Protein 1ZKK (pdb70)

Solvent-accessible surface area: 35808 Å² total; per-residue (Å²): 167,58,155,69,90,96,98,66,67,68,114,128,128,11,42,91,51,20,151,68,19,110,32,108,14,18,109,65,45,20,37,67,27,91,18,24,0,0,16,1,69,99,117,6,57,185,36,57,27,4,0,12,1,68,28,59,75,18,65,14,98,42,0,70,135,60,32,61,100,41,69,136,63,110,56,29,12,23,26,2,1,10,0,80,21,133,102,77,5,43,0,9,4,3,21,166,52,44,88,54,19,0,4,13,0,19,16,20,80,111,21,1,9,82,6,101,58,12,47,42,147,46,77,11,33,0,3,0,18,2,52,98,79,0,49,65,52,48,22,0,29,1,42,13,2,13,51,20,65,74,8,31,102,56,35,71,108,2,107,138,165,107,56,152,71,90,94,105,50,65,72,110,136,135,20,36,107,47,11,125,65,20,103,36,108,13,20,114,91,41,16,24,53,20,88,29,56,0,0,17,1,70,89,114,5,52,168,31,53,27,3,0,12,1,64,30,64,78,18,103,62,98,60,0,92,145,72,13,62,118,48,60,135,69,125,21,16,26,21,30,3,2,12,1,65,21,140,111,130,40,38,0,8,4,3,25,164,18,30,97,54,17,0,3,12,0,18,15,12,102,110,23,3,9,119,10,101,56,7,50,33,149,52,74,13,35,0,0,0,23,2,48,100,81,0,54,64,54,48,26,0,28,2,51,13,19,12,133,55,162,74,8,38,120,46,36,79,116,1,116,150,177,57,156,69,88,100,105,43,61,85,157,116,130,23,22,103,68,8,119,63,18,117,27,104,13,19,120,87,44,15,23,52,25,91,25,56,0,0,19,1,63,94,110,4,46,187,46,60,30,4,1,13,1,62,25,67,72,20,109,5,97,53,0,82,140,66,38,68,115,46,64,144,67,130,24,19,27,21,28,1,2,4,0,36,15,134,88,107,2,38,0,7,3,3,23,162,24,29,108,46,19,0,4,14,0,19,15,12,94,113,21,2,9,60,5,77,75,34,66,22,147,51,72,10,36,0,8,0,36,1,55,91,85,0,58,65,52,55,27,0,26,3,51,12,10,2,50,36,151,67,7,28,141,42,35,84,119,0,112,152,157,119,47,163,74,81,97,104,71,48,63,104,119,136,14,19,91,82,11,152,63,15,155,26,135,15,19,105,84,69,136,36,149,83,95,47,81,0,0,24,1,70,100,146,8,61,166,36,57,25,5,0,13,1,65,29,55,76,18,61,11,89,50,0,66,127,60,28,50,115,42,67,141,67,135,97,27,29,21,42,2,2,5,0,68,20,143,100,82,4,45,0,7,3,3,19,163,98,50,133,46,17,0,4,11,0,18,14,7,96,116,18,1,8,92,10,93,70,22,52,41,144,53,73,12,34,0,3,0,15,2,46,86,96,2,56,58,53,44,26,0,32,1,44,12,4,14,59,23,75,83,7,38,112,59,33,71,109,2,122,140,127,54,14,65,3,44,41,83,96,49,12,82,4,52,41,186,125,106,47,13,33,3,9,36,54,92,100,65,12,62,3,42,42,90

InterPro domains:
  IPR001214 SET domain [PF00856] (268-378)
  IPR001214 SET domain [PS50280] (257-378)
  IPR001214 SET domain [SM00317] (257-384)
  IPR016858 N-lysine methyltransferase KMT5A-like [PS51571] (42-393)
  IPR046341 SET domain superfamily [G3DSA:2.170.270.10] (229-393)
  IPR046341 SET domain superfamily [SSF82199] (263-383)
  IPR047266 N-lysine methyltransferase KMT5A-like, SET domain [cd10528] (241-380)
  IPR051760 Histone-lysine N-methyltransferase KMT5A [PTHR46167] (79-393)

Secondary structure (DSSP, 8-state):
--HHHHHHHHHHHHHHHHHH---TTEEEEEETTTEEEEEESS-B-TT-EEEEE-SEEEEHHHHHHHHHHHTT-TTS---EEEEEETTEEEEEE--S--S-SGGG-EE-TT-SEEEEEEEETTEEEEEEEESS-B-TTPBPEE------HHHHHH-GGGG-/---HHHHHHHHHHHHHHHHHHT---SEEEEEETTTEEEEEESS-B-TT-EEEE--SEEEEHHHHHHHHHHHTT-TTS---EEEEEETTEEEEEE--S--S-SGGG-EE-TT-SEEEEEEEETTEEEEEEEESS-B-TTPBPEE------HHHHHH-GGGG-/--HHHHHHHHHHHHHHHHHH---TTEEEEEETTTEEEEEESS-B-TT-EEEE--SEEEEHHHHHHHHHHHTT-TTS---EEEEEETTEEEEEE--S--S-SGGGPEE-TT-SEEEEEEEETTEEEEEEEESS-B-TTPBPEE------HHHHHH-GGGG-/---HHHHHHHHHHHHHHHHHH---TTEEEEEETTTEEEEEESS-B-TT-EEEEE-SEEEEHHHHHHHHHHHTT-TTS---EEEEEETTEEEEEE--S--S-SGGGPEE-TT-SEEEEEEEETTEEEEEEEESS-B-TTPBPEE------HHHHHHSGGGG-/----EE--/----EE---/----EE---/----EE--

B-factor: mean 16.16, std 9.97, range [6.05, 499.99]

Organism: Homo sapiens (NCBI:txid9606)

Nearest PDB structures (foldseek):
  3f9z-assembly3_C  TM=1.006E+00  e=1.972E-31  Homo sapiens
  3f9x-assembly4_D  TM=9.870E-01  e=1.605E-30  Homo sapiens
  2bqz-assembly2_E  TM=9.876E-01  e=1.272E-30  Homo sapiens
  5hq2-assembly1_M-2  TM=9.719E-01  e=1.748E-29  Homo sapiens
  5w1y-assembly1_A  TM=8.659E-01  e=1.031E-27  Homo sapiens

Foldseek 3Di:
DDPVVVVVVLLVVVVVCVVVQDQPQKDWDQDPPQGIFIFGQAKDAAFDWHGWLAADKDFDVVVVVVVVVQVVPPVFDDQWQWDDDPNGIIIRRHRDDDPGHNSRHEEDCPFFWEWDWRDDVHDTIITIGGNHIHHRGGTGYYQSPPPDPVVCVVVVNNVD/DDDPVVVVVVVLVVVVVCVVVQDQPQWDWDQDPPQGIFIFGQAKDAFFDFHFWLAADKAFPVVVVVVVVVCVVPPPQDDQKAWDDDDPGIIIHRHSDDDPGHNSRHEEDCPFQWEWDWDDDPPRTIITIGGNHMDHGGDTGYYQSPDPDPVVCVVVVNNVD/DDPVVVVVVVLVVVVCCQVVQPQPQWDWDQDPPQGIFIFGQAKAAAFAFHGWLAADKAFDVVVVVVVVVQVVPPVQDDQWAWDDDPRGIMIRRHSDDDPHHNSRHEEDPPFFWDWDWRDDPNRIIITIGGNHIHHGGDTGYYQSPDPDPVVCVVPVRNVD/DDDPVRVVVVLCVQQVVCVVVLPQPQKDWDQDPPQGIFIFGQAKDAAFAFRFWLAADKAFDVVVVVVVVVVVVPPVQDDQWAWDDDPRGIIIRRHSDDDPHHNSRHEEDCPFQWEWDWDDDPRDITITIGGNHMDHGGDTGYYQSPPPDPVCCVVVVNNVD/DDDDDDDD/DDDDDDDDD/DDDDDDDDD/DDDDDDDD

GO terms:
  GO:0000785 chromatin (C, IDA)
  GO:2000042 negative regulation of double-strand break repair via homologous recombination (P, IDA)
  GO:0042799 histone H4K20 methyltransferase activity (F, IDA)
  GO:0018026 peptidyl-lysine monomethylation (P, IDA)
  GO:0005634 nucleus (C, EXP)
  GO:0005694 chromosome (C, EXP)
  GO:0140944 histone H4K20 monomethyltransferase activity (F, EXP)
  GO:0043516 regulation of DNA damage response, signal transduction by p53 class mediator (P, IMP)
  GO:0000122 negative regulation of transcription by RNA polymerase II (P, IMP)
  GO:0016278 lysine N-methyltransferase activity (F, TAS)
  GO:0005654 nucleoplasm (C, TAS)
  GO:0042799 histone H4K20 methyltransferase activity (F, TAS)
  GO:1901796 regulation of signal transduction by p53 class mediator (P, TAS)
  GO:0007076 mitotic chromosome condensation (P, TAS)
  GO:0140939 histone H4 methyltransferase activity (F, TAS)
  GO:0005515 protein binding (F, IPI)
  GO:0005654 nucleoplasm (C, IDA)
  GO:0016279 protein-lysine N-methyltransferase activity (F, IDA)
  GO:0003714 transcription corepressor activity (F, IDA)
  GO:0045892 negative regulation of DNA-templated transcription (P, IDA)

Structure (mmCIF, N/CA/C/O backbone):
data_1ZKK
#
_entry.id   1ZKK
#
_cell.length_a   43.960
_cell.length_b   45.775
_cell.length_c   94.435
_cell.angle_alpha   89.22
_cell.angle_beta   87.07
_cell.angle_gamma   90.72
#
_symmetry.space_group_name_H-M   'P 1'
#
loop_
_entity.id
_entity.type
_entity.pdbx_description
1 polymer 'Histone-lysine N-methyltransferase, H4 lysine-20 specific'
2 polymer 'Peptide corresponding to residues 15-24 of histone H4'
3 non-polymer S-ADENOSYL-L-HOMOCYSTEINE
4 water water
#
loop_
_atom_site.group_PDB
_atom_site.id
_atom_site.type_symbol
_atom_site.label_atom_id
_atom_site.label_alt_id
_atom_site.label_comp_id
_atom_site.label_asym_id
_atom_site.label_entity_id
_atom_site.label_seq_id
_atom_site.pdbx_PDB_ins_code
_atom_site.Cartn_x
_atom_site.Cartn_y
_atom_site.Cartn_z
_atom_site.occupancy
_atom_site.B_iso_or_equiv
_atom_site.auth_seq_id
_atom_site.auth_comp_id
_atom_site.auth_asym_id
_atom_site.auth_atom_id
_atom_site.pdbx_PDB_model_num
ATOM 1 N N . LYS A 1 8 ? 26.449 -24.204 -12.758 1.00 21.01 193 LYS A N 1
ATOM 2 C CA . LYS A 1 8 ? 26.729 -22.986 -11.949 1.00 20.74 193 LYS A CA 1
ATOM 3 C C . LYS A 1 8 ? 26.019 -23.050 -10.600 1.00 20.91 193 LYS A C 1
ATOM 4 O O . LYS A 1 8 ? 24.932 -23.623 -10.487 1.00 20.80 193 LYS A O 1
ATOM 10 N N . SER A 1 9 ? 26.635 -22.448 -9.586 1.00 21.14 194 SER A N 1
ATOM 11 C CA . SER A 1 9 ? 26.017 -22.322 -8.261 1.00 21.44 194 SER A CA 1
ATOM 12 C C . SER A 1 9 ? 24.908 -21.269 -8.299 1.00 21.44 194 SER A C 1
ATOM 13 O O . SER A 1 9 ? 24.816 -20.501 -9.262 1.00 21.01 194 SER A O 1
ATOM 16 N N . LYS A 1 10 ? 24.071 -21.230 -7.263 1.00 21.48 195 LYS A N 1
ATOM 17 C CA . LYS A 1 10 ? 23.038 -20.189 -7.154 1.00 21.57 195 LYS A CA 1
ATOM 18 C C . LYS A 1 10 ? 23.674 -18.798 -7.144 1.00 21.46 195 LYS A C 1
ATOM 19 O O . LYS A 1 10 ? 23.227 -17.899 -7.863 1.00 21.41 195 LYS A O 1
ATOM 25 N N . ALA A 1 11 ? 24.736 -18.645 -6.355 1.00 21.16 196 ALA A N 1
ATOM 26 C CA . ALA A 1 11 ? 25.474 -17.385 -6.265 1.00 20.99 196 ALA A CA 1
ATOM 27 C C . ALA A 1 11 ? 26.011 -16.935 -7.624 1.00 20.80 196 ALA A C 1
ATOM 28 O O . ALA A 1 11 ? 25.947 -15.749 -7.960 1.00 20.88 196 ALA A O 1
ATOM 30 N N . GLU A 1 12 ? 26.532 -17.886 -8.399 1.00 20.48 197 GLU A N 1
ATOM 31 C CA . GLU A 1 12 ? 27.070 -17.599 -9.731 1.00 20.39 197 GLU A CA 1
ATOM 32 C C . GLU A 1 12 ? 25.988 -17.146 -10.694 1.00 19.60 197 GLU A C 1
ATOM 33 O O . GLU A 1 12 ? 26.176 -16.186 -11.444 1.00 19.40 197 GLU A O 1
ATOM 39 N N . LEU A 1 13 ? 24.853 -17.838 -10.664 1.00 18.89 198 LEU A N 1
ATOM 40 C CA . LEU A 1 13 ? 23.707 -17.465 -11.485 1.00 18.30 198 LEU A CA 1
ATOM 41 C C . LEU A 1 13 ? 23.146 -16.104 -11.069 1.00 18.30 198 LEU A C 1
ATOM 42 O O . LEU A 1 13 ? 22.779 -15.302 -11.927 1.00 17.68 198 LEU A O 1
ATOM 47 N N . GLN A 1 14 ? 23.101 -15.843 -9.759 1.00 18.47 199 GLN A N 1
ATOM 48 C CA . GLN A 1 14 ? 22.667 -14.532 -9.238 1.00 18.82 199 GLN A CA 1
ATOM 49 C C . GLN A 1 14 ? 23.597 -13.385 -9.665 1.00 18.52 199 GLN A C 1
ATOM 50 O O . GLN A 1 14 ? 23.130 -12.311 -10.064 1.00 18.18 199 GLN A O 1
ATOM 56 N N . SER A 1 15 ? 24.905 -13.618 -9.599 1.00 17.78 200 SER A N 1
ATOM 57 C CA . SER A 1 15 ? 25.879 -12.612 -10.030 1.00 17.77 200 SER A CA 1
ATOM 58 C C . SER A 1 15 ? 25.754 -12.326 -11.529 1.00 17.25 200 SER A C 1
ATOM 59 O O . SER A 1 15 ? 25.819 -11.169 -11.955 1.00 17.13 200 SER A O 1
ATOM 63 N N . GLU A 1 16 ? 25.556 -13.375 -12.327 1.00 16.56 201 GLU A N 1
ATOM 64 C CA . GLU A 1 16 ? 25.414 -13.197 -13.767 1.00 16.12 201 GLU A CA 1
ATOM 65 C C . GLU A 1 16 ? 24.137 -12.428 -14.094 1.00 16.22 201 GLU A C 1
ATOM 66 O O . GLU A 1 16 ? 24.142 -11.566 -14.979 1.00 16.21 201 GLU A O 1
ATOM 72 N N . GLU A 1 17 ? 23.056 -12.730 -13.377 1.00 16.22 202 GLU A N 1
ATOM 73 C CA . GLU A 1 17 ? 21.806 -12.005 -13.580 1.00 16.55 202 GLU A CA 1
ATOM 74 C C . GLU A 1 17 ? 21.958 -10.541 -13.173 1.00 16.73 202 GLU A C 1
ATOM 75 O O . GLU A 1 17 ? 21.525 -9.637 -13.898 1.00 16.38 202 GLU A O 1
ATOM 81 N N . ARG A 1 18 ? 22.575 -10.312 -12.017 1.00 16.92 203 ARG A N 1
ATOM 82 C CA . ARG A 1 18 ? 22.819 -8.946 -11.557 1.00 17.51 203 ARG A CA 1
ATOM 83 C C . ARG A 1 18 ? 23.614 -8.156 -12.598 1.00 17.74 203 ARG A C 1
ATOM 84 O O . ARG A 1 18 ? 23.304 -6.995 -12.889 1.00 17.83 203 ARG A O 1
ATOM 92 N N . LYS A 1 19 ? 24.634 -8.791 -13.173 1.00 17.80 204 LYS A N 1
ATOM 93 C CA . LYS A 1 19 ? 25.446 -8.131 -14.187 1.00 17.99 204 LYS A CA 1
ATOM 94 C C . LYS A 1 19 ? 24.652 -7.783 -15.457 1.00 17.26 204 LYS A C 1
ATOM 95 O O . LYS A 1 19 ? 24.806 -6.679 -16.002 1.00 17.82 204 LYS A O 1
ATOM 101 N N . ARG A 1 20 ? 23.804 -8.700 -15.929 1.00 16.44 205 ARG A N 1
ATOM 102 C CA . ARG A 1 20 ? 22.948 -8.407 -17.086 1.00 15.88 205 ARG A CA 1
ATOM 103 C C . ARG A 1 20 ? 22.037 -7.229 -16.770 1.00 15.27 205 ARG A C 1
ATOM 104 O O . ARG A 1 20 ? 21.876 -6.324 -17.591 1.00 15.60 205 ARG A O 1
ATOM 112 N N . ILE A 1 21 ? 21.443 -7.261 -15.579 1.00 14.48 206 ILE A N 1
ATOM 113 C CA . ILE A 1 21 ? 20.499 -6.229 -15.168 1.00 13.75 206 ILE A CA 1
ATOM 114 C C . ILE A 1 21 ? 21.188 -4.875 -15.029 1.00 14.43 206 ILE A C 1
ATOM 115 O O . ILE A 1 21 ? 20.696 -3.872 -15.539 1.00 14.96 206 ILE A O 1
ATOM 120 N N . ASP A 1 22 ? 22.343 -4.848 -14.368 1.00 14.81 207 ASP A N 1
ATOM 121 C CA . ASP A 1 22 ? 23.108 -3.606 -14.264 1.00 15.44 207 ASP A CA 1
ATOM 122 C C . ASP A 1 22 ? 23.440 -3.013 -15.636 1.00 15.24 207 ASP A C 1
ATOM 123 O O . ASP A 1 22 ? 23.312 -1.796 -15.837 1.00 15.43 207 ASP A O 1
ATOM 128 N N . GLU A 1 23 ? 23.874 -3.857 -16.581 1.00 15.44 208 GLU A N 1
ATOM 129 C CA . GLU A 1 23 ? 24.185 -3.382 -17.935 1.00 16.50 208 GLU A CA 1
ATOM 130 C C . GLU A 1 23 ? 22.968 -2.756 -18.609 1.00 15.33 208 GLU A C 1
ATOM 131 O O . GLU A 1 23 ? 23.090 -1.747 -19.308 1.00 15.21 208 GLU A O 1
ATOM 137 N N . LEU A 1 24 ? 21.796 -3.365 -18.423 1.00 14.48 209 LEU A N 1
ATOM 138 C CA . LEU A 1 24 ? 20.587 -2.873 -19.071 1.00 14.23 209 LEU A CA 1
ATOM 139 C C . LEU A 1 24 ? 20.109 -1.588 -18.415 1.00 14.00 209 LEU A C 1
ATOM 140 O O . LEU A 1 24 ? 19.638 -0.675 -19.098 1.00 13.67 209 LEU A O 1
ATOM 145 N N . ILE A 1 25 ? 20.244 -1.504 -17.096 1.00 13.35 210 ILE A N 1
ATOM 146 C CA . ILE A 1 25 ? 19.935 -0.253 -16.402 1.00 13.89 210 ILE A CA 1
ATOM 147 C C . ILE A 1 25 ? 20.852 0.884 -16.904 1.00 14.27 210 ILE A C 1
ATOM 148 O O . ILE A 1 25 ? 20.400 2.012 -17.151 1.00 14.31 210 ILE A O 1
ATOM 153 N N . GLU A 1 26 ? 22.134 0.564 -17.087 1.00 14.89 211 GLU A N 1
ATOM 154 C CA . GLU A 1 26 ? 23.112 1.533 -17.600 1.00 16.09 211 GLU A CA 1
ATOM 155 C C . GLU A 1 26 ? 22.776 2.032 -18.998 1.00 15.97 211 GLU A C 1
ATOM 156 O O . GLU A 1 26 ? 22.732 3.249 -19.243 1.00 16.80 211 GLU A O 1
ATOM 162 N N . SER A 1 27 ? 22.566 1.099 -19.926 1.00 15.80 212 SER A N 1
ATOM 163 C CA . SER A 1 27 ? 22.341 1.434 -21.324 1.00 16.45 212 SER A CA 1
ATOM 164 C C . SER A 1 27 ? 20.988 2.097 -21.564 1.00 16.40 212 SER A C 1
ATOM 165 O O . SER A 1 27 ? 20.824 2.857 -22.519 1.00 16.79 212 SER A O 1
ATOM 168 N N . GLY A 1 28 ? 20.021 1.791 -20.703 1.00 16.46 213 GLY A N 1
ATOM 169 C CA . GLY A 1 28 ? 18.642 2.243 -20.895 1.00 16.38 213 GLY A CA 1
ATOM 170 C C . GLY A 1 28 ? 18.031 1.672 -22.162 1.00 16.62 213 GLY A C 1
ATOM 171 O O . GLY A 1 28 ? 17.054 2.204 -22.683 1.00 16.44 213 GLY A O 1
ATOM 172 N N . LYS A 1 29 ? 18.611 0.577 -22.651 1.00 17.11 214 LYS A N 1
ATOM 173 C CA . LYS A 1 29 ? 18.155 -0.056 -23.871 1.00 17.62 214 LYS A CA 1
ATOM 174 C C . LYS A 1 29 ? 16.796 -0.704 -23.617 1.00 16.95 214 LYS A C 1
ATOM 175 O O . LYS A 1 29 ? 16.618 -1.431 -22.638 1.00 17.02 214 LYS A O 1
ATOM 181 N N . GLU A 1 30 ? 15.844 -0.407 -24.492 1.00 16.58 215 GLU A N 1
ATOM 182 C CA . GLU A 1 30 ? 14.461 -0.849 -24.333 1.00 16.47 215 GLU A CA 1
ATOM 183 C C . GLU A 1 30 ? 13.986 -1.558 -25.595 1.00 16.87 215 GLU A C 1
ATOM 184 O O . GLU A 1 30 ? 13.020 -1.150 -26.245 1.00 18.18 215 GLU A O 1
ATOM 190 N N . GLU A 1 31 ? 14.674 -2.648 -25.922 1.00 16.98 216 GLU A N 1
ATOM 191 C CA . GLU A 1 31 ? 14.427 -3.375 -27.156 1.00 17.90 216 GLU A CA 1
ATOM 192 C C . GLU A 1 31 ? 13.276 -4.351 -26.997 1.00 16.43 216 GLU A C 1
ATOM 193 O O . GLU A 1 31 ? 12.954 -4.778 -25.880 1.00 17.19 216 GLU A O 1
ATOM 199 N N . GLY A 1 32 ? 12.663 -4.693 -28.125 1.00 15.55 217 GLY A N 1
ATOM 200 C CA . GLY A 1 32 ? 11.614 -5.715 -28.150 1.00 14.16 217 GLY A CA 1
ATOM 201 C C . GLY A 1 32 ? 10.243 -5.226 -27.711 1.00 13.63 217 GLY A C 1
ATOM 202 O O . GLY A 1 32 ? 9.392 -6.028 -27.369 1.00 13.40 217 GLY A O 1
ATOM 203 N N . MET A 1 33 ? 10.040 -3.910 -27.741 1.00 13.28 218 MET A N 1
ATOM 204 C CA . MET A 1 33 ? 8.807 -3.272 -27.293 1.00 13.77 218 MET A CA 1
ATOM 205 C C . MET A 1 33 ? 8.440 -2.132 -28.223 1.00 12.43 218 MET A C 1
ATOM 206 O O . MET A 1 33 ? 9.321 -1.488 -28.794 1.00 13.10 218 MET A O 1
ATOM 211 N N . LYS A 1 34 ? 7.147 -1.856 -28.339 1.00 11.21 219 LYS A N 1
ATOM 212 C CA . LYS A 1 34 ? 6.694 -0.639 -29.000 1.00 11.26 219 LYS A CA 1
ATOM 213 C C . LYS A 1 34 ? 5.395 -0.141 -28.369 1.00 10.35 219 LYS A C 1
ATOM 214 O O . LYS A 1 34 ? 4.683 -0.890 -27.685 1.00 10.90 219 LYS A O 1
ATOM 220 N N . ILE A 1 35 ? 5.104 1.132 -28.582 1.00 10.41 220 ILE A N 1
ATOM 221 C CA . ILE A 1 35 ? 3.869 1.737 -28.112 1.00 10.81 220 ILE A CA 1
ATOM 222 C C . ILE A 1 35 ? 2.751 1.445 -29.101 1.00 11.56 220 ILE A C 1
ATOM 223 O O . ILE A 1 35 ? 2.958 1.476 -30.323 1.00 13.43 220 ILE A O 1
ATOM 228 N N . ASP A 1 36 ? 1.570 1.154 -28.565 1.00 12.34 221 ASP A N 1
ATOM 229 C CA . ASP A 1 36 ? 0.365 0.948 -29.374 1.00 13.25 221 ASP A CA 1
ATOM 230 C C . ASP A 1 36 ? -0.788 1.587 -28.626 1.00 12.74 221 ASP A C 1
ATOM 231 O O . ASP A 1 36 ? -0.710 1.776 -27.411 1.00 13.03 221 ASP A O 1
ATOM 236 N N . LEU A 1 37 ? -1.855 1.942 -29.335 1.00 12.07 222 LEU A N 1
ATOM 237 C CA . LEU A 1 37 ? -3.071 2.365 -28.655 1.00 11.69 222 LEU A CA 1
ATOM 238 C C . LEU A 1 37 ? -3.869 1.120 -28.298 1.00 10.95 222 LEU A C 1
ATOM 239 O O . LEU A 1 37 ? -4.122 0.261 -29.146 1.00 11.30 222 LEU A O 1
ATOM 244 N N . ILE A 1 38 ? -4.216 1.004 -27.021 1.00 9.74 223 ILE A N 1
ATOM 245 C CA . ILE A 1 38 ? -4.981 -0.144 -26.542 1.00 9.55 223 ILE A CA 1
ATOM 246 C C . ILE A 1 38 ? -6.364 0.340 -26.126 1.00 9.07 223 ILE A C 1
ATOM 247 O O . ILE A 1 38 ? -6.477 1.263 -25.314 1.00 8.86 223 ILE A O 1
ATOM 252 N N . ASP A 1 39 ? -7.400 -0.289 -26.684 1.00 8.73 224 ASP A N 1
ATOM 253 C CA . ASP A 1 39 ? -8.793 0.127 -26.486 1.00 8.19 224 ASP A CA 1
ATOM 254 C C . ASP A 1 39 ? -9.090 0.290 -24.999 1.00 8.83 224 ASP A C 1
ATOM 255 O O . ASP A 1 39 ? -8.949 -0.666 -24.218 1.00 9.92 224 ASP A O 1
ATOM 260 N N . GLY A 1 40 ? -9.475 1.508 -24.608 1.00 8.69 225 GLY A N 1
ATOM 261 C CA . GLY A 1 40 ? -9.879 1.773 -23.233 1.00 9.64 225 GLY A CA 1
ATOM 262 C C . GLY A 1 40 ? -8.759 2.076 -22.254 1.00 9.96 225 GLY A C 1
ATOM 263 O O . GLY A 1 40 ? -9.019 2.317 -21.071 1.00 11.87 225 GLY A O 1
ATOM 264 N N . LYS A 1 41 ? -7.515 2.080 -22.726 1.00 9.35 226 LYS A N 1
ATOM 265 C CA . LYS A 1 41 ? -6.370 2.268 -21.826 1.00 9.61 226 LYS A CA 1
ATOM 266 C C . LYS A 1 41 ? -5.467 3.429 -22.187 1.00 10.00 226 LYS A C 1
ATOM 267 O O . LYS A 1 41 ? -4.554 3.736 -21.435 1.00 11.13 226 LYS A O 1
ATOM 273 N N . GLY A 1 42 ? -5.713 4.078 -23.316 1.00 9.31 227 GLY A N 1
ATOM 274 C CA . GLY A 1 42 ? -4.756 5.061 -23.819 1.00 9.66 227 GLY A CA 1
ATOM 275 C C . GLY A 1 42 ? -3.618 4.361 -24.543 1.00 9.37 227 GLY A C 1
ATOM 276 O O . GLY A 1 42 ? -3.852 3.450 -25.347 1.00 10.15 227 GLY A O 1
ATOM 277 N N . ARG A 1 43 ? -2.384 4.778 -24.284 1.00 8.85 228 ARG A N 1
ATOM 278 C CA . ARG A 1 43 ? -1.235 4.055 -24.810 1.00 9.39 228 ARG A CA 1
ATOM 279 C C . ARG A 1 43 ? -0.960 2.851 -23.941 1.00 9.21 228 ARG A C 1
ATOM 280 O O . ARG A 1 43 ? -1.197 2.868 -22.723 1.00 9.92 228 ARG A O 1
ATOM 288 N N . GLY A 1 44 ? -0.433 1.811 -24.577 1.00 9.33 229 GLY A N 1
ATOM 289 C CA . GLY A 1 44 ? 0.213 0.714 -23.872 1.00 9.29 229 GLY A CA 1
ATOM 290 C C . GLY A 1 44 ? 1.483 0.321 -24.586 1.00 9.34 229 GLY A C 1
ATOM 291 O O . GLY A 1 44 ? 1.822 0.888 -25.625 1.00 9.56 229 GLY A O 1
ATOM 292 N N . VAL A 1 45 ? 2.189 -0.652 -24.022 1.00 8.99 230 VAL A N 1
ATOM 293 C CA . VAL A 1 45 ? 3.430 -1.130 -24.607 1.00 9.77 230 VAL A CA 1
ATOM 294 C C . VAL A 1 45 ? 3.246 -2.588 -24.946 1.00 9.91 230 VAL A C 1
ATOM 295 O O . VAL A 1 45 ? 2.808 -3.369 -24.089 1.00 10.01 230 VAL A O 1
ATOM 299 N N . ILE A 1 46 ? 3.581 -2.950 -26.184 1.00 10.41 231 ILE A N 1
ATOM 300 C CA . ILE A 1 46 ? 3.422 -4.328 -26.620 1.00 10.88 231 ILE A CA 1
ATOM 301 C C . ILE A 1 46 ? 4.762 -4.938 -26.983 1.00 10.22 231 ILE A C 1
ATOM 302 O O . ILE A 1 46 ? 5.669 -4.242 -27.422 1.00 10.29 231 ILE A O 1
ATOM 307 N N . ALA A 1 47 ? 4.888 -6.235 -26.737 1.00 9.83 232 ALA A N 1
ATOM 308 C CA . ALA A 1 47 ? 6.091 -6.950 -27.089 1.00 10.14 232 ALA A CA 1
ATOM 309 C C . ALA A 1 47 ? 6.192 -7.059 -28.613 1.00 10.55 232 ALA A C 1
ATOM 310 O O . ALA A 1 47 ? 5.189 -7.311 -29.296 1.00 10.16 232 ALA A O 1
ATOM 312 N N . THR A 1 48 ? 7.390 -6.855 -29.146 1.00 10.70 233 THR A N 1
ATOM 313 C CA . THR A 1 48 ? 7.624 -7.084 -30.579 1.00 11.63 233 THR A CA 1
ATOM 314 C C . THR A 1 48 ? 8.496 -8.317 -30.814 1.00 11.94 233 THR A C 1
ATOM 315 O O . THR A 1 48 ? 8.814 -8.666 -31.950 1.00 12.85 233 THR A O 1
ATOM 319 N N . LYS A 1 49 ? 8.901 -8.946 -29.721 1.00 11.92 234 LYS A N 1
ATOM 320 C CA . LYS A 1 49 ? 9.625 -10.213 -29.749 1.00 12.18 234 LYS A CA 1
ATOM 321 C C . LYS A 1 49 ? 9.091 -11.007 -28.575 1.00 11.58 234 LYS A C 1
ATOM 322 O O . LYS A 1 49 ? 8.433 -10.443 -27.682 1.00 11.51 234 LYS A O 1
ATOM 328 N N . GLN A 1 50 ? 9.391 -12.300 -28.544 1.00 10.70 235 GLN A N 1
ATOM 329 C CA . GLN A 1 50 ? 9.061 -13.093 -27.368 1.00 10.38 235 GLN A CA 1
ATOM 330 C C . GLN A 1 50 ? 10.040 -12.789 -26.237 1.00 10.88 235 GLN A C 1
ATOM 331 O O . GLN A 1 50 ? 11.257 -12.686 -26.464 1.00 12.19 235 GLN A O 1
ATOM 337 N N . PHE A 1 51 ? 9.505 -12.610 -25.036 1.00 10.50 236 PHE A N 1
ATOM 338 C CA . PHE A 1 51 ? 10.324 -12.549 -23.821 1.00 10.25 236 PHE A CA 1
ATOM 339 C C . PHE A 1 51 ? 10.167 -13.856 -23.078 1.00 10.51 236 PHE A C 1
ATOM 340 O O . PHE A 1 51 ? 9.086 -14.442 -23.065 1.00 10.19 236 PHE A O 1
ATOM 348 N N . SER A 1 52 ? 11.235 -14.301 -22.430 1.00 10.29 237 SER A N 1
ATOM 349 C CA . SER A 1 52 ? 11.166 -15.518 -21.623 1.00 10.21 237 SER A CA 1
ATOM 350 C C . SER A 1 52 ? 10.937 -15.194 -20.157 1.00 10.26 237 SER A C 1
ATOM 351 O O . SER A 1 52 ? 11.397 -14.173 -19.663 1.00 9.72 237 SER A O 1
ATOM 354 N N . ARG A 1 53 ? 10.225 -16.071 -19.458 1.00 10.03 238 ARG A N 1
ATOM 355 C CA . ARG 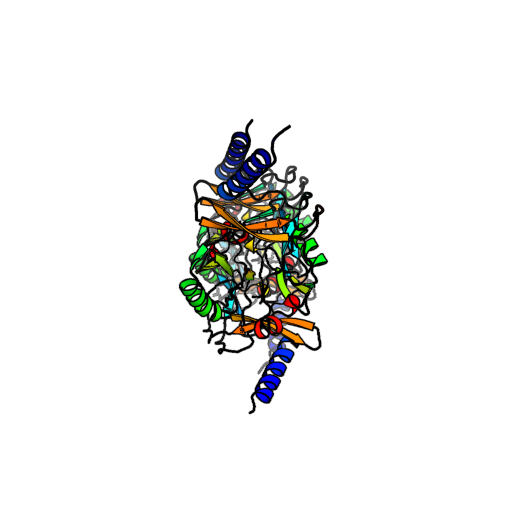A 1 53 ? 10.064 -15.936 -18.018 1.00 10.80 238 ARG A CA 1
ATOM 356 C C . ARG A 1 53 ? 11.417 -15.629 -17.364 1.00 10.13 238 ARG A C 1
ATOM 357 O O . ARG A 1 53 ? 12.416 -16.334 -17.601 1.00 9.63 238 ARG A O 1
ATOM 365 N N . GLY A 1 54 ? 11.429 -14.587 -16.538 1.00 9.31 239 GLY A N 1
ATOM 366 C CA . GLY A 1 54 ? 12.630 -14.197 -15.802 1.00 9.78 239 GLY A CA 1
ATOM 367 C C . GLY A 1 54 ? 13.440 -13.101 -16.453 1.00 10.53 239 GLY A C 1
ATOM 368 O O . GLY A 1 54 ? 14.314 -12.522 -15.807 1.00 10.90 239 GLY A O 1
ATOM 369 N N . ASP A 1 55 ? 13.163 -12.815 -17.727 1.00 10.29 240 ASP A N 1
ATOM 370 C CA . ASP A 1 55 ? 13.935 -11.791 -18.453 1.00 10.41 240 ASP A CA 1
ATOM 371 C C . ASP A 1 55 ? 13.689 -10.406 -17.890 1.00 10.30 240 ASP A C 1
ATOM 372 O O . ASP A 1 55 ? 12.564 -10.068 -17.522 1.00 11.02 240 ASP A O 1
ATOM 377 N N . PHE A 1 56 ? 14.733 -9.579 -17.879 1.00 10.70 241 PHE A N 1
ATOM 378 C CA . PHE A 1 56 ? 14.555 -8.143 -17.717 1.00 10.47 241 PHE A CA 1
ATOM 379 C C . PHE A 1 56 ? 13.713 -7.629 -18.877 1.00 10.96 241 PHE A C 1
ATOM 380 O O . PHE A 1 56 ? 13.981 -7.962 -20.038 1.00 11.59 241 PHE A O 1
ATOM 388 N N . VAL A 1 57 ? 12.717 -6.803 -18.563 1.00 10.47 242 VAL A N 1
ATOM 389 C CA . VAL A 1 57 ? 11.874 -6.201 -19.596 1.00 10.62 242 VAL A CA 1
ATOM 390 C C . VAL A 1 57 ? 12.215 -4.717 -19.729 1.00 10.02 242 VAL A C 1
ATOM 391 O O . VAL A 1 57 ? 12.655 -4.278 -20.792 1.00 10.44 242 VAL A O 1
ATOM 395 N N . VAL A 1 58 ? 12.058 -3.957 -18.646 1.00 10.35 243 VAL A N 1
ATOM 396 C CA . VAL A 1 58 ? 12.295 -2.516 -18.698 1.00 10.90 243 VAL A CA 1
ATOM 397 C C . VAL A 1 58 ? 12.488 -1.980 -17.280 1.00 10.88 243 VAL A C 1
ATOM 398 O O . VAL A 1 58 ? 12.018 -2.598 -16.323 1.00 11.21 243 VAL A O 1
ATOM 402 N N . GLU A 1 59 ? 13.191 -0.856 -17.139 1.00 10.70 244 GLU A N 1
ATOM 403 C CA . GLU A 1 59 ? 13.201 -0.126 -15.863 1.00 10.67 244 GLU A CA 1
ATOM 404 C C . GLU A 1 59 ? 11.972 0.783 -15.817 1.00 10.37 244 GLU A C 1
ATOM 405 O O . GLU A 1 59 ? 11.571 1.323 -16.852 1.00 11.10 244 GLU A O 1
ATOM 411 N N . TYR A 1 60 ? 11.373 0.943 -14.631 1.00 10.74 245 TYR A N 1
ATOM 412 C CA . TYR A 1 60 ? 10.374 1.989 -14.446 1.00 10.27 245 TYR A CA 1
ATOM 413 C C . TYR A 1 60 ? 11.204 3.236 -14.173 1.00 10.64 245 TYR A C 1
ATOM 414 O O . TYR A 1 60 ? 11.665 3.447 -13.043 1.00 11.58 245 TYR A O 1
ATOM 423 N N . HIS A 1 61 ? 11.415 4.033 -15.225 1.00 10.66 246 HIS A N 1
ATOM 424 C CA . HIS A 1 61 ? 12.402 5.104 -15.201 1.00 11.20 246 HIS A CA 1
ATOM 425 C C . HIS A 1 61 ? 11.724 6.464 -15.154 1.00 11.42 246 HIS A C 1
ATOM 426 O O . HIS A 1 61 ? 10.770 6.715 -15.894 1.00 11.68 246 HIS A O 1
ATOM 433 N N . GLY A 1 62 ? 12.221 7.327 -14.273 1.00 12.00 247 GLY A N 1
ATOM 434 C CA . GLY A 1 62 ? 11.676 8.667 -14.076 1.00 12.68 247 GLY A CA 1
ATOM 435 C C . GLY A 1 62 ? 12.538 9.407 -13.065 1.00 13.54 247 GLY A C 1
ATOM 436 O O . GLY A 1 62 ? 13.724 9.094 -12.913 1.00 14.43 247 GLY A O 1
ATOM 437 N N . ASP A 1 63 ? 11.932 10.368 -12.369 1.00 13.91 248 ASP A N 1
ATOM 438 C CA . ASP A 1 63 ? 12.619 11.161 -11.345 1.00 14.97 248 ASP A CA 1
ATOM 439 C C . ASP A 1 63 ? 12.564 10.427 -10.012 1.00 14.48 248 ASP A C 1
ATOM 440 O O . ASP A 1 63 ? 11.485 10.272 -9.451 1.00 15.14 248 ASP A O 1
ATOM 445 N N . LEU A 1 64 ? 13.709 9.986 -9.499 1.00 14.19 249 LEU A N 1
ATOM 446 C CA . LEU A 1 64 ? 13.730 9.360 -8.173 1.00 13.82 249 LEU A CA 1
ATOM 447 C C . LEU A 1 64 ? 13.720 10.431 -7.098 1.00 13.91 249 LEU A C 1
ATOM 448 O O . LEU A 1 64 ? 14.642 11.251 -7.020 1.00 13.88 249 LEU A O 1
ATOM 453 N N . ILE A 1 65 ? 12.677 10.405 -6.272 1.00 13.74 250 ILE A N 1
ATOM 454 C CA . ILE A 1 65 ? 12.482 11.405 -5.222 1.00 13.44 250 ILE A CA 1
ATOM 455 C C . ILE A 1 65 ? 12.106 10.775 -3.887 1.00 13.01 250 ILE A C 1
ATOM 456 O O . ILE A 1 65 ? 11.672 9.620 -3.833 1.00 13.31 250 ILE A O 1
ATOM 461 N N . GLU A 1 66 ? 12.290 11.537 -2.813 1.00 12.89 251 GLU A N 1
ATOM 462 C CA . GLU A 1 66 ? 11.874 11.106 -1.480 1.00 13.50 251 GLU A CA 1
ATOM 463 C C . GLU A 1 66 ? 10.486 11.645 -1.131 1.00 12.90 251 GLU A C 1
ATOM 464 O O . GLU A 1 66 ? 9.839 12.298 -1.956 1.00 12.65 251 GLU A O 1
ATOM 470 N N . ILE A 1 67 ? 10.037 11.387 0.101 1.00 12.89 252 ILE A N 1
ATOM 471 C CA . ILE A 1 67 ? 8.615 11.565 0.418 1.00 13.48 252 ILE A CA 1
ATOM 472 C C . ILE A 1 67 ? 8.119 13.015 0.459 1.00 13.45 252 ILE A C 1
ATOM 473 O O . ILE A 1 67 ? 6.992 13.303 0.049 1.00 13.08 252 ILE A O 1
ATOM 478 N N . THR A 1 68 ? 8.952 13.922 0.959 1.00 13.58 253 THR A N 1
ATOM 479 C CA . THR A 1 68 ? 8.540 15.309 1.052 1.00 14.42 253 THR A CA 1
ATOM 480 C C . THR A 1 68 ? 8.261 15.882 -0.341 1.00 14.29 253 THR A C 1
ATOM 481 O O . THR A 1 68 ? 7.219 16.506 -0.571 1.00 14.31 253 THR A O 1
ATOM 485 N N . ASP A 1 69 ? 9.180 15.639 -1.270 1.00 14.66 254 ASP A N 1
ATOM 486 C CA . ASP A 1 69 ? 8.995 16.088 -2.642 1.00 15.48 254 ASP A CA 1
ATOM 487 C C . ASP A 1 69 ? 7.844 15.333 -3.317 1.00 15.47 254 ASP A C 1
ATOM 488 O O . ASP A 1 69 ? 7.082 15.913 -4.084 1.00 15.40 254 ASP A O 1
ATOM 493 N N . ALA A 1 70 ? 7.705 14.044 -3.026 1.00 15.44 255 ALA A N 1
ATOM 494 C CA . ALA A 1 70 ? 6.606 13.274 -3.621 1.00 15.61 255 ALA A CA 1
ATOM 495 C C . ALA A 1 70 ? 5.241 13.827 -3.205 1.00 16.28 255 ALA A C 1
ATOM 496 O O . ALA A 1 70 ? 4.352 13.977 -4.032 1.00 16.22 255 ALA A O 1
ATOM 498 N N . LYS A 1 71 ? 5.100 14.167 -1.925 1.00 16.92 256 LYS A N 1
ATOM 499 C CA . LYS A 1 71 ? 3.846 14.726 -1.424 1.00 18.15 256 LYS A CA 1
ATOM 500 C C . LYS A 1 71 ? 3.585 16.116 -1.998 1.00 18.57 256 LYS A C 1
ATOM 501 O O . LYS A 1 71 ? 2.449 16.443 -2.343 1.00 19.00 256 LYS A O 1
ATOM 507 N N . LYS A 1 72 ? 4.644 16.920 -2.094 1.00 19.37 257 LYS A N 1
ATOM 508 C CA . LYS A 1 72 ? 4.562 18.242 -2.707 1.00 20.27 257 LYS A CA 1
ATOM 509 C C . LYS A 1 72 ? 4.025 18.129 -4.134 1.00 20.26 257 LYS A C 1
ATOM 510 O O . LYS A 1 72 ? 3.065 18.816 -4.500 1.00 20.09 257 LYS A O 1
ATOM 516 N N . ARG A 1 73 ? 4.625 17.228 -4.917 1.00 20.46 258 ARG A N 1
ATOM 517 C CA . ARG A 1 73 ? 4.239 17.008 -6.312 1.00 21.12 258 ARG A CA 1
ATOM 518 C C . ARG A 1 73 ? 2.821 16.446 -6.451 1.00 21.48 258 ARG A C 1
ATOM 519 O O . ARG A 1 73 ? 2.067 16.890 -7.313 1.00 21.80 258 ARG A O 1
ATOM 527 N N . GLU A 1 74 ? 2.457 15.485 -5.600 1.00 22.33 259 GLU A N 1
ATOM 528 C CA . GLU A 1 74 ? 1.084 14.956 -5.573 1.00 23.57 259 GLU A CA 1
ATOM 529 C C . GLU A 1 74 ? 0.060 16.069 -5.444 1.00 23.93 259 GLU A C 1
ATOM 530 O O . GLU A 1 74 ? -0.903 16.125 -6.209 1.00 24.17 259 GLU A O 1
ATOM 536 N N . ALA A 1 75 ? 0.285 16.954 -4.474 1.00 24.36 260 ALA A N 1
ATOM 537 C CA . ALA A 1 75 ? -0.642 18.042 -4.189 1.00 24.77 260 ALA A CA 1
ATOM 538 C C . ALA A 1 75 ? -0.802 18.969 -5.397 1.00 24.91 260 ALA A C 1
ATOM 539 O O . ALA A 1 75 ? -1.897 19.475 -5.655 1.00 25.40 260 ALA A O 1
ATOM 541 N N . LEU A 1 76 ? 0.286 19.163 -6.143 1.00 24.86 261 LEU A N 1
ATOM 542 C CA . LEU A 1 76 ? 0.272 19.979 -7.355 1.00 24.86 261 LEU A CA 1
ATOM 543 C C . LEU A 1 76 ? -0.403 19.264 -8.523 1.00 24.93 261 LEU A C 1
ATOM 544 O O . LEU A 1 76 ? -1.197 19.866 -9.255 1.00 25.21 261 LEU A O 1
ATOM 549 N N . TYR A 1 77 ? -0.090 17.982 -8.695 1.00 24.59 262 TYR A N 1
ATOM 550 C CA . TYR A 1 77 ? -0.698 17.188 -9.758 1.00 24.60 262 TYR A CA 1
ATOM 551 C C . TYR A 1 77 ? -2.218 17.090 -9.592 1.00 25.27 262 TYR A C 1
ATOM 552 O O . TYR A 1 77 ? -2.962 17.168 -10.574 1.00 25.44 262 TYR A O 1
ATOM 561 N N . ALA A 1 78 ? -2.662 16.940 -8.344 1.00 26.19 263 ALA A N 1
ATOM 562 C CA . ALA A 1 78 ? -4.085 16.826 -8.000 1.00 27.16 263 ALA A CA 1
ATOM 563 C C . ALA A 1 78 ? -4.924 18.031 -8.442 1.00 28.00 263 ALA A C 1
ATOM 564 O O . ALA A 1 78 ? -6.137 17.904 -8.645 1.00 28.21 263 ALA A O 1
ATOM 566 N N . GLN A 1 79 ? -4.269 19.184 -8.592 1.00 28.71 264 GLN A N 1
ATOM 567 C CA . GLN A 1 79 ? -4.921 20.432 -9.001 1.00 29.60 264 GLN A CA 1
ATOM 568 C C . GLN A 1 79 ? -5.105 20.533 -10.515 1.00 30.09 264 GLN A C 1
ATOM 569 O O . GLN A 1 79 ? -5.830 21.404 -11.005 1.00 30.21 264 GLN A O 1
ATOM 575 N N . ASP A 1 80 ? -4.451 19.638 -11.252 1.00 30.66 265 ASP A N 1
ATOM 576 C CA . ASP A 1 80 ? -4.543 19.615 -12.710 1.00 31.29 265 ASP A CA 1
ATOM 577 C C . ASP A 1 80 ? -5.041 18.250 -13.202 1.00 31.46 265 ASP A C 1
ATOM 578 O O . ASP A 1 80 ? -4.283 17.276 -13.199 1.00 31.44 265 ASP A O 1
ATOM 583 N N . PRO A 1 81 ? -6.318 18.183 -13.637 1.00 31.67 266 PRO A N 1
ATOM 584 C CA . PRO A 1 81 ? -6.969 16.929 -14.049 1.00 31.62 266 PRO A CA 1
ATOM 585 C C . PRO A 1 81 ? -6.383 16.331 -15.328 1.00 31.19 266 PRO A C 1
ATOM 586 O O . PRO A 1 81 ? -6.593 15.146 -15.607 1.00 31.31 266 PRO A O 1
ATOM 590 N N . SER A 1 82 ? -5.666 17.150 -16.095 1.00 30.79 267 SER A N 1
ATOM 591 C CA . SER A 1 82 ? -5.033 16.707 -17.337 1.00 30.13 267 SER A CA 1
ATOM 592 C C . SER A 1 82 ? -3.766 15.895 -17.075 1.00 29.12 267 SER A C 1
ATOM 593 O O . SER A 1 82 ? -3.287 15.176 -17.957 1.00 29.60 267 SER A O 1
ATOM 596 N N . THR A 1 83 ? -3.223 16.027 -15.867 1.00 27.67 268 THR A N 1
ATOM 597 C CA . THR A 1 83 ? -2.019 15.313 -15.464 1.00 26.03 268 THR A CA 1
ATOM 598 C C . THR A 1 83 ? -2.379 13.873 -15.119 1.00 24.47 268 THR A C 1
ATOM 599 O O . THR A 1 83 ? -3.319 13.614 -14.355 1.00 24.68 268 THR A O 1
ATOM 603 N N . GLY A 1 84 ? -1.631 12.943 -15.695 1.00 22.47 269 GLY A N 1
ATOM 604 C CA . GLY A 1 84 ? -1.865 11.520 -15.462 1.00 19.62 269 GLY A CA 1
ATOM 605 C C . GLY A 1 84 ? -1.219 11.010 -14.189 1.00 18.04 269 GLY A C 1
ATOM 606 O O . GLY A 1 84 ? -0.646 11.789 -13.410 1.00 17.75 269 GLY A O 1
ATOM 607 N N . CYS A 1 85 ? -1.311 9.696 -13.987 1.00 15.84 270 CYS A N 1
ATOM 608 C CA . CYS A 1 85 ? -0.799 9.054 -12.777 1.00 14.73 270 CYS A CA 1
ATOM 609 C C . CYS A 1 85 ? 0.394 8.150 -13.077 1.00 14.47 270 CYS A C 1
ATOM 610 O O . CYS A 1 85 ? 0.235 7.039 -13.595 1.00 13.96 270 CYS A O 1
ATOM 613 N N . TYR A 1 86 ? 1.586 8.650 -12.749 1.00 13.93 271 TYR A N 1
ATOM 614 C CA . TYR A 1 86 ? 2.855 8.008 -13.114 1.00 13.85 271 TYR A CA 1
ATOM 615 C C . TYR A 1 86 ? 3.801 7.870 -11.924 1.00 13.57 271 TYR A C 1
ATOM 616 O O . TYR A 1 86 ? 4.987 7.566 -12.096 1.00 13.58 271 TYR A O 1
ATOM 625 N N . MET A 1 87 ? 3.278 8.079 -10.721 1.00 13.94 272 MET A N 1
ATOM 626 C CA . MET A 1 87 ? 4.111 8.086 -9.522 1.00 13.97 272 MET A CA 1
ATOM 627 C C . MET A 1 87 ? 4.154 6.691 -8.932 1.00 13.04 272 MET A C 1
ATOM 628 O O . MET A 1 87 ? 3.106 6.127 -8.587 1.00 14.17 272 MET A O 1
ATOM 633 N N . TYR A 1 88 ? 5.362 6.134 -8.827 1.00 11.75 273 TYR A N 1
ATOM 634 C CA . TYR A 1 88 ? 5.526 4.752 -8.367 1.00 11.30 273 TYR A CA 1
ATOM 635 C C . TYR A 1 88 ? 6.266 4.726 -7.027 1.00 11.41 273 TYR A C 1
ATOM 636 O O . TYR A 1 88 ? 7.478 4.956 -6.976 1.00 11.56 273 TYR A O 1
ATOM 645 N N . TYR A 1 89 ? 5.530 4.408 -5.964 1.00 10.94 274 TYR A N 1
ATOM 646 C CA . TYR A 1 89 ? 6.038 4.447 -4.571 1.00 11.47 274 TYR A CA 1
ATOM 647 C C . TYR A 1 89 ? 6.601 3.107 -4.133 1.00 11.92 274 TYR A C 1
ATOM 648 O O . TYR A 1 89 ? 6.087 2.051 -4.521 1.00 12.11 274 TYR A O 1
ATOM 657 N N . PHE A 1 90 ? 7.633 3.142 -3.292 1.00 12.02 275 PHE A N 1
ATOM 658 C CA . PHE A 1 90 ? 8.212 1.911 -2.770 1.00 12.16 275 PHE A CA 1
ATOM 659 C C . PHE A 1 90 ? 8.990 2.224 -1.501 1.00 13.04 275 PHE A C 1
ATOM 660 O O . PHE A 1 90 ? 9.275 3.382 -1.230 1.00 12.90 275 PHE A O 1
ATOM 668 N N . GLN A 1 91 ? 9.301 1.176 -0.739 1.00 13.70 276 GLN A N 1
ATOM 669 C CA . GLN A 1 91 ? 10.074 1.286 0.498 1.00 14.88 276 GLN A CA 1
ATOM 670 C C . GLN A 1 91 ? 11.509 0.880 0.243 1.00 15.14 276 GLN A C 1
ATOM 671 O O . GLN A 1 91 ? 11.767 -0.157 -0.370 1.00 15.54 276 GLN A O 1
ATOM 677 N N . TYR A 1 92 ? 12.447 1.665 0.766 1.00 15.02 277 TYR A N 1
ATOM 678 C CA . TYR A 1 92 ? 13.854 1.348 0.631 1.00 15.72 277 TYR A CA 1
ATOM 679 C C . TYR A 1 92 ? 14.571 1.907 1.840 1.00 15.45 277 TYR A C 1
ATOM 680 O O . TYR A 1 92 ? 14.420 3.084 2.165 1.00 14.56 277 TYR A O 1
ATOM 689 N N . LEU A 1 93 ? 15.317 1.042 2.522 1.00 15.92 278 LEU A N 1
ATOM 690 C CA . LEU A 1 93 ? 16.063 1.420 3.729 1.00 16.20 278 LEU A CA 1
ATOM 691 C C . LEU A 1 93 ? 15.230 2.233 4.731 1.00 15.49 278 LEU A C 1
ATOM 692 O O . LEU A 1 93 ? 15.664 3.282 5.216 1.00 15.69 278 LEU A O 1
ATOM 697 N N . SER A 1 94 ? 14.027 1.737 5.024 1.00 15.01 279 SER A N 1
ATOM 698 C CA . SER A 1 94 ? 13.103 2.327 6.021 1.00 14.74 279 SER A CA 1
ATOM 699 C C . SER A 1 94 ? 12.537 3.695 5.663 1.00 13.56 279 SER A C 1
ATOM 700 O O . SER A 1 94 ? 12.067 4.427 6.537 1.00 13.76 279 SER A O 1
ATOM 703 N N . LYS A 1 95 ? 12.578 4.037 4.374 1.00 12.40 280 LYS A N 1
ATOM 704 C CA . LYS A 1 95 ? 12.070 5.312 3.896 1.00 12.43 280 LYS A CA 1
ATOM 705 C C . LYS A 1 95 ? 11.202 5.085 2.667 1.00 11.36 280 LYS A C 1
ATOM 706 O O . LYS A 1 95 ? 11.373 4.099 1.952 1.00 10.82 280 LYS A O 1
ATOM 712 N N . THR A 1 96 ? 10.289 6.025 2.432 1.00 10.66 281 THR A N 1
ATOM 713 C CA . THR A 1 96 ? 9.462 6.009 1.242 1.00 10.61 281 THR A CA 1
ATOM 714 C C . THR A 1 96 ? 10.153 6.739 0.103 1.00 10.99 281 THR A C 1
ATOM 715 O O . THR A 1 96 ? 10.585 7.887 0.252 1.00 11.66 281 THR A O 1
ATOM 719 N N . TYR A 1 97 ? 10.272 6.046 -1.023 1.00 10.96 282 TYR A N 1
ATOM 720 C CA . TYR A 1 97 ? 10.763 6.662 -2.246 1.00 11.56 282 TYR A CA 1
ATOM 721 C C . TYR A 1 97 ? 9.708 6.616 -3.327 1.00 11.58 282 TYR A C 1
ATOM 722 O O . TYR A 1 97 ? 8.706 5.903 -3.218 1.00 10.70 282 TYR A O 1
ATOM 731 N N . CYS A 1 98 ? 9.939 7.376 -4.382 1.00 11.74 283 CYS A N 1
ATOM 732 C CA . CYS A 1 98 ? 8.997 7.392 -5.480 1.00 12.23 283 CYS A CA 1
ATOM 733 C C . CYS A 1 98 ? 9.750 7.605 -6.777 1.00 12.03 283 CYS A C 1
ATOM 734 O O . CYS A 1 98 ? 10.589 8.507 -6.877 1.00 12.99 283 CYS A O 1
ATOM 737 N N . VAL A 1 99 ? 9.454 6.779 -7.776 1.00 11.82 284 VAL A N 1
ATOM 738 C CA . VAL A 1 99 ? 9.885 7.107 -9.127 1.00 12.17 284 VAL A CA 1
ATOM 739 C C . VAL A 1 99 ? 8.748 7.885 -9.769 1.00 12.35 284 VAL A C 1
ATOM 740 O O . VAL A 1 99 ? 7.694 7.335 -10.085 1.00 13.19 284 VAL A O 1
ATOM 744 N N . ASP A 1 100 ? 8.958 9.185 -9.926 1.00 13.05 285 ASP A N 1
ATOM 745 C CA . ASP A 1 100 ? 7.932 10.024 -10.507 1.00 13.62 285 ASP A CA 1
ATOM 746 C C . ASP A 1 100 ? 8.181 10.125 -12.010 1.00 13.39 285 ASP A C 1
ATOM 747 O O . ASP A 1 100 ? 9.070 10.848 -12.460 1.00 13.29 285 ASP A O 1
ATOM 752 N N . ALA A 1 101 ? 7.394 9.382 -12.785 1.00 13.04 286 ALA A N 1
ATOM 753 C CA . ALA A 1 101 ? 7.546 9.414 -14.233 1.00 13.46 286 ALA A CA 1
ATOM 754 C C . ALA A 1 101 ? 6.479 10.262 -14.938 1.00 13.97 286 ALA A C 1
ATOM 755 O O . ALA A 1 101 ? 6.082 9.964 -16.067 1.00 14.16 286 ALA A O 1
ATOM 757 N N . THR A 1 102 ? 6.028 11.325 -14.281 1.00 15.23 287 THR A N 1
ATOM 758 C CA . THR A 1 102 ? 4.981 12.183 -14.839 1.00 16.38 287 THR A CA 1
ATOM 759 C C . THR A 1 102 ? 5.424 12.908 -16.113 1.00 17.22 287 THR A C 1
ATOM 760 O O . THR A 1 102 ? 4.661 12.981 -17.081 1.00 17.60 287 THR A O 1
ATOM 764 N N . ARG A 1 103 ? 6.647 13.438 -16.114 1.00 18.28 288 ARG A N 1
ATOM 765 C CA . ARG A 1 103 ? 7.176 14.122 -17.296 1.00 19.28 288 ARG A CA 1
ATOM 766 C C . ARG A 1 103 ? 7.226 13.184 -18.502 1.00 18.41 288 ARG A C 1
ATOM 767 O O . ARG A 1 103 ? 7.659 12.034 -18.387 1.00 17.77 288 ARG A O 1
ATOM 775 N N . GLU A 1 104 ? 6.766 13.678 -19.649 1.00 17.76 289 GLU A N 1
ATOM 776 C CA . GLU A 1 104 ? 6.795 12.902 -20.877 1.00 17.10 289 GLU A CA 1
ATOM 777 C C . GLU A 1 104 ? 8.229 12.755 -21.377 1.00 16.75 289 GLU A C 1
ATOM 778 O O . GLU A 1 104 ? 8.928 13.748 -21.598 1.00 17.89 289 GLU A O 1
ATOM 784 N N . THR A 1 105 ? 8.664 11.504 -21.500 1.00 16.03 290 THR A N 1
ATOM 785 C CA . THR A 1 105 ? 9.992 11.133 -22.003 1.00 14.75 290 THR A CA 1
ATOM 786 C C . THR A 1 105 ? 9.809 10.009 -23.023 1.00 14.59 290 THR A C 1
ATOM 787 O O . THR A 1 105 ? 8.680 9.602 -23.297 1.00 14.33 290 THR A O 1
ATOM 791 N N . ASN A 1 106 ? 10.905 9.510 -23.592 1.00 13.93 291 ASN A N 1
ATOM 792 C CA . ASN A 1 106 ? 10.835 8.368 -24.515 1.00 14.10 291 ASN A CA 1
ATOM 793 C C . ASN A 1 106 ? 10.936 7.007 -23.831 1.00 13.28 291 ASN A C 1
ATOM 794 O O . ASN A 1 106 ? 10.929 5.970 -24.497 1.00 13.51 291 ASN A O 1
ATOM 799 N N . ARG A 1 107 ? 11.021 7.010 -22.503 1.00 12.49 292 ARG A N 1
ATOM 800 C CA . ARG A 1 107 ? 11.153 5.770 -21.750 1.00 12.14 292 ARG A CA 1
ATOM 801 C C . ARG A 1 107 ? 9.809 5.060 -21.646 1.00 11.59 292 ARG A C 1
ATOM 802 O O . ARG A 1 107 ? 8.763 5.704 -21.462 1.00 11.69 292 ARG A O 1
ATOM 810 N N . LEU A 1 108 ? 9.835 3.732 -21.744 1.00 10.71 293 LEU A N 1
ATOM 811 C CA . LEU A 1 108 ? 8.600 2.986 -21.941 1.00 10.93 293 LEU A CA 1
ATOM 812 C C . LEU A 1 108 ? 7.936 2.413 -20.692 1.00 10.19 293 LEU A C 1
ATOM 813 O O . LEU A 1 108 ? 6.733 2.146 -20.722 1.00 9.76 293 LEU A O 1
ATOM 818 N N . GLY A 1 109 ? 8.684 2.235 -19.603 1.00 10.17 294 GLY A N 1
ATOM 819 C CA . GLY A 1 109 ? 8.106 1.600 -18.419 1.00 9.65 294 GLY A CA 1
ATOM 820 C C . GLY A 1 109 ? 6.888 2.358 -17.918 1.00 9.26 294 GLY A C 1
ATOM 821 O O . GLY A 1 109 ? 5.891 1.751 -17.488 1.00 9.84 294 GLY A O 1
ATOM 822 N N . ARG A 1 110 ? 6.974 3.691 -17.983 1.00 9.60 295 ARG A N 1
ATOM 823 C CA . ARG A 1 110 ? 5.901 4.580 -17.542 1.00 9.68 295 ARG A CA 1
ATOM 824 C C . ARG A 1 110 ? 4.586 4.396 -18.306 1.00 9.57 295 ARG A C 1
ATOM 825 O O . ARG A 1 110 ? 3.533 4.831 -17.833 1.00 10.12 295 ARG A O 1
ATOM 833 N N . LEU A 1 111 ? 4.658 3.763 -19.483 1.00 9.93 296 LEU A N 1
ATOM 834 C CA . LEU A 1 111 ? 3.498 3.586 -20.358 1.00 9.52 296 LEU A CA 1
ATOM 835 C C . LEU A 1 111 ? 2.836 2.218 -20.258 1.00 9.35 296 LEU A C 1
ATOM 836 O O . LEU A 1 111 ? 1.827 1.962 -20.928 1.00 9.00 296 LEU A O 1
ATOM 841 N N . ILE A 1 112 ? 3.397 1.348 -19.422 1.00 9.21 297 ILE A N 1
ATOM 842 C CA . ILE A 1 112 ? 2.863 -0.005 -19.282 1.00 9.59 297 ILE A CA 1
ATOM 843 C C . ILE A 1 112 ? 1.609 0.024 -18.395 1.00 9.01 297 ILE A C 1
ATOM 844 O O . ILE A 1 112 ? 1.580 0.674 -17.328 1.00 9.21 297 ILE A O 1
ATOM 849 N N . ASN A 1 113 ? 0.558 -0.643 -18.872 1.00 8.84 298 ASN A N 1
ATOM 850 C CA . ASN A 1 113 ? -0.724 -0.651 -18.196 1.00 8.26 298 ASN A CA 1
ATOM 851 C C . ASN A 1 113 ? -0.835 -1.718 -17.110 1.00 8.85 298 ASN A C 1
ATOM 852 O O . ASN A 1 113 ? 0.086 -2.522 -16.918 1.00 8.85 298 ASN A O 1
ATOM 857 N N . HIS A 1 114 ? -1.969 -1.695 -16.414 1.00 8.80 299 HIS A N 1
ATOM 858 C CA . HIS A 1 114 ? -2.202 -2.508 -15.210 1.00 9.22 299 HIS A CA 1
ATOM 859 C C . HIS A 1 114 ? -3.001 -3.774 -15.494 1.00 9.54 299 HIS A C 1
ATOM 860 O O . HIS A 1 114 ? -3.985 -3.751 -16.238 1.00 9.96 299 HIS A O 1
ATOM 867 N N . SER A 1 115 ? -2.605 -4.859 -14.842 1.00 9.67 300 SER A N 1
ATOM 868 C CA . SER A 1 115 ? -3.495 -5.994 -14.612 1.00 10.46 300 SER A CA 1
ATOM 869 C C . SER A 1 115 ? -3.036 -6.706 -13.352 1.00 11.00 300 SER A C 1
ATOM 870 O O . SER A 1 115 ? -1.851 -6.750 -13.081 1.00 11.39 300 SER A O 1
ATOM 873 N N . LYS A 1 116 ? -3.978 -7.275 -12.606 1.00 12.69 301 LYS A N 1
ATOM 874 C CA . LYS A 1 116 ? -3.634 -8.140 -11.489 1.00 13.74 301 LYS A CA 1
ATOM 875 C C . LYS A 1 116 ? -3.160 -9.514 -11.966 1.00 14.43 301 LYS A C 1
ATOM 876 O O . LYS A 1 116 ? -2.596 -10.290 -11.174 1.00 15.58 301 LYS A O 1
ATOM 882 N N . CYS A 1 117 ? -3.429 -9.834 -13.233 1.00 14.19 302 CYS A N 1
ATOM 883 C CA . CYS A 1 117 ? -2.960 -11.090 -13.823 1.00 15.07 302 CYS A CA 1
ATOM 884 C C . CYS A 1 117 ? -2.213 -10.792 -15.105 1.00 14.51 302 CYS A C 1
ATOM 885 O O . CYS A 1 117 ? -2.585 -11.252 -16.184 1.00 14.84 302 CYS A O 1
ATOM 889 N N . GLY A 1 118 ? -1.151 -10.017 -14.964 1.00 13.66 303 GLY A N 1
ATOM 890 C CA . GLY A 1 118 ? -0.362 -9.607 -16.118 1.00 12.65 303 GLY A CA 1
ATOM 891 C C . GLY A 1 118 ? 0.783 -10.545 -16.420 1.00 12.48 303 GLY A C 1
ATOM 892 O O . GLY A 1 118 ? 0.710 -11.753 -16.156 1.00 13.27 303 GLY A O 1
ATOM 893 N N . ASN A 1 119 ? 1.842 -9.979 -16.996 1.00 10.23 304 ASN A N 1
ATOM 894 C CA . ASN A 1 119 ? 2.968 -10.787 -17.439 1.00 9.42 304 ASN A CA 1
ATOM 895 C C . ASN A 1 119 ? 4.323 -10.242 -16.989 1.00 9.55 304 ASN A C 1
ATOM 896 O O . ASN A 1 119 ? 5.356 -10.807 -17.365 1.00 9.94 304 ASN A O 1
ATOM 901 N N . CYS A 1 120 ? 4.309 -9.166 -16.186 1.00 9.44 305 CYS A N 1
ATOM 902 C CA . CYS A 1 120 ? 5.519 -8.586 -15.619 1.00 10.55 305 CYS A CA 1
ATOM 903 C C . CYS A 1 120 ? 5.340 -8.403 -14.126 1.00 10.30 305 CYS A C 1
ATOM 904 O O . CYS A 1 120 ? 4.211 -8.198 -13.636 1.00 10.58 305 CYS A O 1
ATOM 907 N N . GLN A 1 121 ? 6.463 -8.448 -13.417 1.00 11.77 306 GLN A N 1
ATOM 908 C CA . GLN A 1 121 ? 6.495 -8.196 -11.980 1.00 12.40 306 GLN A CA 1
ATOM 909 C C . GLN A 1 121 ? 7.574 -7.163 -11.688 1.00 11.98 306 GLN A C 1
ATOM 910 O O . GLN A 1 121 ? 8.702 -7.287 -12.155 1.00 12.22 306 GLN A O 1
ATOM 916 N N . THR A 1 122 ? 7.221 -6.156 -10.898 1.00 11.78 307 THR A N 1
ATOM 917 C CA . THR A 1 122 ? 8.186 -5.145 -10.513 1.00 11.60 307 THR A CA 1
ATOM 918 C C . THR A 1 122 ? 9.013 -5.613 -9.308 1.00 12.04 307 THR A C 1
ATOM 919 O O . THR A 1 122 ? 8.476 -6.203 -8.365 1.00 12.72 307 THR A O 1
ATOM 923 N N . LYS A 1 123 ? 10.321 -5.355 -9.382 1.00 11.82 308 LYS A N 1
ATOM 924 C CA . LYS A 1 123 ? 11.289 -5.696 -8.335 1.00 12.82 308 LYS A CA 1
ATOM 925 C C . LYS A 1 123 ? 12.097 -4.450 -8.023 1.00 12.18 308 LYS A C 1
ATOM 926 O O . LYS A 1 123 ? 12.368 -3.629 -8.904 1.00 12.24 308 LYS A O 1
ATOM 932 N N . LEU A 1 124 ? 12.509 -4.335 -6.765 1.00 11.98 309 LEU A N 1
ATOM 933 C CA . LEU A 1 124 ? 13.507 -3.342 -6.367 1.00 12.64 309 LEU A CA 1
ATOM 934 C C . LEU A 1 124 ? 14.907 -3.914 -6.655 1.00 12.56 309 LEU A C 1
ATOM 935 O O . LEU A 1 124 ? 15.233 -5.022 -6.230 1.00 13.79 309 LEU A O 1
ATOM 940 N N . HIS A 1 125 ? 15.730 -3.151 -7.366 1.00 12.66 310 HIS A N 1
ATOM 941 C CA . HIS A 1 125 ? 17.090 -3.578 -7.692 1.00 13.01 310 HIS A CA 1
ATOM 942 C C . HIS A 1 125 ? 18.046 -2.482 -7.273 1.00 13.20 310 HIS A C 1
ATOM 943 O O . HIS A 1 125 ? 17.991 -1.373 -7.796 1.00 13.84 310 HIS A O 1
ATOM 950 N N . ASP A 1 126 ? 18.923 -2.817 -6.330 1.00 13.71 311 ASP A N 1
ATOM 951 C CA . ASP A 1 126 ? 19.843 -1.874 -5.714 1.00 14.50 311 ASP A CA 1
ATOM 952 C C . ASP A 1 126 ? 21.191 -1.954 -6.425 1.00 14.15 311 ASP A C 1
ATOM 953 O O . ASP A 1 126 ? 21.759 -3.037 -6.542 1.00 15.13 311 ASP A O 1
ATOM 958 N N . ILE A 1 127 ? 21.693 -0.825 -6.917 1.00 13.30 312 ILE A N 1
ATOM 959 C CA . ILE A 1 127 ? 23.077 -0.772 -7.419 1.00 13.63 312 ILE A CA 1
ATOM 960 C C . ILE A 1 127 ? 23.901 0.162 -6.543 1.00 14.34 312 ILE A C 1
ATOM 961 O O . ILE A 1 127 ? 23.772 1.382 -6.630 1.00 14.11 312 ILE A O 1
ATOM 966 N N . ASP A 1 128 ? 24.717 -0.443 -5.674 1.00 14.68 313 ASP A N 1
ATOM 967 C CA . ASP A 1 128 ? 25.645 0.285 -4.799 1.00 16.40 313 ASP A CA 1
ATOM 968 C C . ASP A 1 128 ? 24.948 1.419 -4.047 1.00 16.37 313 ASP A C 1
ATOM 969 O O . ASP A 1 128 ? 25.474 2.526 -3.921 1.00 17.45 313 ASP A O 1
ATOM 974 N N . GLY A 1 129 ? 23.745 1.126 -3.561 1.00 16.21 314 GLY A N 1
ATOM 975 C CA . GLY A 1 129 ? 22.999 2.062 -2.740 1.00 16.52 314 GLY A CA 1
ATOM 976 C C . GLY A 1 129 ? 21.986 2.927 -3.465 1.00 16.43 314 GLY A C 1
ATOM 977 O O . GLY A 1 129 ? 21.282 3.704 -2.819 1.00 17.49 314 GLY A O 1
ATOM 978 N N . VAL A 1 130 ? 21.905 2.802 -4.794 1.00 15.59 315 VAL A N 1
ATOM 979 C CA . VAL A 1 130 ? 20.885 3.514 -5.568 1.00 15.21 315 VAL A CA 1
ATOM 980 C C . VAL A 1 130 ? 19.776 2.527 -5.957 1.00 14.35 315 VAL A C 1
ATOM 981 O O . VAL A 1 130 ? 20.041 1.522 -6.613 1.00 14.68 315 VAL A O 1
ATOM 985 N N . PRO A 1 131 ? 18.537 2.799 -5.523 1.00 14.24 316 PRO A N 1
ATOM 986 C CA . PRO A 1 131 ? 17.420 1.899 -5.858 1.00 13.48 316 PRO A CA 1
ATOM 987 C C . PRO A 1 131 ? 16.871 2.127 -7.263 1.00 13.34 316 PRO A C 1
ATOM 988 O O . PRO A 1 131 ? 16.792 3.263 -7.729 1.00 13.64 316 PRO A O 1
ATOM 992 N N . HIS A 1 132 ? 16.485 1.029 -7.910 1.00 11.69 317 HIS A N 1
ATOM 993 C CA . HIS A 1 132 ? 15.831 1.099 -9.219 1.00 11.95 317 HIS A CA 1
ATOM 994 C C . HIS A 1 132 ? 14.618 0.182 -9.172 1.00 11.73 317 HIS A C 1
ATOM 995 O O . HIS A 1 132 ? 14.668 -0.866 -8.534 1.00 12.62 317 HIS A O 1
ATOM 1002 N N . LEU A 1 133 ? 13.532 0.585 -9.831 1.00 11.46 318 LEU A N 1
ATOM 1003 C CA . LEU A 1 133 ? 12.388 -0.309 -10.030 1.00 10.97 318 LEU A CA 1
ATOM 1004 C C . LEU A 1 133 ? 12.503 -0.915 -11.405 1.00 11.19 318 LEU A C 1
ATOM 1005 O O . LEU A 1 133 ? 12.599 -0.195 -12.395 1.00 11.00 318 LEU A O 1
ATOM 1010 N N . ILE A 1 134 ? 12.513 -2.245 -11.466 1.00 10.68 319 ILE A N 1
ATOM 1011 C CA . ILE A 1 134 ? 12.637 -2.936 -12.741 1.00 11.57 319 ILE A CA 1
ATOM 1012 C C . ILE A 1 134 ? 11.478 -3.899 -12.924 1.00 10.81 319 ILE A C 1
ATOM 1013 O O . ILE A 1 134 ? 10.931 -4.428 -11.945 1.00 11.33 319 ILE A O 1
ATOM 1018 N N . LEU A 1 135 ? 11.103 -4.106 -14.183 1.00 9.91 320 LEU A N 1
ATOM 1019 C CA . LEU A 1 135 ? 10.075 -5.087 -14.534 1.00 10.22 320 LEU A CA 1
ATOM 1020 C C . LEU A 1 135 ? 10.717 -6.338 -15.109 1.00 10.49 320 LEU A C 1
ATOM 1021 O O . LEU A 1 135 ? 11.530 -6.257 -16.021 1.00 11.07 320 LEU A O 1
ATOM 1026 N N . ILE A 1 136 ? 10.354 -7.474 -14.525 1.00 10.96 321 ILE A N 1
ATOM 1027 C CA . ILE A 1 136 ? 10.822 -8.802 -14.931 1.00 12.48 321 ILE A CA 1
ATOM 1028 C C . ILE A 1 136 ? 9.630 -9.578 -15.486 1.00 11.57 321 ILE A C 1
ATOM 1029 O O . ILE A 1 136 ? 8.519 -9.492 -14.943 1.00 12.01 321 ILE A O 1
ATOM 1034 N N . ALA A 1 137 ? 9.846 -10.330 -16.561 1.00 10.80 322 ALA A N 1
ATOM 1035 C CA . ALA A 1 137 ? 8.760 -11.166 -17.107 1.00 10.15 322 ALA A CA 1
ATOM 1036 C C . ALA A 1 137 ? 8.395 -12.253 -16.113 1.00 10.17 322 ALA A C 1
ATOM 1037 O O . ALA A 1 137 ? 9.272 -12.989 -15.640 1.00 10.37 322 ALA A O 1
ATOM 1039 N N . SER A 1 138 ? 7.109 -12.344 -15.782 1.00 9.62 323 SER A N 1
ATOM 1040 C CA . SER A 1 138 ? 6.652 -13.348 -14.819 1.00 10.74 323 SER A CA 1
ATOM 1041 C C . SER A 1 138 ? 6.250 -14.644 -15.511 1.00 10.46 323 SER A C 1
ATOM 1042 O O . SER A 1 138 ? 5.967 -15.644 -14.864 1.00 11.68 323 SER A O 1
ATOM 1045 N N . ARG A 1 139 ? 6.206 -14.606 -16.842 1.00 9.82 324 ARG A N 1
ATOM 1046 C CA . ARG A 1 139 ? 5.937 -15.774 -17.665 1.00 9.71 324 ARG A CA 1
ATOM 1047 C C . ARG A 1 139 ? 6.484 -15.446 -19.055 1.00 9.28 324 ARG A C 1
ATOM 1048 O O . ARG A 1 139 ? 6.825 -14.286 -19.308 1.00 9.71 324 ARG A O 1
ATOM 1056 N N . ASP A 1 140 ? 6.539 -16.438 -19.954 1.00 9.37 325 ASP A N 1
ATOM 1057 C CA . ASP A 1 140 ? 6.864 -16.145 -21.344 1.00 9.31 325 ASP A CA 1
ATOM 1058 C C . ASP A 1 140 ? 5.824 -15.172 -21.892 1.00 9.38 325 ASP A C 1
ATOM 1059 O O . ASP A 1 140 ? 4.619 -15.319 -21.641 1.00 10.09 325 ASP A O 1
ATOM 1064 N N . ILE A 1 141 ? 6.306 -14.184 -22.639 1.00 9.29 326 ILE A N 1
ATOM 1065 C CA . ILE A 1 141 ? 5.470 -13.139 -23.201 1.00 9.22 326 ILE A CA 1
ATOM 1066 C C . ILE A 1 141 ? 5.508 -13.257 -24.722 1.00 9.07 326 ILE A C 1
ATOM 1067 O O . ILE A 1 141 ? 6.579 -13.247 -25.324 1.00 9.86 326 ILE A O 1
ATOM 1072 N N . ALA A 1 142 ? 4.333 -13.380 -25.336 1.00 8.76 327 ALA A N 1
ATOM 1073 C CA . ALA A 1 142 ? 4.233 -13.552 -26.779 1.00 8.74 327 ALA A CA 1
ATOM 1074 C C . ALA A 1 142 ? 4.472 -12.266 -27.522 1.00 9.17 327 ALA A C 1
ATOM 1075 O O . ALA A 1 142 ? 4.030 -11.208 -27.096 1.00 9.22 327 ALA A O 1
ATOM 1077 N N . ALA A 1 143 ? 5.091 -12.367 -28.696 1.00 9.41 328 ALA A N 1
ATOM 1078 C CA . ALA A 1 143 ? 5.145 -11.231 -29.580 1.00 9.09 328 ALA A CA 1
ATOM 1079 C C . ALA A 1 143 ? 3.718 -10.742 -29.824 1.00 8.94 328 ALA A C 1
ATOM 1080 O O . ALA A 1 143 ? 2.784 -11.556 -30.027 1.00 9.21 328 ALA A O 1
ATOM 1082 N N . GLY A 1 144 ? 3.542 -9.419 -29.789 1.00 8.30 329 GLY A N 1
ATOM 1083 C CA . GLY A 1 144 ? 2.255 -8.821 -30.088 1.00 8.96 329 GLY A CA 1
ATOM 1084 C C . GLY A 1 144 ? 1.349 -8.621 -28.891 1.00 8.60 329 GLY A C 1
ATOM 1085 O O . GLY A 1 144 ? 0.348 -7.931 -29.005 1.00 9.80 329 GLY A O 1
ATOM 1086 N N . GLU A 1 145 ? 1.680 -9.215 -27.741 1.00 7.92 330 GLU A N 1
ATOM 1087 C CA . GLU A 1 145 ? 0.820 -9.025 -26.568 1.00 8.93 330 GLU A CA 1
ATOM 1088 C C . GLU A 1 145 ? 1.264 -7.849 -25.727 1.00 8.67 330 GLU A C 1
ATOM 1089 O O . GLU A 1 145 ? 2.437 -7.469 -25.712 1.00 9.09 330 GLU A O 1
ATOM 1095 N N . GLU A 1 146 ? 0.295 -7.276 -25.026 1.00 8.15 331 GLU A N 1
ATOM 1096 C CA . GLU A 1 146 ? 0.537 -6.112 -24.207 1.00 8.22 331 GLU A CA 1
ATOM 1097 C C . GLU A 1 146 ? 1.293 -6.482 -22.935 1.00 8.16 331 GLU A C 1
ATOM 1098 O O . GLU A 1 146 ? 0.945 -7.451 -22.249 1.00 8.70 331 GLU A O 1
ATOM 1104 N N . LEU A 1 147 ? 2.297 -5.682 -22.599 1.00 8.34 332 LEU A N 1
ATOM 1105 C CA . LEU A 1 147 ? 2.957 -5.803 -21.300 1.00 8.01 332 LEU A CA 1
ATOM 1106 C C . LEU A 1 147 ? 2.039 -5.261 -20.227 1.00 7.94 332 LEU A C 1
ATOM 1107 O O . LEU A 1 147 ? 1.442 -4.209 -20.410 1.00 7.70 332 LEU A O 1
ATOM 1112 N N . LEU A 1 148 ? 1.935 -5.979 -19.101 1.00 8.44 333 LEU A N 1
ATOM 1113 C CA . LEU A 1 148 ? 1.029 -5.592 -18.012 1.00 8.86 333 LEU A CA 1
ATOM 1114 C C . LEU A 1 148 ? 1.605 -6.029 -16.690 1.00 8.82 333 LEU A C 1
ATOM 1115 O O . LEU A 1 148 ? 2.188 -7.103 -16.597 1.00 9.25 333 LEU A O 1
ATOM 1120 N N . TYR A 1 149 ? 1.449 -5.186 -15.673 1.00 8.90 334 TYR A N 1
ATOM 1121 C CA . TYR A 1 149 ? 1.843 -5.578 -14.319 1.00 8.76 334 TYR A CA 1
ATOM 1122 C C . TYR A 1 149 ? 0.826 -5.035 -13.314 1.00 8.94 334 TYR A C 1
ATOM 1123 O O . TYR A 1 149 ? -0.017 -4.207 -13.656 1.00 9.28 334 TYR A O 1
ATOM 1132 N N . ASP A 1 150 ? 0.907 -5.508 -12.070 1.00 9.28 335 ASP A N 1
ATOM 1133 C CA . ASP A 1 150 ? -0.034 -5.084 -11.040 1.00 9.54 335 ASP A CA 1
ATOM 1134 C C . ASP A 1 150 ? 0.436 -3.760 -10.461 1.00 9.94 335 ASP A C 1
ATOM 1135 O O . ASP A 1 150 ? 1.496 -3.701 -9.815 1.00 10.38 335 ASP A O 1
ATOM 1140 N N . TYR A 1 151 ? -0.338 -2.700 -10.706 1.00 10.01 336 TYR A N 1
ATOM 1141 C CA . TYR A 1 151 ? -0.024 -1.373 -10.143 1.00 10.28 336 TYR A CA 1
ATOM 1142 C C . TYR A 1 151 ? -0.017 -1.362 -8.620 1.00 10.39 336 TYR A C 1
ATOM 1143 O O . TYR A 1 151 ? 0.610 -0.490 -8.017 1.00 10.90 336 TYR A O 1
ATOM 1152 N N . GLY A 1 152 ? -0.748 -2.287 -8.001 1.00 10.16 337 GLY A N 1
ATOM 1153 C CA . GLY A 1 152 ? -0.680 -2.446 -6.535 1.00 11.03 337 GLY A CA 1
ATOM 1154 C C . GLY A 1 152 ? -1.518 -1.505 -5.690 1.00 11.21 337 GLY A C 1
ATOM 1155 O O . GLY A 1 152 ? -1.537 -1.643 -4.472 1.00 11.15 337 GLY A O 1
ATOM 1156 N N . ASP A 1 153 ? -2.189 -0.542 -6.321 1.00 11.32 338 ASP A N 1
ATOM 1157 C CA . ASP A 1 153 ? -3.100 0.339 -5.603 1.00 11.19 338 ASP A CA 1
ATOM 1158 C C . ASP A 1 153 ? -4.458 -0.353 -5.535 1.00 11.09 338 ASP A C 1
ATOM 1159 O O . ASP A 1 153 ? -5.166 -0.465 -6.554 1.00 11.17 338 ASP A O 1
ATOM 1164 N N . ARG A 1 154 ? -4.801 -0.844 -4.341 1.00 11.21 339 ARG A N 1
ATOM 1165 C CA . ARG A 1 154 ? -6.035 -1.589 -4.130 1.00 11.92 339 ARG A CA 1
ATOM 1166 C C . ARG A 1 154 ? -7.011 -0.775 -3.297 1.00 12.10 339 ARG A C 1
ATOM 1167 O O . ARG A 1 154 ? -8.090 -1.255 -2.972 1.00 12.59 339 ARG A O 1
ATOM 1175 N N . SER A 1 155 ? -6.634 0.467 -3.000 1.00 11.62 340 SER A N 1
ATOM 1176 C CA . SER A 1 155 ? -7.425 1.332 -2.117 1.00 11.65 340 SER A CA 1
ATOM 1177 C C . SER A 1 155 ? -8.823 1.584 -2.665 1.00 11.74 340 SER A C 1
ATOM 1178 O O . SER A 1 155 ? -9.029 1.737 -3.875 1.00 11.48 340 SER A O 1
ATOM 1181 N N . LYS A 1 156 ? -9.786 1.652 -1.753 1.00 12.62 341 LYS A N 1
ATOM 1182 C CA . LYS A 1 156 ? -11.170 1.895 -2.116 1.00 13.70 341 LYS A CA 1
ATOM 1183 C C . LYS A 1 156 ? -11.274 3.213 -2.874 1.00 13.74 341 LYS A C 1
ATOM 1184 O O . LYS A 1 156 ? -11.942 3.292 -3.910 1.00 13.67 341 LYS A O 1
ATOM 1190 N N . ALA A 1 157 ? -10.565 4.229 -2.379 1.00 14.40 342 ALA A N 1
ATOM 1191 C CA . ALA A 1 157 ? -10.601 5.555 -2.978 1.00 14.83 342 ALA A CA 1
ATOM 1192 C C . ALA A 1 157 ? -10.142 5.535 -4.437 1.00 14.96 342 ALA A C 1
ATOM 1193 O O . ALA A 1 157 ? -10.706 6.239 -5.269 1.00 16.17 342 ALA A O 1
ATOM 1195 N N . SER A 1 158 ? -9.136 4.716 -4.747 1.00 14.50 343 SER A N 1
ATOM 1196 C CA . SER A 1 158 ? -8.670 4.587 -6.129 1.00 13.87 343 SER A CA 1
ATOM 1197 C C . SER A 1 158 ? -9.569 3.733 -7.010 1.00 14.53 343 SER A C 1
ATOM 1198 O O . SER A 1 158 ? -9.817 4.110 -8.163 1.00 14.54 343 SER A O 1
ATOM 1201 N N . ILE A 1 159 ? -10.053 2.600 -6.494 1.00 14.73 344 ILE A N 1
ATOM 1202 C CA . ILE A 1 159 ? -10.874 1.693 -7.317 1.00 15.64 344 ILE A CA 1
ATOM 1203 C C . ILE A 1 159 ? -12.236 2.297 -7.655 1.00 16.12 344 ILE A C 1
ATOM 1204 O O . ILE A 1 159 ? -12.768 2.030 -8.739 1.00 16.03 344 ILE A O 1
ATOM 1209 N N . GLU A 1 160 ? -12.775 3.125 -6.757 1.00 16.42 345 GLU A N 1
ATOM 1210 C CA . GLU A 1 160 ? -14.035 3.836 -7.019 1.00 17.75 345 GLU A CA 1
ATOM 1211 C C . GLU A 1 160 ? -13.920 4.682 -8.289 1.00 16.87 345 GLU A C 1
ATOM 1212 O O . GLU A 1 160 ? -14.838 4.701 -9.115 1.00 17.73 345 GLU A O 1
ATOM 1218 N N . ALA A 1 161 ? -12.792 5.378 -8.430 1.00 16.40 346 ALA A N 1
ATOM 1219 C CA . ALA A 1 161 ? -12.532 6.280 -9.558 1.00 16.04 346 ALA A CA 1
ATOM 1220 C C . ALA A 1 161 ? -11.883 5.592 -10.763 1.00 15.72 346 ALA A C 1
ATOM 1221 O O . ALA A 1 161 ? -11.964 6.093 -11.896 1.00 16.14 346 ALA A O 1
ATOM 1223 N N . HIS A 1 162 ? -11.233 4.457 -10.514 1.00 15.11 347 HIS A N 1
ATOM 1224 C CA . HIS A 1 162 ? -10.506 3.714 -11.543 1.00 14.25 347 HIS A CA 1
ATOM 1225 C C . HIS A 1 162 ? -10.815 2.223 -11.412 1.00 14.36 347 HIS A C 1
ATOM 1226 O O . HIS A 1 162 ? -9.978 1.449 -10.960 1.00 14.14 347 HIS A O 1
ATOM 1233 N N . PRO A 1 163 ? -12.034 1.811 -11.806 1.00 13.90 348 PRO A N 1
ATOM 1234 C CA . PRO A 1 163 ? -12.462 0.422 -11.566 1.00 13.85 348 PRO A CA 1
ATOM 1235 C C . PRO A 1 163 ? -11.625 -0.661 -12.251 1.00 13.56 348 PRO A C 1
ATOM 1236 O O . PRO A 1 163 ? -11.649 -1.819 -11.820 1.00 13.83 348 PRO A O 1
ATOM 1240 N N . TRP A 1 164 ? -10.899 -0.292 -13.305 1.00 13.09 349 TRP A N 1
ATOM 1241 C CA . TRP A 1 164 ? -9.994 -1.226 -13.978 1.00 12.21 349 TRP A CA 1
ATOM 1242 C C . TRP A 1 164 ? -8.861 -1.715 -13.038 1.00 12.43 349 TRP A C 1
ATOM 1243 O O . TRP A 1 164 ? -8.187 -2.711 -13.313 1.00 12.80 349 TRP A O 1
ATOM 1254 N N . LEU A 1 165 ? -8.660 -1.023 -11.922 1.00 12.25 350 LEU A N 1
ATOM 1255 C CA . LEU A 1 165 ? -7.687 -1.467 -10.921 1.00 12.26 350 LEU A CA 1
ATOM 1256 C C . LEU A 1 165 ? -8.105 -2.790 -10.274 1.00 13.57 350 LEU A C 1
ATOM 1257 O O . LEU A 1 165 ? -7.266 -3.517 -9.732 1.00 13.57 350 LEU A O 1
ATOM 1262 N N . LYS A 1 166 ? -9.398 -3.107 -10.353 1.00 15.06 351 LYS A N 1
ATOM 1263 C CA . LYS A 1 166 ? -9.948 -4.261 -9.627 1.00 17.30 351 LYS A CA 1
ATOM 1264 C C . LYS A 1 166 ? -9.617 -5.609 -10.234 1.00 18.85 351 LYS A C 1
ATOM 1265 O O . LYS A 1 166 ? -9.783 -6.646 -9.575 1.00 19.86 351 LYS A O 1
ATOM 1271 N N . HIS A 1 167 ? -9.165 -5.604 -11.479 1.00 19.93 352 HIS A N 1
ATOM 1272 C CA . HIS A 1 167 ? -8.984 -6.840 -12.224 1.00 21.31 352 HIS A CA 1
ATOM 1273 C C . HIS A 1 167 ? -7.515 -7.102 -12.546 1.00 21.17 352 HIS A C 1
ATOM 1274 O O . HIS A 1 167 ? -7.153 -8.148 -13.075 1.00 21.16 352 HIS A O 1
ATOM 1281 N N . ARG B 1 7 ? -23.236 14.937 41.692 1.00 25.42 192 ARG B N 1
ATOM 1282 C CA . ARG B 1 7 ? -23.973 14.924 40.397 1.00 24.86 192 ARG B CA 1
ATOM 1283 C C . ARG B 1 7 ? -24.551 13.543 40.058 1.00 23.98 192 ARG B C 1
ATOM 1284 O O . ARG B 1 7 ? -25.625 13.185 40.544 1.00 24.91 192 ARG B O 1
ATOM 1286 N N . LYS B 1 8 ? -23.840 12.778 39.231 1.00 22.47 193 LYS B N 1
ATOM 1287 C CA . LYS B 1 8 ? -24.218 11.402 38.909 1.00 21.13 193 LYS B CA 1
ATOM 1288 C C . LYS B 1 8 ? -23.329 10.415 39.653 1.00 21.22 193 LYS B C 1
ATOM 1289 O O . LYS B 1 8 ? -22.203 10.750 40.038 1.00 21.42 193 LYS B O 1
ATOM 1295 N N . SER B 1 9 ? -23.833 9.197 39.840 1.00 21.01 194 SER B N 1
ATOM 1296 C CA . SER B 1 9 ? -23.055 8.123 40.450 1.00 21.21 194 SER B CA 1
ATOM 1297 C C . SER B 1 9 ? -22.038 7.594 39.450 1.00 21.23 194 SER B C 1
ATOM 1298 O O . SER B 1 9 ? -22.211 7.759 38.242 1.00 21.04 194 SER B O 1
ATOM 1301 N N . LYS B 1 10 ? -20.987 6.950 39.950 1.00 21.52 195 LYS B N 1
ATOM 1302 C CA . LYS B 1 10 ? -20.002 6.294 39.088 1.00 22.02 195 LYS B CA 1
ATOM 1303 C C . LYS B 1 10 ? -20.682 5.333 38.102 1.00 21.59 195 LYS B C 1
ATOM 1304 O O . LYS B 1 10 ? -20.354 5.320 36.913 1.00 20.94 195 LYS B O 1
ATOM 1310 N N . ALA B 1 11 ? -21.631 4.542 38.609 1.00 21.52 196 ALA B N 1
ATOM 1311 C CA . ALA B 1 11 ? -22.370 3.564 37.804 1.00 21.60 196 ALA B CA 1
ATOM 1312 C C . ALA B 1 11 ? -23.116 4.222 36.645 1.00 21.15 196 ALA B C 1
ATOM 1313 O O . ALA B 1 11 ? -23.070 3.732 35.514 1.00 21.52 196 ALA B O 1
ATOM 1315 N N . GLU B 1 12 ? -23.791 5.333 36.936 1.00 20.73 197 GLU B N 1
ATOM 1316 C CA . GLU B 1 12 ? -24.503 6.094 35.914 1.00 20.23 197 GLU B CA 1
ATOM 1317 C C . GLU B 1 12 ? -23.545 6.640 34.868 1.00 19.05 197 GLU B C 1
ATOM 1318 O O . GLU B 1 12 ? -23.827 6.572 33.679 1.00 19.30 197 GLU B O 1
ATOM 1324 N N . LEU B 1 13 ? -22.408 7.177 35.311 1.00 18.18 198 LEU B N 1
ATOM 1325 C CA . LEU B 1 13 ? -21.414 7.740 34.400 1.00 17.06 198 LEU B CA 1
ATOM 1326 C C . LEU B 1 13 ? -20.789 6.681 33.493 1.00 16.65 198 LEU B C 1
ATOM 1327 O O . LEU B 1 13 ? -20.566 6.923 32.309 1.00 16.24 198 LEU B O 1
ATOM 1332 N N . GLN B 1 14 ? -20.505 5.510 34.060 1.00 17.12 199 GLN B N 1
ATOM 1333 C CA . GLN B 1 14 ? -19.940 4.416 33.280 1.00 17.43 199 GLN B CA 1
ATOM 1334 C C . GLN B 1 14 ? -20.936 3.901 32.244 1.00 17.30 199 GLN B C 1
ATOM 1335 O O . GLN B 1 14 ? -20.560 3.626 31.108 1.00 17.32 199 GLN B O 1
ATOM 1341 N N . SER B 1 15 ? -22.202 3.800 32.642 1.00 17.18 200 SER B N 1
ATOM 1342 C CA . SER B 1 15 ? -23.272 3.350 31.757 1.00 17.55 200 SER B CA 1
ATOM 1343 C C . SER B 1 15 ? -23.471 4.296 30.566 1.00 16.74 200 SER B C 1
ATOM 1344 O O . SER B 1 15 ? -23.566 3.858 29.424 1.00 16.99 200 SER B O 1
ATOM 1347 N N . GLU B 1 16 ? -23.529 5.598 30.845 1.00 16.15 201 GLU B N 1
ATOM 1348 C CA . GLU B 1 16 ? -23.682 6.603 29.803 1.00 15.10 201 GLU B CA 1
ATOM 1349 C C . GLU B 1 16 ? -22.454 6.653 28.881 1.00 15.04 201 GLU B C 1
ATOM 1350 O O . GLU B 1 16 ? -22.576 6.854 27.668 1.00 14.15 201 GLU B O 1
ATOM 1356 N N . GLU B 1 17 ? -21.270 6.449 29.453 1.00 15.33 202 GLU B N 1
ATOM 1357 C CA . GLU B 1 17 ? -20.052 6.353 28.653 1.00 16.31 202 GLU B CA 1
ATOM 1358 C C . GLU B 1 17 ? -20.086 5.125 27.737 1.00 16.08 202 GLU B C 1
ATOM 1359 O O . GLU B 1 17 ? -19.774 5.224 26.561 1.00 15.70 202 GLU B O 1
ATOM 1365 N N . ARG B 1 18 ? -20.470 3.970 28.279 1.00 16.41 203 ARG B N 1
ATOM 1366 C CA . ARG B 1 18 ? -20.529 2.756 27.462 1.00 16.46 203 ARG B CA 1
ATOM 1367 C C . ARG B 1 18 ? -21.527 2.900 26.309 1.00 15.75 203 ARG B C 1
ATOM 1368 O O . ARG B 1 18 ? -21.267 2.462 25.191 1.00 15.18 203 ARG B O 1
ATOM 1376 N N . LYS B 1 19 ? -22.664 3.533 26.574 1.00 15.17 204 LYS B N 1
ATOM 1377 C CA . LYS B 1 19 ? -23.642 3.772 25.511 1.00 15.35 204 LYS B CA 1
ATOM 1378 C C . LYS B 1 19 ? -23.094 4.651 24.382 1.00 14.59 204 LYS B C 1
ATOM 1379 O O . LYS B 1 19 ? -23.390 4.422 23.212 1.00 14.11 204 LYS B O 1
ATOM 1385 N N . ARG B 1 20 ? -22.281 5.647 24.725 1.00 13.72 205 ARG B N 1
ATOM 1386 C CA . ARG B 1 20 ? -21.675 6.495 23.698 1.00 13.49 205 ARG B CA 1
ATOM 1387 C C . ARG B 1 20 ? -20.740 5.667 22.813 1.00 13.43 205 ARG B C 1
ATOM 1388 O O . ARG B 1 20 ? -20.707 5.843 21.591 1.00 13.39 205 ARG B O 1
ATOM 1396 N N . ILE B 1 21 ? -19.992 4.766 23.443 1.00 13.56 206 ILE B N 1
ATOM 1397 C CA . ILE B 1 21 ? -19.058 3.920 22.706 1.00 14.55 206 ILE B CA 1
ATOM 1398 C C . ILE B 1 21 ? -19.829 2.940 21.812 1.00 14.30 206 ILE B C 1
ATOM 1399 O O . ILE B 1 21 ? -19.514 2.793 20.629 1.00 14.59 206 ILE B O 1
ATOM 1404 N N . ASP B 1 22 ? -20.867 2.309 22.364 1.00 14.28 207 ASP B N 1
ATOM 1405 C CA . ASP B 1 22 ? -21.725 1.431 21.565 1.00 14.75 207 ASP B CA 1
ATOM 1406 C C . ASP B 1 22 ? -22.252 2.157 20.328 1.00 14.71 207 ASP B C 1
ATOM 1407 O O . ASP B 1 22 ? -22.315 1.580 19.248 1.00 14.90 207 ASP B O 1
ATOM 1412 N N . GLU B 1 23 ? -22.670 3.413 20.490 1.00 14.94 208 GLU B N 1
ATOM 1413 C CA . GLU B 1 23 ? -23.228 4.167 19.363 1.00 15.89 208 GLU B CA 1
ATOM 1414 C C . GLU B 1 23 ? -22.201 4.488 18.274 1.00 15.89 208 GLU B C 1
ATOM 1415 O O . GLU B 1 23 ? -22.528 4.456 17.082 1.00 16.40 208 GLU B O 1
ATOM 1421 N N . LEU B 1 24 ? -20.978 4.819 18.692 1.00 15.70 209 LEU B N 1
ATOM 1422 C CA . LEU B 1 24 ? -19.877 5.051 17.761 1.00 16.23 209 LEU B CA 1
ATOM 1423 C C . LEU B 1 24 ? -19.553 3.780 16.981 1.00 16.17 209 LEU B C 1
ATOM 1424 O O . LEU B 1 24 ? -19.319 3.833 15.784 1.00 16.10 209 LEU B O 1
ATOM 1429 N N . ILE B 1 25 ? -19.549 2.635 17.663 1.00 16.12 210 ILE B N 1
ATOM 1430 C CA . ILE B 1 25 ? -19.310 1.354 16.989 1.00 16.34 210 ILE B CA 1
ATOM 1431 C C . ILE B 1 25 ? -20.408 1.062 15.964 1.00 17.09 210 ILE B C 1
ATOM 1432 O O . ILE B 1 25 ? -20.129 0.739 14.806 1.00 17.04 210 ILE B O 1
ATOM 1437 N N . GLU B 1 26 ? -21.661 1.219 16.378 1.00 18.02 211 GLU B N 1
ATOM 1438 C CA . GLU B 1 26 ? -22.786 0.902 15.503 1.00 18.82 211 GLU B CA 1
ATOM 1439 C C . GLU B 1 26 ? -22.889 1.839 14.306 1.00 18.50 211 GLU B C 1
ATOM 1440 O O . GLU B 1 26 ? -23.217 1.405 13.204 1.00 18.56 211 GLU B O 1
ATOM 1446 N N . SER B 1 27 ? -22.592 3.117 14.513 1.00 18.08 212 SER B N 1
ATOM 1447 C CA . SER B 1 27 ? -22.716 4.085 13.424 1.00 18.15 212 SER B CA 1
ATOM 1448 C C . SER B 1 27 ? -21.541 4.017 12.450 1.00 17.89 212 SER B C 1
ATOM 1449 O O . SER B 1 27 ? -21.676 4.376 11.282 1.00 18.05 212 SER B O 1
ATOM 1452 N N . GLY B 1 28 ? -20.385 3.568 12.937 1.00 17.11 213 GLY B N 1
ATOM 1453 C CA . GLY B 1 28 ? -19.185 3.528 12.107 1.00 17.09 213 GLY B CA 1
ATOM 1454 C C . GLY B 1 28 ? -18.622 4.910 11.833 1.00 16.85 213 GLY B C 1
ATOM 1455 O O . GLY B 1 28 ? -17.807 5.089 10.930 1.00 16.85 213 GLY B O 1
ATOM 1456 N N . LYS B 1 29 ? -19.063 5.895 12.610 1.00 17.04 214 LYS B N 1
ATOM 1457 C CA . LYS B 1 29 ? -18.535 7.242 12.504 1.00 16.88 214 LYS B CA 1
ATOM 1458 C C . LYS B 1 29 ? -17.065 7.256 12.925 1.00 16.19 214 LYS B C 1
ATOM 1459 O O . LYS B 1 29 ? -16.721 6.820 14.027 1.00 16.48 214 LYS B O 1
ATOM 1465 N N . GLU B 1 30 ? -16.218 7.769 12.038 1.00 14.83 215 GLU B N 1
ATOM 1466 C CA . GLU B 1 30 ? -14.767 7.780 12.237 1.00 14.17 215 GLU B CA 1
ATOM 1467 C C . GLU B 1 30 ? -14.203 9.185 12.054 1.00 14.80 215 GLU B C 1
ATOM 1468 O O . GLU B 1 30 ? -13.494 9.475 11.096 1.00 15.75 215 GLU B O 1
ATOM 1474 N N . GLU B 1 31 ? -14.524 10.050 13.007 1.00 14.92 216 GLU B N 1
ATOM 1475 C CA . GLU B 1 31 ? -14.163 11.456 12.942 1.00 16.16 216 GLU B CA 1
ATOM 1476 C C . GLU B 1 31 ? -12.791 11.706 13.548 1.00 15.00 216 GLU B C 1
ATOM 1477 O O . GLU B 1 31 ? -12.293 10.907 14.341 1.00 15.20 216 GLU B O 1
ATOM 1483 N N . GLY B 1 32 ? -12.189 12.822 13.156 1.00 13.91 217 GLY B N 1
ATOM 1484 C CA . GLY B 1 32 ? -10.949 13.293 13.752 1.00 12.67 217 GLY B CA 1
ATOM 1485 C C . GLY B 1 32 ? -9.700 12.641 13.205 1.00 13.05 217 GLY B C 1
ATOM 1486 O O . GLY B 1 32 ? -8.650 12.707 13.846 1.00 13.11 217 GLY B O 1
ATOM 1487 N N . MET B 1 33 ? -9.810 12.037 12.012 1.00 12.63 218 MET B N 1
ATOM 1488 C CA . MET B 1 33 ? -8.708 11.281 11.426 1.00 12.48 218 MET B CA 1
ATOM 1489 C C . MET B 1 33 ? -8.585 11.522 9.925 1.00 12.45 218 MET B C 1
ATOM 1490 O O . MET B 1 33 ? -9.593 11.697 9.242 1.00 12.62 218 MET B O 1
ATOM 1495 N N . LYS B 1 34 ? -7.357 11.504 9.410 1.00 11.97 219 LYS B N 1
ATOM 1496 C CA . LYS B 1 34 ? -7.162 11.533 7.945 1.00 12.65 219 LYS B CA 1
ATOM 1497 C C . LYS B 1 34 ? -6.066 10.554 7.542 1.00 11.94 219 LYS B C 1
ATOM 1498 O O . LYS B 1 34 ? -5.194 10.240 8.346 1.00 11.82 219 LYS B O 1
ATOM 1504 N N . ILE B 1 35 ? -6.130 10.063 6.309 1.00 11.56 220 ILE B N 1
ATOM 1505 C CA . ILE B 1 35 ? -5.085 9.214 5.762 1.00 12.24 220 ILE B CA 1
ATOM 1506 C C . ILE B 1 35 ? -3.958 10.078 5.224 1.00 12.48 220 ILE B C 1
ATOM 1507 O O . ILE B 1 35 ? -4.191 11.107 4.582 1.00 13.88 220 ILE B O 1
ATOM 1512 N N . ASP B 1 36 ? -2.723 9.664 5.484 1.00 12.40 221 ASP B N 1
ATOM 1513 C CA . ASP B 1 36 ? -1.558 10.352 4.930 1.00 13.16 221 ASP B CA 1
ATOM 1514 C C . ASP B 1 36 ? -0.505 9.305 4.561 1.00 12.31 221 ASP B C 1
ATOM 1515 O O . ASP B 1 36 ? -0.527 8.179 5.077 1.00 12.94 221 ASP B O 1
ATOM 1520 N N . LEU B 1 37 ? 0.413 9.658 3.670 1.00 12.05 222 LEU B N 1
ATOM 1521 C CA . LEU B 1 37 ? 1.597 8.824 3.449 1.00 11.96 222 LEU B CA 1
ATOM 1522 C C . LEU B 1 37 ? 2.589 9.109 4.562 1.00 11.99 222 LEU B C 1
ATOM 1523 O O . LEU B 1 37 ? 2.875 10.272 4.861 1.00 12.68 222 LEU B O 1
ATOM 1528 N N . ILE B 1 38 ? 3.082 8.048 5.196 1.00 11.39 223 ILE B N 1
ATOM 1529 C CA . ILE B 1 38 ? 4.029 8.157 6.299 1.00 11.55 223 ILE B CA 1
ATOM 1530 C C . ILE B 1 38 ? 5.377 7.539 5.890 1.00 11.26 223 ILE B C 1
ATOM 1531 O O . ILE B 1 38 ? 5.437 6.388 5.417 1.00 10.45 223 ILE B O 1
ATOM 1536 N N . ASP B 1 39 ? 6.450 8.305 6.072 1.00 11.18 224 ASP B N 1
ATOM 1537 C CA . ASP B 1 39 ? 7.777 7.878 5.641 1.00 10.70 224 ASP B CA 1
ATOM 1538 C C . ASP B 1 39 ? 8.127 6.484 6.185 1.00 10.54 224 ASP B C 1
ATOM 1539 O O . ASP B 1 39 ? 8.158 6.259 7.412 1.00 10.96 224 ASP B O 1
ATOM 1544 N N . GLY B 1 40 ? 8.366 5.550 5.257 1.00 10.21 225 GLY B N 1
ATOM 1545 C CA . GLY B 1 40 ? 8.811 4.206 5.581 1.00 10.79 225 GLY B CA 1
ATOM 1546 C C . GLY B 1 40 ? 7.701 3.261 5.983 1.00 10.66 225 GLY B C 1
ATOM 1547 O O . GLY B 1 40 ? 7.979 2.095 6.257 1.00 11.79 225 GLY B O 1
ATOM 1548 N N . LYS B 1 41 ? 6.453 3.737 6.025 1.00 9.95 226 LYS B N 1
ATOM 1549 C CA . LYS B 1 41 ? 5.378 2.913 6.582 1.00 10.39 226 LYS B CA 1
ATOM 1550 C C . LYS B 1 41 ? 4.230 2.638 5.618 1.00 10.32 226 LYS B C 1
ATOM 1551 O O . LYS B 1 41 ? 3.359 1.840 5.939 1.00 11.52 226 LYS B O 1
ATOM 1557 N N . GLY B 1 42 ? 4.236 3.258 4.439 1.00 9.69 227 GLY B N 1
ATOM 1558 C CA . GLY B 1 42 ? 3.080 3.175 3.534 1.00 9.62 227 GLY B CA 1
ATOM 1559 C C . GLY B 1 42 ? 2.082 4.246 3.904 1.00 10.15 227 GLY B C 1
ATOM 1560 O O . GLY B 1 42 ? 2.473 5.392 4.140 1.00 10.79 227 GLY B O 1
ATOM 1561 N N . ARG B 1 43 ? 0.796 3.899 3.938 1.00 9.78 228 ARG B N 1
ATOM 1562 C CA . ARG B 1 43 ? -0.206 4.833 4.434 1.00 9.99 228 ARG B CA 1
ATOM 1563 C C . ARG B 1 43 ? -0.260 4.745 5.953 1.00 9.97 228 ARG B C 1
ATOM 1564 O O . ARG B 1 43 ? 0.109 3.724 6.539 1.00 10.36 228 ARG B O 1
ATOM 1572 N N . GLY B 1 44 ? -0.744 5.816 6.575 1.00 9.96 229 GLY B N 1
ATOM 1573 C CA . GLY B 1 44 ? -1.044 5.798 8.000 1.00 10.19 229 GLY B CA 1
ATOM 1574 C C . GLY B 1 44 ? -2.169 6.762 8.286 1.00 10.11 229 GLY B C 1
ATOM 1575 O O . GLY B 1 44 ? -2.721 7.367 7.365 1.00 10.73 229 GLY B O 1
ATOM 1576 N N . VAL B 1 45 ? -2.522 6.889 9.563 1.00 9.43 230 VAL B N 1
ATOM 1577 C CA . VAL B 1 45 ? -3.656 7.729 9.942 1.00 9.55 230 VAL B CA 1
ATOM 1578 C C . VAL B 1 45 ? -3.173 8.805 10.920 1.00 10.06 230 VAL B C 1
ATOM 1579 O O . VAL B 1 45 ? -2.503 8.500 11.914 1.00 9.97 230 VAL B O 1
ATOM 1583 N N . ILE B 1 46 ? -3.534 10.055 10.630 1.00 10.87 231 ILE B N 1
ATOM 1584 C CA . ILE B 1 46 ? -3.129 11.231 11.421 1.00 11.80 231 ILE B CA 1
ATOM 1585 C C . ILE B 1 46 ? -4.348 11.779 12.130 1.00 11.86 231 ILE B C 1
ATOM 1586 O O . ILE B 1 46 ? -5.437 11.836 11.549 1.00 12.31 231 ILE B O 1
ATOM 1591 N N . ALA B 1 47 ? -4.162 12.199 13.379 1.00 10.83 232 ALA B N 1
ATOM 1592 C CA . ALA B 1 47 ? -5.243 12.841 14.116 1.00 11.81 232 ALA B CA 1
ATOM 1593 C C . ALA B 1 47 ? -5.451 14.241 13.555 1.00 12.52 232 ALA B C 1
ATOM 1594 O O . ALA B 1 47 ? -4.486 14.968 13.299 1.00 12.50 232 ALA B O 1
ATOM 1596 N N . THR B 1 48 ? -6.709 14.616 13.357 1.00 12.48 233 THR B N 1
ATOM 1597 C CA . THR B 1 48 ? -7.016 15.971 12.908 1.00 13.28 233 THR B CA 1
ATOM 1598 C C . THR B 1 48 ? -7.617 16.815 14.039 1.00 13.73 233 THR B C 1
ATOM 1599 O O . THR B 1 48 ? -7.977 17.982 13.841 1.00 14.73 233 THR B O 1
ATOM 1603 N N . LYS B 1 49 ? -7.723 16.219 15.224 1.00 14.19 234 LYS B N 1
ATOM 1604 C CA . LYS B 1 49 ? -8.178 16.908 16.430 1.00 14.75 234 LYS B CA 1
ATOM 1605 C C . LYS B 1 49 ? -7.484 16.255 17.611 1.00 14.18 234 LYS B C 1
ATOM 1606 O O . LYS B 1 49 ? -6.895 15.182 17.462 1.00 13.08 234 LYS B O 1
ATOM 1612 N N . GLN B 1 50 ? -7.570 16.889 18.777 1.00 13.72 235 GLN B N 1
ATOM 1613 C CA . GLN B 1 50 ? -7.060 16.292 20.011 1.00 14.09 235 GLN B CA 1
ATOM 1614 C C . GLN B 1 50 ? -7.947 15.119 20.449 1.00 13.46 235 GLN B C 1
ATOM 1615 O O . GLN B 1 50 ? -9.176 15.170 20.323 1.00 14.01 235 GLN B O 1
ATOM 1621 N N . PHE B 1 51 ? -7.319 14.057 20.952 1.00 12.90 236 PHE B N 1
ATOM 1622 C CA . PHE B 1 51 ? -8.023 13.004 21.675 1.00 12.95 236 PHE B CA 1
ATOM 1623 C C . PHE B 1 51 ? -7.508 13.018 23.107 1.00 12.94 236 PHE B C 1
ATOM 1624 O O . PHE B 1 51 ? -6.315 13.219 23.334 1.00 13.82 236 PHE B O 1
ATOM 1632 N N . SER B 1 52 ? -8.395 12.851 24.078 1.00 12.76 237 SER B N 1
ATOM 1633 C CA . SER B 1 52 ? -7.970 12.751 25.475 1.00 13.31 237 SER B CA 1
ATOM 1634 C C . SER B 1 52 ? -7.712 11.289 25.819 1.00 12.49 237 SER B C 1
ATOM 1635 O O . SER B 1 52 ? -8.328 10.387 25.236 1.00 12.77 237 SER B O 1
ATOM 1638 N N . ARG B 1 53 ? -6.825 11.052 26.784 1.00 12.03 238 ARG B N 1
ATOM 1639 C CA . ARG B 1 53 ? -6.546 9.701 27.250 1.00 12.15 238 ARG B CA 1
ATOM 1640 C C . ARG B 1 53 ? -7.863 9.013 27.585 1.00 11.53 238 ARG B C 1
ATOM 1641 O O . ARG B 1 53 ? -8.734 9.591 28.256 1.00 12.53 238 ARG B O 1
ATOM 1649 N N . GLY B 1 54 ? -8.022 7.791 27.084 1.00 11.90 239 GLY B N 1
ATOM 1650 C CA . GLY B 1 54 ? -9.228 7.024 27.338 1.00 12.17 239 GLY B CA 1
ATOM 1651 C C . GLY B 1 54 ? -10.322 7.181 26.297 1.00 12.73 239 GLY B C 1
ATOM 1652 O O . GLY B 1 54 ? -11.267 6.388 26.286 1.00 13.47 239 GLY B O 1
ATOM 1653 N N . ASP B 1 55 ? -10.209 8.189 25.422 1.00 12.40 24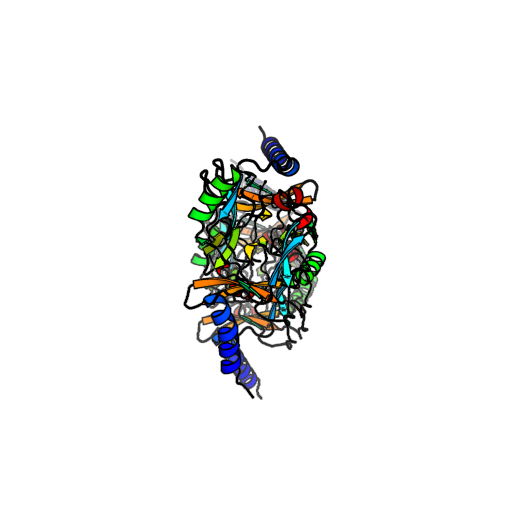0 ASP B N 1
ATOM 1654 C CA . ASP B 1 55 ? -11.190 8.392 24.351 1.00 12.78 240 ASP B CA 1
ATOM 1655 C C . ASP B 1 55 ? -11.179 7.271 23.317 1.00 12.89 240 ASP B C 1
ATOM 1656 O O . ASP B 1 55 ? -10.119 6.743 22.952 1.00 13.07 240 ASP B O 1
ATOM 1661 N N . PHE B 1 56 ? -12.370 6.970 22.809 1.00 12.97 241 PHE B N 1
ATOM 1662 C CA . PHE B 1 56 ? -12.546 6.143 21.626 1.00 12.69 241 PHE B CA 1
ATOM 1663 C C . PHE B 1 56 ? -11.865 6.828 20.462 1.00 12.44 241 PHE B C 1
ATOM 1664 O O . PHE B 1 56 ? -12.103 8.006 20.211 1.00 13.14 241 PHE B O 1
ATOM 1672 N N . VAL B 1 57 ? -11.027 6.079 19.745 1.00 11.33 242 VAL B N 1
ATOM 1673 C CA . VAL B 1 57 ? -10.420 6.573 18.517 1.00 11.71 242 VAL B CA 1
ATOM 1674 C C . VAL B 1 57 ? -11.105 5.946 17.289 1.00 11.12 242 VAL B C 1
ATOM 1675 O O . VAL B 1 57 ? -11.693 6.648 16.461 1.00 10.96 242 VAL B O 1
ATOM 1679 N N . VAL B 1 58 ? -11.049 4.621 17.182 1.00 10.86 243 VAL B N 1
ATOM 1680 C CA . VAL B 1 58 ? -11.611 3.940 16.025 1.00 10.78 243 VAL B CA 1
ATOM 1681 C C . VAL B 1 58 ? -11.769 2.450 16.313 1.00 10.30 243 VAL B C 1
ATOM 1682 O O . VAL B 1 58 ? -11.039 1.895 17.141 1.00 10.61 243 VAL B O 1
ATOM 1686 N N . GLU B 1 59 ? -12.727 1.795 15.650 1.00 10.31 244 GLU B N 1
ATOM 1687 C CA . GLU B 1 59 ? -12.782 0.341 15.683 1.00 10.27 244 GLU B CA 1
ATOM 1688 C C . GLU B 1 59 ? -11.753 -0.260 14.713 1.00 10.11 244 GLU B C 1
ATOM 1689 O O . GLU B 1 59 ? -11.511 0.284 13.632 1.00 10.93 244 GLU B O 1
ATOM 1695 N N . TYR B 1 60 ? -11.154 -1.389 15.090 1.00 10.05 245 TYR B N 1
ATOM 1696 C CA . TYR B 1 60 ? -10.449 -2.207 14.113 1.00 10.39 245 TYR B CA 1
ATOM 1697 C C . TYR B 1 60 ? -11.495 -3.055 13.412 1.00 10.45 245 TYR B C 1
ATOM 1698 O O . TYR B 1 60 ? -11.898 -4.098 13.913 1.00 10.65 245 TYR B O 1
ATOM 1707 N N . HIS B 1 61 ? -11.964 -2.577 12.265 1.00 10.65 246 HIS B N 1
ATOM 1708 C CA . HIS B 1 61 ? -13.168 -3.112 11.641 1.00 11.33 246 HIS B CA 1
ATOM 1709 C C . HIS B 1 61 ? -12.814 -3.913 10.396 1.00 11.47 246 HIS B C 1
ATOM 1710 O O . HIS B 1 61 ? -12.035 -3.443 9.551 1.00 11.30 246 HIS B O 1
ATOM 1717 N N . GLY B 1 62 ? -13.410 -5.097 10.282 1.00 11.69 247 GLY B N 1
ATOM 1718 C CA . GLY B 1 62 ? -13.213 -5.972 9.121 1.00 11.80 247 GLY B CA 1
ATOM 1719 C C . GLY B 1 62 ? -14.083 -7.203 9.287 1.00 12.76 247 GLY B C 1
ATOM 1720 O O . GLY B 1 62 ? -15.138 -7.124 9.904 1.00 14.20 247 GLY B O 1
ATOM 1721 N N . ASP B 1 63 ? -13.653 -8.337 8.741 1.00 12.77 248 ASP B N 1
ATOM 1722 C CA . ASP B 1 63 ? -14.443 -9.574 8.814 1.00 13.51 248 ASP B CA 1
ATOM 1723 C C . ASP B 1 63 ? -14.120 -10.312 10.109 1.00 13.41 248 ASP B C 1
ATOM 1724 O O . ASP B 1 63 ? -13.003 -10.774 10.286 1.00 13.44 248 ASP B O 1
ATOM 1729 N N . LEU B 1 64 ? -15.100 -10.451 10.994 1.00 12.96 249 LEU B N 1
ATOM 1730 C CA . LEU B 1 64 ? -14.916 -11.240 12.213 1.00 13.56 249 LEU B CA 1
ATOM 1731 C C . LEU B 1 64 ? -15.071 -12.731 11.920 1.00 13.10 249 LEU B C 1
ATOM 1732 O O . LEU B 1 64 ? -16.131 -13.186 11.467 1.00 14.22 249 LEU B O 1
ATOM 1737 N N . ILE B 1 65 ? -14.003 -13.478 12.189 1.00 13.41 250 ILE B N 1
ATOM 1738 C CA . ILE B 1 65 ? -13.939 -14.921 11.911 1.00 13.46 250 ILE B CA 1
ATOM 1739 C C . ILE B 1 65 ? -13.292 -15.704 13.054 1.00 13.84 250 ILE B C 1
ATOM 1740 O O . ILE B 1 65 ? -12.675 -15.123 13.939 1.00 13.43 250 ILE B O 1
ATOM 1745 N N . GLU B 1 66 ? -13.434 -17.025 13.021 1.00 14.54 251 GLU B N 1
ATOM 1746 C CA . GLU B 1 66 ? -12.830 -17.875 14.041 1.00 15.28 251 GLU B CA 1
ATOM 1747 C C . GLU B 1 66 ? -11.422 -18.314 13.674 1.00 14.34 251 GLU B C 1
ATOM 1748 O O . GLU B 1 66 ? -11.030 -18.256 12.505 1.00 13.86 251 GLU B O 1
ATOM 1754 N N . ILE B 1 67 ? -10.655 -18.725 14.683 1.00 14.01 252 ILE B N 1
ATOM 1755 C CA . ILE B 1 67 ? -9.237 -19.020 14.498 1.00 14.10 252 ILE B CA 1
ATOM 1756 C C . ILE B 1 67 ? -8.942 -20.043 13.391 1.00 14.39 252 ILE B C 1
ATOM 1757 O O . ILE B 1 67 ? -7.988 -19.868 12.639 1.00 14.00 252 ILE B O 1
ATOM 1762 N N . THR B 1 68 ? -9.750 -21.099 13.299 1.00 14.92 253 THR B N 1
ATOM 1763 C CA . THR B 1 68 ? -9.496 -22.148 12.322 1.00 15.78 253 THR B CA 1
ATOM 1764 C C . THR B 1 68 ? -9.642 -21.586 10.904 1.00 15.65 253 THR B C 1
ATOM 1765 O O . THR B 1 68 ? -8.768 -21.794 10.063 1.00 16.15 253 THR B O 1
ATOM 1769 N N . ASP B 1 69 ? -10.729 -20.851 10.671 1.00 16.09 254 ASP B N 1
ATOM 1770 C CA . ASP B 1 69 ? -10.986 -20.143 9.404 1.00 16.62 254 ASP B CA 1
ATOM 1771 C C . ASP B 1 69 ? -9.889 -19.105 9.118 1.00 16.08 254 ASP B C 1
ATOM 1772 O O . ASP B 1 69 ? -9.426 -18.966 7.981 1.00 16.32 254 ASP B O 1
ATOM 1777 N N . ALA B 1 70 ? -9.481 -18.373 10.149 1.00 15.15 255 ALA B N 1
ATOM 1778 C CA . ALA B 1 70 ? -8.432 -17.366 9.983 1.00 14.81 255 ALA B CA 1
ATOM 1779 C C . ALA B 1 70 ? -7.110 -17.974 9.503 1.00 14.93 255 ALA B C 1
ATOM 1780 O O . ALA B 1 70 ? -6.492 -17.464 8.561 1.00 15.21 255 ALA B O 1
ATOM 1782 N N . LYS B 1 71 ? -6.697 -19.070 10.134 1.00 15.07 256 LYS B N 1
ATOM 1783 C CA . LYS B 1 71 ? -5.458 -19.754 9.774 1.00 15.20 256 LYS B CA 1
ATOM 1784 C C . LYS B 1 71 ? -5.504 -20.319 8.358 1.00 15.54 256 LYS B C 1
ATOM 1785 O O . LYS B 1 71 ? -4.487 -20.326 7.665 1.00 15.40 256 LYS B O 1
ATOM 1792 N N . LYS B 1 72 ? -6.684 -20.784 7.942 1.00 16.06 257 LYS B N 1
ATOM 1793 C CA . LYS B 1 72 ? -6.880 -21.241 6.558 1.00 16.90 257 LYS B CA 1
ATOM 1794 C C . LYS B 1 72 ? -6.770 -20.078 5.559 1.00 16.72 257 LYS B C 1
ATOM 1795 O O . LYS B 1 72 ? -6.096 -20.200 4.530 1.00 16.24 257 LYS B O 1
ATOM 1801 N N . ARG B 1 73 ? -7.411 -18.949 5.869 1.00 16.03 258 ARG B N 1
ATOM 1802 C CA . ARG B 1 73 ? -7.338 -17.766 5.011 1.00 16.23 258 ARG B CA 1
ATOM 1803 C C . ARG B 1 73 ? -5.900 -17.294 4.916 1.00 16.10 258 ARG B C 1
ATOM 1804 O O . ARG B 1 73 ? -5.415 -16.932 3.837 1.00 16.19 258 ARG B O 1
ATOM 1812 N N . GLU B 1 74 ? -5.224 -17.284 6.062 1.00 15.87 259 GLU B N 1
ATOM 1813 C CA . GLU B 1 74 ? -3.865 -16.791 6.115 1.00 16.13 259 GLU B CA 1
ATOM 1814 C C . GLU B 1 74 ? -2.888 -17.661 5.294 1.00 16.37 259 GLU B C 1
ATOM 1815 O O . GLU B 1 74 ? -2.004 -17.123 4.631 1.00 16.66 259 GLU B O 1
ATOM 1821 N N . ALA B 1 75 ? -3.064 -18.984 5.322 1.00 16.81 260 ALA B N 1
ATOM 1822 C CA . ALA B 1 75 ? -2.224 -19.889 4.539 1.00 16.58 260 ALA B CA 1
ATOM 1823 C C . ALA B 1 75 ? -2.381 -19.631 3.040 1.00 16.76 260 ALA B C 1
ATOM 1824 O O . ALA B 1 75 ? -1.433 -19.804 2.275 1.00 17.76 260 ALA B O 1
ATOM 1826 N N . LEU B 1 76 ? -3.576 -19.211 2.634 1.00 16.88 261 LEU B N 1
ATOM 1827 C CA . LEU B 1 76 ? -3.810 -18.790 1.249 1.00 17.15 261 LEU B CA 1
ATOM 1828 C C . LEU B 1 76 ? -3.205 -17.418 0.947 1.00 16.78 261 LEU B C 1
ATOM 1829 O O . LEU B 1 76 ? -2.565 -17.229 -0.088 1.00 17.64 261 LEU B O 1
ATOM 1834 N N . TYR B 1 77 ? -3.392 -16.461 1.856 1.00 16.26 262 TYR B N 1
ATOM 1835 C CA . TYR B 1 77 ? -2.774 -15.151 1.687 1.00 15.82 262 TYR B CA 1
ATOM 1836 C C . TYR B 1 77 ? -1.259 -15.271 1.558 1.00 16.10 262 TYR B C 1
ATOM 1837 O O . TYR B 1 77 ? -0.645 -14.522 0.799 1.00 15.77 262 TYR B O 1
ATOM 1846 N N . ALA B 1 78 ? -0.665 -16.198 2.316 1.00 17.00 263 ALA B N 1
ATOM 1847 C CA . ALA B 1 78 ? 0.789 -16.367 2.357 1.00 17.99 263 ALA B CA 1
ATOM 1848 C C . ALA B 1 78 ? 1.381 -16.795 1.014 1.00 18.63 263 ALA B C 1
ATOM 1849 O O . ALA B 1 78 ? 2.580 -16.639 0.779 1.00 19.60 263 ALA B O 1
ATOM 1851 N N . GLN B 1 79 ? 0.531 -17.305 0.130 1.00 19.12 264 GLN B N 1
ATOM 1852 C CA . GLN B 1 79 ? 0.944 -17.693 -1.222 1.00 19.86 264 GLN B CA 1
ATOM 1853 C C . GLN B 1 79 ? 1.087 -16.491 -2.157 1.00 19.17 264 GLN B C 1
ATOM 1854 O O . GLN B 1 79 ? 1.652 -16.612 -3.245 1.00 19.37 264 GLN B O 1
ATOM 1860 N N . ASP B 1 80 ? 0.571 -15.338 -1.739 1.00 18.29 265 ASP B N 1
ATOM 1861 C CA . ASP B 1 80 ? 0.666 -14.112 -2.532 1.00 17.52 265 ASP B CA 1
ATOM 1862 C C . ASP B 1 80 ? 1.340 -13.049 -1.670 1.00 16.96 265 ASP B C 1
ATOM 1863 O O . ASP B 1 80 ? 0.683 -12.443 -0.832 1.00 16.15 265 ASP B O 1
ATOM 1868 N N . PRO B 1 81 ? 2.655 -12.811 -1.877 1.00 16.57 266 PRO B N 1
ATOM 1869 C CA . PRO B 1 81 ? 3.392 -11.891 -1.003 1.00 16.68 266 PRO B CA 1
ATOM 1870 C C . PRO B 1 81 ? 2.893 -10.439 -1.068 1.00 15.78 266 PRO B C 1
ATOM 1871 O O . PRO B 1 81 ? 3.261 -9.635 -0.210 1.00 16.27 266 PRO B O 1
ATOM 1875 N N . SER B 1 82 ? 2.057 -10.125 -2.064 1.00 14.84 267 SER B N 1
ATOM 1876 C CA . SER B 1 82 ? 1.492 -8.782 -2.213 1.00 14.17 267 SER B CA 1
ATOM 1877 C C . SER B 1 82 ? 0.302 -8.513 -1.295 1.00 13.37 267 SER B C 1
ATOM 1878 O O . SER B 1 82 ? -0.145 -7.377 -1.181 1.00 12.86 267 SER B O 1
ATOM 1881 N N . THR B 1 83 ? -0.220 -9.552 -0.653 1.00 12.88 268 THR B N 1
ATOM 1882 C CA . THR B 1 83 ? -1.469 -9.421 0.104 1.00 12.68 268 THR B CA 1
ATOM 1883 C C . THR B 1 83 ? -1.421 -8.308 1.159 1.00 12.56 268 THR B C 1
ATOM 1884 O O . THR B 1 83 ? -2.321 -7.472 1.236 1.00 12.59 268 THR B O 1
ATOM 1888 N N . GLY B 1 84 ? -0.355 -8.283 1.942 1.00 12.18 269 GLY B N 1
ATOM 1889 C CA . GLY B 1 84 ? -0.293 -7.383 3.089 1.00 11.65 269 GLY B CA 1
ATOM 1890 C C . GLY B 1 84 ? -0.927 -8.026 4.317 1.00 11.37 269 GLY B C 1
ATOM 1891 O O . GLY B 1 84 ? -1.655 -9.026 4.221 1.00 11.66 269 GLY B O 1
ATOM 1892 N N . CYS B 1 85 ? -0.627 -7.448 5.472 1.00 11.05 270 CYS B N 1
ATOM 1893 C CA . CYS B 1 85 ? -0.994 -8.034 6.756 1.00 10.34 270 CYS B CA 1
ATOM 1894 C C . CYS B 1 85 ? -1.994 -7.173 7.528 1.00 10.12 270 CYS B C 1
ATOM 1895 O O . CYS B 1 85 ? -1.623 -6.176 8.154 1.00 10.50 270 CYS B O 1
ATOM 1898 N N . TYR B 1 86 ? -3.258 -7.592 7.485 1.00 10.18 271 TYR B N 1
ATOM 1899 C CA . TYR B 1 86 ? -4.387 -6.818 8.030 1.00 10.32 271 TYR B CA 1
ATOM 1900 C C . TYR B 1 86 ? -5.237 -7.653 8.983 1.00 10.22 271 TYR B C 1
ATOM 1901 O O . TYR B 1 86 ? -6.344 -7.250 9.340 1.00 10.77 271 TYR B O 1
ATOM 1910 N N . MET B 1 87 ? -4.716 -8.810 9.383 1.00 9.90 272 MET B N 1
ATOM 1911 C CA . MET B 1 87 ? -5.433 -9.729 10.273 1.00 10.21 272 MET B CA 1
ATOM 1912 C C . MET B 1 87 ? -5.101 -9.472 11.736 1.00 10.01 272 MET B C 1
ATOM 1913 O O . MET B 1 87 ? -3.927 -9.392 12.096 1.00 10.96 272 MET B O 1
ATOM 1918 N N . TYR B 1 88 ? -6.132 -9.366 12.577 1.00 10.10 273 TYR B N 1
ATOM 1919 C CA . TYR B 1 88 ? -5.920 -9.039 13.989 1.00 9.97 273 TYR B CA 1
ATOM 1920 C C . TYR B 1 88 ? -6.548 -10.132 14.853 1.00 9.71 273 TYR B C 1
ATOM 1921 O O . TYR B 1 88 ? -7.775 -10.193 15.029 1.00 9.58 273 TYR B O 1
ATOM 1930 N N . TYR B 1 89 ? -5.693 -11.003 15.373 1.00 9.63 274 TYR B N 1
ATOM 1931 C CA . TYR B 1 89 ? -6.140 -12.129 16.202 1.00 10.05 274 TYR B CA 1
ATOM 1932 C C . TYR B 1 89 ? -6.293 -11.704 17.652 1.00 9.88 274 TYR B C 1
ATOM 1933 O O . TYR B 1 89 ? -5.528 -10.876 18.144 1.00 10.72 274 TYR B O 1
ATOM 1942 N N . PHE B 1 90 ? -7.260 -12.303 18.346 1.00 9.69 275 PHE B N 1
ATOM 1943 C CA . PHE B 1 90 ? -7.525 -11.943 19.727 1.00 10.09 275 PHE B CA 1
ATOM 1944 C C . PHE B 1 90 ? -8.285 -13.034 20.456 1.00 10.41 275 PHE B C 1
ATOM 1945 O O . PHE B 1 90 ? -8.962 -13.851 19.829 1.00 11.08 275 PHE B O 1
ATOM 1953 N N . GLN B 1 91 ? -8.156 -13.037 21.778 1.00 11.32 276 GLN B N 1
ATOM 1954 C CA . GLN B 1 91 ? -8.938 -13.928 22.627 1.00 12.21 276 GLN B CA 1
ATOM 1955 C C . GLN B 1 91 ? -10.254 -13.264 23.010 1.00 12.15 276 GLN B C 1
ATOM 1956 O O . GLN B 1 91 ? -10.289 -12.089 23.387 1.00 11.86 276 GLN B O 1
ATOM 1962 N N . TYR B 1 92 ? -11.339 -14.030 22.956 1.00 12.29 277 TYR B N 1
ATOM 1963 C CA . TYR B 1 92 ? -12.597 -13.582 23.521 1.00 13.16 277 TYR B CA 1
ATOM 1964 C C . TYR B 1 92 ? -13.230 -14.756 24.242 1.00 12.93 277 TYR B C 1
ATOM 1965 O O . TYR B 1 92 ? -13.511 -15.805 23.647 1.00 12.53 277 TYR B O 1
ATOM 1974 N N . LEU B 1 93 ? -13.415 -14.564 25.542 1.00 13.55 278 LEU B N 1
ATOM 1975 C CA . LEU B 1 93 ? -13.829 -15.632 26.447 1.00 13.94 278 LEU B CA 1
ATOM 1976 C C . LEU B 1 93 ? -12.864 -16.812 26.305 1.00 13.59 278 LEU B C 1
ATOM 1977 O O . LEU B 1 93 ? -11.652 -16.638 26.465 1.00 14.01 278 LEU B O 1
ATOM 1982 N N . SER B 1 94 ? -13.364 -17.989 25.965 1.00 13.07 279 SER B N 1
ATOM 1983 C CA . SER B 1 94 ? -12.523 -19.175 25.936 1.00 12.80 279 SER B CA 1
ATOM 1984 C C . SER B 1 94 ? -12.127 -19.603 24.523 1.00 12.22 279 SER B C 1
ATOM 1985 O O . SER B 1 94 ? -11.682 -20.725 24.304 1.00 12.65 279 SER B O 1
ATOM 1988 N N . LYS B 1 95 ? -12.271 -18.689 23.571 1.00 11.80 280 LYS B N 1
ATOM 1989 C CA . LYS B 1 95 ? -11.900 -18.966 22.192 1.00 12.17 280 LYS B CA 1
ATOM 1990 C C . LYS B 1 95 ? -11.072 -17.835 21.597 1.00 11.62 280 LYS B C 1
ATOM 1991 O O . LYS B 1 95 ? -10.951 -16.750 22.187 1.00 11.80 280 LYS B O 1
ATOM 1997 N N . THR B 1 96 ? -10.493 -18.116 20.442 1.00 10.79 281 THR B N 1
ATOM 1998 C CA . THR B 1 96 ? -9.696 -17.158 19.695 1.00 10.37 281 THR B CA 1
ATOM 1999 C C . THR B 1 96 ? -10.403 -16.828 18.385 1.00 10.34 281 THR B C 1
ATOM 2000 O O . THR B 1 96 ? -10.942 -17.720 17.705 1.00 10.74 281 THR B O 1
ATOM 2004 N N . TYR B 1 97 ? -10.394 -15.533 18.060 1.00 10.46 282 TYR B N 1
ATOM 2005 C CA . TYR B 1 97 ? -11.022 -14.987 16.864 1.00 10.58 282 TYR B CA 1
ATOM 2006 C C . TYR B 1 97 ? -10.045 -14.116 16.109 1.00 10.32 282 TYR B C 1
ATOM 2007 O O . TYR B 1 97 ? -8.913 -13.925 16.524 1.00 9.93 282 TYR B O 1
ATOM 2016 N N . CYS B 1 98 ? -10.496 -13.591 14.982 1.00 10.41 283 CYS B N 1
ATOM 2017 C CA . CYS B 1 98 ? -9.660 -12.719 14.180 1.00 10.44 283 CYS B CA 1
ATOM 2018 C C . CYS B 1 98 ? -10.553 -11.700 13.495 1.00 10.98 283 CYS B C 1
ATOM 2019 O O . CYS B 1 98 ? -11.622 -12.059 12.974 1.00 11.56 283 CYS B O 1
ATOM 2022 N N . VAL B 1 99 ? -10.120 -10.443 13.492 1.00 10.72 284 VAL B N 1
ATOM 2023 C CA . VAL B 1 99 ? -10.708 -9.468 12.580 1.00 9.95 284 VAL B CA 1
ATOM 2024 C C . VAL B 1 99 ? -9.829 -9.430 11.337 1.00 10.04 284 VAL B C 1
ATOM 2025 O O . VAL B 1 99 ? -8.698 -8.935 11.373 1.00 10.32 284 VAL B O 1
ATOM 2029 N N . ASP B 1 100 ? -10.342 -9.987 10.247 1.00 10.35 285 ASP B N 1
ATOM 2030 C CA . ASP B 1 100 ? -9.594 -10.019 9.004 1.00 10.96 285 ASP B CA 1
ATOM 2031 C C . ASP B 1 100 ? -9.965 -8.789 8.180 1.00 11.26 285 ASP B C 1
ATOM 2032 O O . ASP B 1 100 ? -11.019 -8.761 7.537 1.00 11.44 285 ASP B O 1
ATOM 2037 N N . ALA B 1 101 ? -9.100 -7.774 8.208 1.00 10.80 286 ALA B N 1
ATOM 2038 C CA . ALA B 1 101 ? -9.360 -6.538 7.454 1.00 10.95 286 ALA B CA 1
ATOM 2039 C C . ALA B 1 101 ? -8.562 -6.434 6.157 1.00 11.10 286 ALA B C 1
ATOM 2040 O O . ALA B 1 101 ? -8.233 -5.328 5.707 1.00 10.99 286 ALA B O 1
ATOM 2042 N N . THR B 1 102 ? -8.275 -7.582 5.548 1.00 11.30 287 THR B N 1
ATOM 2043 C CA . THR B 1 102 ? -7.488 -7.599 4.312 1.00 11.51 287 THR B CA 1
ATOM 2044 C C . THR B 1 102 ? -8.155 -6.812 3.200 1.00 12.02 287 THR B C 1
ATOM 2045 O O . THR B 1 102 ? -7.487 -6.080 2.483 1.00 12.52 287 THR B O 1
ATOM 2049 N N . ARG B 1 103 ? -9.467 -6.958 3.068 1.00 12.71 288 ARG B N 1
ATOM 2050 C CA . ARG B 1 103 ? -10.181 -6.263 1.997 1.00 12.95 288 ARG B CA 1
ATOM 2051 C C . ARG B 1 103 ? -10.121 -4.754 2.204 1.00 12.71 288 ARG B C 1
ATOM 2052 O O . ARG B 1 103 ? -10.356 -4.266 3.311 1.00 13.09 288 ARG B O 1
ATOM 2060 N N . GLU B 1 104 ? -9.803 -4.020 1.140 1.00 12.86 289 GLU B N 1
ATOM 2061 C CA . GLU B 1 104 ? -9.737 -2.565 1.202 1.00 12.86 289 GLU B CA 1
ATOM 2062 C C . GLU B 1 104 ? -11.126 -1.951 1.335 1.00 12.95 289 GLU B C 1
ATOM 2063 O O . GLU B 1 104 ? -12.006 -2.195 0.511 1.00 14.06 289 GLU B O 1
ATOM 2069 N N . THR B 1 105 ? -11.300 -1.147 2.378 1.00 12.91 290 THR B N 1
ATOM 2070 C CA . THR B 1 105 ? -12.565 -0.454 2.648 1.00 12.48 290 THR B CA 1
ATOM 2071 C C . THR B 1 105 ? -12.237 1.001 2.978 1.00 12.36 290 THR B C 1
ATOM 2072 O O . THR B 1 105 ? -11.076 1.423 2.897 1.00 11.55 290 THR B O 1
ATOM 2076 N N . ASN B 1 106 ? -13.240 1.780 3.359 1.00 12.71 291 ASN B N 1
ATOM 2077 C CA . ASN B 1 106 ? -12.980 3.152 3.803 1.00 12.83 291 ASN B CA 1
ATOM 2078 C C . ASN B 1 106 ? -12.679 3.257 5.285 1.00 12.57 291 ASN B C 1
ATOM 2079 O O . ASN B 1 106 ? -12.465 4.351 5.805 1.00 13.31 291 ASN B O 1
ATOM 2084 N N . ARG B 1 107 ? -12.658 2.110 5.955 1.00 12.27 292 ARG B N 1
ATOM 2085 C CA . ARG B 1 107 ? -12.465 2.081 7.410 1.00 12.04 292 ARG B CA 1
ATOM 2086 C C . ARG B 1 107 ? -11.006 2.331 7.752 1.00 11.73 292 ARG B C 1
ATOM 2087 O O . ARG B 1 107 ? -10.112 1.780 7.097 1.00 12.53 292 ARG B O 1
ATOM 2095 N N . LEU B 1 108 ? -10.755 3.138 8.787 1.00 10.55 293 LEU B N 1
ATOM 2096 C CA . LEU B 1 108 ? -9.392 3.620 9.056 1.00 10.46 293 LEU B CA 1
ATOM 2097 C C . LEU B 1 108 ? -8.558 2.764 10.013 1.00 9.70 293 LEU B C 1
ATOM 2098 O O . LEU B 1 108 ? -7.331 2.851 10.009 1.00 10.00 293 LEU B O 1
ATOM 2103 N N . GLY B 1 109 ? -9.205 1.960 10.856 1.00 9.27 294 GLY B N 1
ATOM 2104 C CA . GLY B 1 109 ? -8.460 1.215 11.869 1.00 9.41 294 GLY B CA 1
ATOM 2105 C C . GLY B 1 109 ? -7.376 0.354 11.252 1.00 9.03 294 GLY B C 1
ATOM 2106 O O . GLY B 1 109 ? -6.258 0.261 11.780 1.00 9.37 294 GLY B O 1
ATOM 2107 N N . ARG B 1 110 ? -7.722 -0.276 10.125 1.00 9.61 295 ARG B N 1
ATOM 2108 C CA . ARG B 1 110 ? -6.833 -1.194 9.414 1.00 10.37 295 ARG B CA 1
ATOM 2109 C C . ARG B 1 110 ? -5.599 -0.515 8.840 1.00 10.12 295 ARG B C 1
ATOM 2110 O O . ARG B 1 110 ? -4.638 -1.198 8.495 1.00 11.13 295 ARG B O 1
ATOM 2118 N N . LEU B 1 111 ? -5.616 0.818 8.774 1.00 9.99 296 LEU B N 1
ATOM 2119 C CA . LEU B 1 111 ? -4.493 1.576 8.204 1.00 10.06 296 LEU B CA 1
ATOM 2120 C C . LEU B 1 111 ? -3.520 2.116 9.242 1.00 10.27 296 LEU B C 1
ATOM 2121 O O . LEU B 1 111 ? -2.509 2.714 8.891 1.00 10.27 296 LEU B O 1
ATOM 2126 N N . ILE B 1 112 ? -3.822 1.898 10.512 1.00 9.20 297 ILE B N 1
ATOM 2127 C CA . ILE B 1 112 ? -3.002 2.485 11.568 1.00 9.17 297 ILE B CA 1
ATOM 2128 C C . ILE B 1 112 ? -1.737 1.657 11.746 1.00 8.82 297 ILE B C 1
ATOM 2129 O O . ILE B 1 112 ? -1.788 0.428 11.799 1.00 9.44 297 ILE B O 1
ATOM 2134 N N . ASN B 1 113 ? -0.611 2.347 11.841 1.00 8.16 298 ASN B N 1
ATOM 2135 C CA . ASN B 1 113 ? 0.670 1.676 11.918 1.00 7.83 298 ASN B CA 1
ATOM 2136 C C . ASN B 1 113 ? 1.112 1.301 13.330 1.00 8.30 298 ASN B C 1
ATOM 2137 O O . ASN B 1 113 ? 0.409 1.597 14.317 1.00 8.71 298 ASN B O 1
ATOM 2142 N N . HIS B 1 114 ? 2.262 0.614 13.398 1.00 8.48 299 HIS B N 1
ATOM 2143 C CA . HIS B 1 114 ? 2.766 0.004 14.620 1.00 8.80 299 HIS B CA 1
ATOM 2144 C C . HIS B 1 114 ? 3.795 0.842 15.352 1.00 8.97 299 HIS B C 1
ATOM 2145 O O . HIS B 1 114 ? 4.667 1.457 14.730 1.00 9.70 299 HIS B O 1
ATOM 2152 N N . SER B 1 115 ? 3.711 0.803 16.684 1.00 9.49 300 SER B N 1
ATOM 2153 C CA . SER B 1 115 ? 4.808 1.228 17.560 1.00 10.04 300 SER B CA 1
ATOM 2154 C C . SER B 1 115 ? 4.637 0.532 18.892 1.00 10.76 300 SER B C 1
ATOM 2155 O O . SER B 1 115 ? 3.511 0.356 19.356 1.00 11.99 300 SER B O 1
ATOM 2158 N N . LYS B 1 116 ? 5.748 0.202 19.540 1.00 12.34 301 LYS B N 1
ATOM 2159 C CA . LYS B 1 116 ? 5.678 -0.276 20.918 1.00 13.75 301 LYS B CA 1
ATOM 2160 C C . LYS B 1 116 ? 5.512 0.880 21.891 1.00 15.03 301 LYS B C 1
ATOM 2161 O O . LYS B 1 116 ? 5.266 0.658 23.088 1.00 16.85 301 LYS B O 1
ATOM 2167 N N . CYS B 1 117 ? 5.714 2.106 21.410 1.00 14.95 302 CYS B N 1
ATOM 2168 C CA . CYS B 1 117 ? 5.552 3.295 22.249 1.00 16.33 302 CYS B CA 1
ATOM 2169 C C . CYS B 1 117 ? 4.610 4.266 21.570 1.00 15.43 302 CYS B C 1
ATOM 2170 O O . CYS B 1 117 ? 4.909 5.453 21.425 1.00 15.98 302 CYS B O 1
ATOM 2173 N N . GLY B 1 118 ? 3.449 3.754 21.179 1.00 14.37 303 GLY B N 1
ATOM 2174 C CA . GLY B 1 118 ? 2.478 4.558 20.458 1.00 13.71 303 GLY B CA 1
ATOM 2175 C C . GLY B 1 118 ? 1.552 5.356 21.351 1.00 12.90 303 GLY B C 1
ATOM 2176 O O . GLY B 1 118 ? 1.883 5.666 22.521 1.00 13.83 303 GLY B O 1
ATOM 2177 N N . ASN B 1 119 ? 0.389 5.702 20.801 1.00 11.52 304 ASN B N 1
ATOM 2178 C CA . ASN B 1 119 ? -0.559 6.559 21.503 1.00 11.32 304 ASN B CA 1
ATOM 2179 C C . ASN B 1 119 ? -1.962 5.969 21.584 1.00 11.01 304 ASN B C 1
ATOM 2180 O O . ASN B 1 119 ? -2.869 6.610 22.109 1.00 11.43 304 ASN B O 1
ATOM 2185 N N . CYS B 1 120 ? -2.125 4.750 21.060 1.00 11.21 305 CYS B N 1
ATOM 2186 C CA . CYS B 1 120 ? -3.393 4.027 21.131 1.00 11.31 305 CYS B CA 1
ATOM 2187 C C . CYS B 1 120 ? -3.171 2.639 21.727 1.00 11.21 305 CYS B C 1
ATOM 2188 O O . CYS B 1 120 ? -2.083 2.077 21.616 1.00 11.29 305 CYS B O 1
ATOM 2191 N N . GLN B 1 121 ? -4.206 2.109 22.372 1.00 12.21 306 GLN B N 1
ATOM 2192 C CA . GLN B 1 121 ? -4.187 0.755 22.920 1.00 13.85 306 GLN B CA 1
ATOM 2193 C C . GLN B 1 121 ? -5.459 0.043 22.452 1.00 12.70 306 GLN B C 1
ATOM 2194 O O . GLN B 1 121 ? -6.553 0.596 22.536 1.00 13.05 306 GLN B O 1
ATOM 2200 N N . THR B 1 122 ? -5.318 -1.172 21.946 1.00 12.77 307 THR B N 1
ATOM 2201 C CA . THR B 1 122 ? -6.476 -1.941 21.493 1.00 13.29 307 THR B CA 1
ATOM 2202 C C . THR B 1 122 ? -7.142 -2.618 22.680 1.00 13.72 307 THR B C 1
ATOM 2203 O O . THR B 1 122 ? -6.467 -3.132 23.573 1.00 14.41 307 THR B O 1
ATOM 2207 N N . LYS B 1 123 ? -8.468 -2.608 22.693 1.00 14.34 308 LYS B N 1
ATOM 2208 C CA . LYS B 1 123 ? -9.207 -3.329 23.717 1.00 16.37 308 LYS B CA 1
ATOM 2209 C C . LYS B 1 123 ? -10.439 -3.988 23.137 1.00 15.94 308 LYS B C 1
ATOM 2210 O O . LYS B 1 123 ? -10.930 -3.594 22.071 1.00 14.32 308 LYS B O 1
ATOM 2216 N N . LEU B 1 124 ? -10.899 -5.019 23.836 1.00 16.66 309 LEU B N 1
ATOM 2217 C CA . LEU B 1 124 ? -12.147 -5.681 23.532 1.00 18.13 309 LEU B CA 1
ATOM 2218 C C . LEU B 1 124 ? -13.305 -4.874 24.084 1.00 17.87 309 LEU B C 1
ATOM 2219 O O . LEU B 1 124 ? -13.287 -4.464 25.250 1.00 19.03 309 LEU B O 1
ATOM 2224 N N . HIS B 1 125 ? -14.301 -4.635 23.246 1.00 17.44 310 HIS B N 1
ATOM 2225 C CA . HIS B 1 125 ? -15.544 -4.012 23.670 1.00 17.74 310 HIS B CA 1
ATOM 2226 C C . HIS B 1 125 ? -16.644 -4.884 23.115 1.00 18.44 310 HIS B C 1
ATOM 2227 O O . HIS B 1 125 ? -16.898 -4.875 21.911 1.00 18.51 310 HIS B O 1
ATOM 2234 N N . ASP B 1 126 ? -17.286 -5.679 23.964 1.00 19.07 311 ASP B N 1
ATOM 2235 C CA . ASP B 1 126 ? -18.354 -6.491 23.413 1.00 19.97 311 ASP B CA 1
ATOM 2236 C C . ASP B 1 126 ? -19.704 -5.793 23.496 1.00 19.63 311 ASP B C 1
ATOM 2237 O O . ASP B 1 126 ? -19.946 -4.947 24.371 1.00 20.41 311 ASP B O 1
ATOM 2242 N N . ILE B 1 127 ? -20.546 -6.098 22.524 1.00 19.00 312 ILE B N 1
ATOM 2243 C CA . ILE B 1 127 ? -21.887 -5.552 22.484 1.00 18.93 312 ILE B CA 1
ATOM 2244 C C . ILE B 1 127 ? -22.783 -6.767 22.363 1.00 18.39 312 ILE B C 1
ATOM 2245 O O . ILE B 1 127 ? -22.793 -7.442 21.329 1.00 17.95 312 ILE B O 1
ATOM 2250 N N . ASP B 1 128 ? -23.494 -7.060 23.454 1.00 18.38 313 ASP B N 1
ATOM 2251 C CA . ASP B 1 128 ? -24.437 -8.169 23.509 1.00 18.29 313 ASP B CA 1
ATOM 2252 C C . ASP B 1 128 ? -23.822 -9.477 22.994 1.00 17.33 313 ASP B C 1
ATOM 2253 O O . ASP B 1 128 ? -24.411 -10.167 22.154 1.00 17.17 313 ASP B O 1
ATOM 2258 N N . GLY B 1 129 ? -22.623 -9.793 23.495 1.00 16.10 314 GLY B N 1
ATOM 2259 C CA . GLY B 1 129 ? -21.935 -11.046 23.172 1.00 15.39 314 GLY B CA 1
ATOM 2260 C C . GLY B 1 129 ? -21.194 -11.070 21.841 1.00 14.24 314 GLY B C 1
ATOM 2261 O O . GLY B 1 129 ? -20.685 -12.123 21.426 1.00 13.69 314 GLY B O 1
ATOM 2262 N N . VAL B 1 130 ? -21.124 -9.918 21.168 1.00 13.90 315 VAL B N 1
ATOM 2263 C CA . VAL B 1 130 ? -20.342 -9.803 19.944 1.00 13.17 315 VAL B CA 1
ATOM 2264 C C . VAL B 1 130 ? -19.129 -8.946 20.255 1.00 12.45 315 VAL B C 1
ATOM 2265 O O . VAL B 1 130 ? -19.278 -7.808 20.704 1.00 12.83 315 VAL B O 1
ATOM 2269 N N . PRO B 1 131 ? -17.918 -9.510 20.072 1.00 11.79 316 PRO B N 1
ATOM 2270 C CA . PRO B 1 131 ? -16.711 -8.765 20.382 1.00 12.05 316 PRO B CA 1
ATOM 2271 C C . PRO B 1 131 ? -16.332 -7.778 19.287 1.00 12.48 316 PRO B C 1
ATOM 2272 O O . PRO B 1 131 ? -16.498 -8.048 18.097 1.00 13.41 316 PRO B O 1
ATOM 2276 N N . HIS B 1 132 ? -15.859 -6.623 19.724 1.00 12.43 317 HIS B N 1
ATOM 2277 C CA . HIS B 1 132 ? -15.300 -5.623 18.836 1.00 12.53 317 HIS B CA 1
ATOM 2278 C C . HIS B 1 132 ? -13.936 -5.245 19.348 1.00 12.29 317 HIS B C 1
ATOM 2279 O O . HIS B 1 132 ? -13.736 -5.123 20.564 1.00 13.21 317 HIS B O 1
ATOM 2286 N N . LEU B 1 133 ? -12.992 -5.101 18.431 1.00 11.61 318 LEU B N 1
ATOM 2287 C CA . LEU B 1 133 ? -11.682 -4.562 18.776 1.00 11.92 318 LEU B CA 1
ATOM 2288 C C . LEU B 1 133 ? -11.724 -3.069 18.545 1.00 11.65 318 LEU B C 1
ATOM 2289 O O . LEU B 1 133 ? -11.999 -2.620 17.431 1.00 11.38 318 LEU B O 1
ATOM 2294 N N . ILE B 1 134 ? -11.477 -2.298 19.601 1.00 10.96 319 ILE B N 1
ATOM 2295 C CA . ILE B 1 134 ? -11.468 -0.846 19.482 1.00 11.63 319 ILE B CA 1
ATOM 2296 C C . ILE B 1 134 ? -10.140 -0.269 19.946 1.00 11.31 319 ILE B C 1
ATOM 2297 O O . ILE B 1 134 ? -9.498 -0.805 20.843 1.00 12.46 319 ILE B O 1
ATOM 2302 N N . LEU B 1 135 ? -9.733 0.819 19.321 1.00 11.15 320 LEU B N 1
ATOM 2303 C CA . LEU B 1 135 ? -8.552 1.546 19.747 1.00 11.30 320 LEU B CA 1
ATOM 2304 C C . LEU B 1 135 ? -8.972 2.735 20.595 1.00 11.69 320 LEU B C 1
ATOM 2305 O O . LEU B 1 135 ? -9.843 3.518 20.184 1.00 11.41 320 LEU B O 1
ATOM 2310 N N . ILE B 1 136 ? -8.355 2.814 21.773 1.00 11.82 321 ILE B N 1
ATOM 2311 C CA . ILE B 1 136 ? -8.563 3.859 22.778 1.00 12.97 321 ILE B CA 1
ATOM 2312 C C . ILE B 1 136 ? -7.257 4.660 22.871 1.00 12.25 321 ILE B C 1
ATOM 2313 O O . ILE B 1 136 ? -6.162 4.096 22.750 1.00 12.80 321 ILE B O 1
ATOM 2318 N N . ALA B 1 137 ? -7.352 5.972 23.083 1.00 11.01 322 ALA B N 1
ATOM 2319 C CA . ALA B 1 137 ? -6.155 6.774 23.264 1.00 11.08 322 ALA B CA 1
ATOM 2320 C C . ALA B 1 137 ? -5.483 6.381 24.582 1.00 10.98 322 ALA B C 1
ATOM 2321 O O . ALA B 1 137 ? -6.111 6.382 25.645 1.00 10.96 322 ALA B O 1
ATOM 2323 N N . SER B 1 138 ? -4.202 6.049 24.523 1.00 10.37 323 SER B N 1
ATOM 2324 C CA . SER B 1 138 ? -3.497 5.651 25.749 1.00 11.02 323 SER B CA 1
ATOM 2325 C C . SER B 1 138 ? -2.876 6.829 26.486 1.00 11.21 323 SER B C 1
ATOM 2326 O O . SER B 1 138 ? -2.375 6.682 27.604 1.00 11.97 323 SER B O 1
ATOM 2329 N N . ARG B 1 139 ? -2.901 7.980 25.821 1.00 10.67 324 ARG B N 1
ATOM 2330 C CA . ARG B 1 139 ? -2.466 9.258 26.372 1.00 10.34 324 ARG B CA 1
ATOM 2331 C C . ARG B 1 139 ? -3.198 10.322 25.562 1.00 10.29 324 ARG B C 1
ATOM 2332 O O . ARG B 1 139 ? -3.808 9.998 24.528 1.00 10.37 324 ARG B O 1
ATOM 2340 N N . ASP B 1 140 ? -3.150 11.579 25.999 1.00 10.74 325 ASP B N 1
ATOM 2341 C CA . ASP B 1 140 ? -3.659 12.642 25.153 1.00 10.75 325 ASP B CA 1
ATOM 2342 C C . ASP B 1 140 ? -2.881 12.656 23.841 1.00 10.27 325 ASP B C 1
ATOM 2343 O O . ASP B 1 140 ? -1.655 12.497 23.834 1.00 9.91 325 ASP B O 1
ATOM 2348 N N . ILE B 1 141 ? -3.596 12.876 22.743 1.00 9.98 326 ILE B N 1
ATOM 2349 C CA . ILE B 1 141 ? -3.006 12.908 21.400 1.00 10.02 326 ILE B CA 1
ATOM 2350 C C . ILE B 1 141 ? -3.267 14.282 20.797 1.00 10.05 326 ILE B C 1
ATOM 2351 O O . ILE B 1 141 ? -4.401 14.768 20.831 1.00 10.00 326 ILE B O 1
ATOM 2356 N N . ALA B 1 142 ? -2.223 14.895 20.242 1.00 9.90 327 ALA B N 1
ATOM 2357 C CA . ALA B 1 142 ? -2.346 16.210 19.616 1.00 9.28 327 ALA B CA 1
ATOM 2358 C C . ALA B 1 142 ? -2.797 16.082 18.168 1.00 10.23 327 ALA B C 1
ATOM 2359 O O . ALA B 1 142 ? -2.475 15.104 17.492 1.00 10.17 327 ALA B O 1
ATOM 2361 N N . ALA B 1 143 ? -3.548 17.072 17.700 1.00 9.79 328 ALA B N 1
ATOM 2362 C CA . ALA B 1 143 ? -3.814 17.194 16.271 1.00 10.56 328 ALA B CA 1
ATOM 2363 C C . ALA B 1 143 ? -2.476 17.185 15.536 1.00 10.32 328 ALA B C 1
ATOM 2364 O O . ALA B 1 143 ? -1.512 17.845 15.954 1.00 10.23 328 ALA B O 1
ATOM 2366 N N . GLY B 1 144 ? -2.406 16.385 14.473 1.00 10.79 329 GLY B N 1
ATOM 2367 C CA . GLY B 1 144 ? -1.193 16.268 13.679 1.00 10.92 329 GLY B CA 1
ATOM 2368 C C . GLY B 1 144 ? -0.379 15.025 13.951 1.00 11.30 329 GLY B C 1
ATOM 2369 O O . GLY B 1 144 ? 0.490 14.676 13.153 1.00 12.29 329 GLY B O 1
ATOM 2370 N N . GLU B 1 145 ? -0.639 14.354 15.070 1.00 10.62 330 GLU B N 1
ATOM 2371 C CA . GLU B 1 145 ? 0.110 13.129 15.393 1.00 9.85 330 GLU B CA 1
ATOM 2372 C C . GLU B 1 145 ? -0.365 11.940 14.580 1.00 10.05 330 GLU B C 1
ATOM 2373 O O . GLU B 1 145 ? -1.561 11.776 14.369 1.00 9.61 330 GLU B O 1
ATOM 2379 N N . GLU B 1 146 ? 0.574 11.104 14.150 1.00 9.02 331 GLU B N 1
ATOM 2380 C CA . GLU B 1 146 ? 0.213 9.777 13.650 1.00 9.21 331 GLU B CA 1
ATOM 2381 C C . GLU B 1 146 ? -0.302 8.898 14.774 1.00 9.29 331 GLU B C 1
ATOM 2382 O O . GLU B 1 146 ? 0.319 8.818 15.844 1.00 9.45 331 GLU B O 1
ATOM 2388 N N . LEU B 1 147 ? -1.438 8.246 14.524 1.00 9.52 332 LEU B N 1
ATOM 2389 C CA . LEU B 1 147 ? -1.946 7.232 15.437 1.00 9.47 332 LEU B CA 1
ATOM 2390 C C . LEU B 1 147 ? -1.095 5.967 15.310 1.00 9.26 332 LEU B C 1
ATOM 2391 O O . LEU B 1 147 ? -0.801 5.534 14.187 1.00 9.05 332 LEU B O 1
ATOM 2396 N N . LEU B 1 148 ? -0.723 5.368 16.448 1.00 8.65 333 LEU B N 1
ATOM 2397 C CA . LEU B 1 148 ? 0.129 4.167 16.459 1.00 9.17 333 LEU B CA 1
ATOM 2398 C C . LEU B 1 148 ? -0.227 3.302 17.646 1.00 9.67 333 LEU B C 1
ATOM 2399 O O . LEU B 1 148 ? -0.486 3.820 18.733 1.00 9.78 333 LEU B O 1
ATOM 2404 N N . TYR B 1 149 ? -0.203 1.986 17.450 1.00 9.08 334 TYR B N 1
ATOM 2405 C CA . TYR B 1 149 ? -0.378 1.055 18.573 1.00 9.40 334 TYR B CA 1
ATOM 2406 C C . TYR B 1 149 ? 0.533 -0.149 18.391 1.00 9.25 334 TYR B C 1
ATOM 2407 O O . TYR B 1 149 ? 1.099 -0.339 17.327 1.00 9.09 334 TYR B O 1
ATOM 2416 N N . ASP B 1 150 ? 0.637 -0.973 19.428 1.00 9.36 335 ASP B N 1
ATOM 2417 C CA . ASP B 1 150 ? 1.551 -2.103 19.409 1.00 9.38 335 ASP B CA 1
ATOM 2418 C C . ASP B 1 150 ? 0.856 -3.303 18.764 1.00 9.44 335 ASP B C 1
ATOM 2419 O O . ASP B 1 150 ? -0.123 -3.832 19.302 1.00 10.17 335 ASP B O 1
ATOM 2424 N N . TYR B 1 151 ? 1.352 -3.709 17.595 1.00 9.42 336 TYR B N 1
ATOM 2425 C CA . TYR B 1 151 ? 0.816 -4.867 16.886 1.00 9.54 336 TYR B CA 1
ATOM 2426 C C . TYR B 1 151 ? 0.929 -6.154 17.704 1.00 9.39 336 TYR B C 1
ATOM 2427 O O . TYR B 1 151 ? 0.205 -7.107 17.441 1.00 10.43 336 TYR B O 1
ATOM 2436 N N . GLY B 1 152 ? 1.873 -6.207 18.651 1.00 8.98 337 GLY B N 1
ATOM 2437 C CA . GLY B 1 152 ? 1.923 -7.334 19.592 1.00 9.72 337 GLY B CA 1
ATOM 2438 C C . GLY B 1 152 ? 2.504 -8.624 19.041 1.00 10.09 337 GLY B C 1
ATOM 2439 O O . GLY B 1 152 ? 2.320 -9.696 19.640 1.00 10.43 337 GLY B O 1
ATOM 2440 N N . ASP B 1 153 ? 3.229 -8.541 17.926 1.00 9.72 338 ASP B N 1
ATOM 2441 C CA . ASP B 1 153 ? 3.859 -9.724 17.325 1.00 9.99 338 ASP B CA 1
ATOM 2442 C C . ASP B 1 153 ? 5.330 -9.785 17.723 1.00 10.39 338 ASP B C 1
ATOM 2443 O O . ASP B 1 153 ? 6.138 -8.966 17.264 1.00 10.71 338 ASP B O 1
ATOM 2448 N N . ARG B 1 154 ? 5.657 -10.741 18.604 1.00 9.90 339 ARG B N 1
ATOM 2449 C CA . ARG B 1 154 ? 7.018 -10.919 19.119 1.00 10.44 339 ARG B CA 1
ATOM 2450 C C . ARG B 1 154 ? 7.784 -12.037 18.419 1.00 10.82 339 ARG B C 1
ATOM 2451 O O . ARG B 1 154 ? 8.903 -12.382 18.830 1.00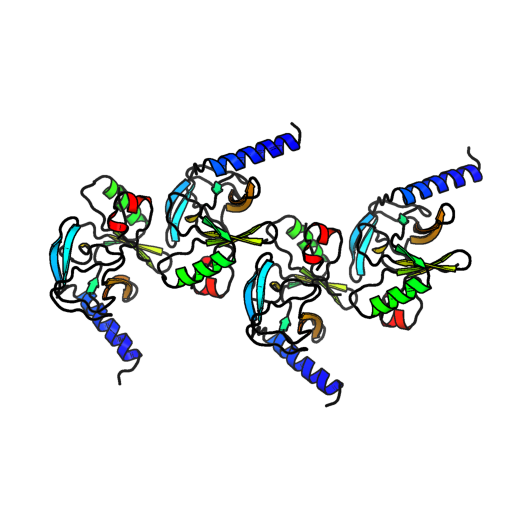 11.00 339 ARG B O 1
ATOM 2459 N N . SER B 1 155 ? 7.203 -12.603 17.365 1.00 10.63 340 SER B N 1
ATOM 2460 C CA . SER B 1 155 ? 7.810 -13.764 16.717 1.00 11.48 340 SER B CA 1
ATOM 2461 C C . SER B 1 155 ? 9.114 -13.405 16.027 1.00 12.13 340 SER B C 1
ATOM 2462 O O . SER B 1 155 ? 9.176 -12.435 15.293 1.00 12.19 340 SER B O 1
ATOM 2465 N N . LYS B 1 156 ? 10.148 -14.211 16.243 1.00 12.91 341 LYS B N 1
ATOM 2466 C CA . LYS B 1 156 ? 11.448 -13.980 15.621 1.00 14.07 341 LYS B CA 1
ATOM 2467 C C . LYS B 1 156 ? 11.351 -13.894 14.108 1.00 13.74 341 LYS B C 1
ATOM 2468 O O . LYS B 1 156 ? 11.985 -13.034 13.489 1.00 14.47 341 LYS B O 1
ATOM 2474 N N . ALA B 1 157 ? 10.560 -14.784 13.516 1.00 13.50 342 ALA B N 1
ATOM 2475 C CA . ALA B 1 157 ? 10.417 -14.821 12.067 1.00 13.65 342 ALA B CA 1
ATOM 2476 C C . ALA B 1 157 ? 9.699 -13.578 11.567 1.00 13.31 342 ALA B C 1
ATOM 2477 O O . ALA B 1 157 ? 10.033 -13.060 10.496 1.00 13.83 342 ALA B O 1
ATOM 2479 N N . SER B 1 158 ? 8.708 -13.107 12.330 1.00 12.93 343 SER B N 1
ATOM 2480 C CA . SER B 1 158 ? 8.005 -11.892 11.954 1.00 12.73 343 SER B CA 1
ATOM 2481 C C . SER B 1 158 ? 8.949 -10.704 11.977 1.00 12.55 343 SER B C 1
ATOM 2482 O O . SER B 1 158 ? 8.950 -9.887 11.051 1.00 12.94 343 SER B O 1
ATOM 2485 N N . ILE B 1 159 ? 9.719 -10.589 13.058 1.00 12.66 344 ILE B N 1
ATOM 2486 C CA . ILE B 1 159 ? 10.646 -9.482 13.254 1.00 13.21 344 ILE B CA 1
ATOM 2487 C C . ILE B 1 159 ? 11.762 -9.484 12.202 1.00 13.95 344 ILE B C 1
ATOM 2488 O O . ILE B 1 159 ? 12.166 -8.427 11.730 1.00 13.87 344 ILE B O 1
ATOM 2493 N N . GLU B 1 160 ? 12.252 -10.667 11.839 1.00 14.04 345 GLU B N 1
ATOM 2494 C CA . GLU B 1 160 ? 13.266 -10.781 10.788 1.00 15.35 345 GLU B CA 1
ATOM 2495 C C . GLU B 1 160 ? 12.756 -10.209 9.466 1.00 15.07 345 GLU B C 1
ATOM 2496 O O . GLU B 1 160 ? 13.484 -9.501 8.759 1.00 15.89 345 GLU B O 1
ATOM 2502 N N . ALA B 1 161 ? 11.506 -10.520 9.130 1.00 14.94 346 ALA B N 1
ATOM 2503 C CA . ALA B 1 161 ? 10.916 -10.048 7.867 1.00 14.08 346 ALA B CA 1
ATOM 2504 C C . ALA B 1 161 ? 10.363 -8.617 7.923 1.00 14.53 346 ALA B C 1
ATOM 2505 O O . ALA B 1 161 ? 10.217 -7.964 6.881 1.00 14.90 346 ALA B O 1
ATOM 2507 N N . HIS B 1 162 ? 10.060 -8.150 9.135 1.00 13.66 347 HIS B N 1
ATOM 2508 C CA . HIS B 1 162 ? 9.450 -6.838 9.369 1.00 12.97 347 HIS B CA 1
ATOM 2509 C C . HIS B 1 162 ? 10.185 -6.195 10.543 1.00 12.99 347 HIS B C 1
ATOM 2510 O O . HIS B 1 162 ? 9.674 -6.164 11.664 1.00 12.91 347 HIS B O 1
ATOM 2517 N N . PRO B 1 163 ? 11.418 -5.714 10.303 1.00 13.91 348 PRO B N 1
ATOM 2518 C CA . PRO B 1 163 ? 12.252 -5.263 11.419 1.00 13.68 348 PRO B CA 1
ATOM 2519 C C . PRO B 1 163 ? 11.699 -4.093 12.227 1.00 13.49 348 PRO B C 1
ATOM 2520 O O . PRO B 1 163 ? 12.099 -3.903 13.368 1.00 14.24 348 PRO B O 1
ATOM 2524 N N . TRP B 1 164 ? 10.772 -3.336 11.642 1.00 12.82 349 TRP B N 1
ATOM 2525 C CA . TRP B 1 164 ? 10.117 -2.228 12.341 1.00 12.59 349 TRP B CA 1
ATOM 2526 C C . TRP B 1 164 ? 9.298 -2.699 13.553 1.00 12.69 349 TRP B C 1
ATOM 2527 O O . TRP B 1 164 ? 8.954 -1.894 14.417 1.00 12.92 349 TRP B O 1
ATOM 2538 N N . LEU B 1 165 ? 9.019 -4.003 13.629 1.00 12.91 350 LEU B N 1
ATOM 2539 C CA . LEU B 1 165 ? 8.349 -4.585 14.807 1.00 13.43 350 LEU B CA 1
ATOM 2540 C C . LEU B 1 165 ? 9.159 -4.484 16.103 1.00 15.16 350 LEU B C 1
ATOM 2541 O O . LEU B 1 165 ? 8.594 -4.580 17.202 1.00 15.57 350 LEU B O 1
ATOM 2546 N N . LYS B 1 166 ? 10.465 -4.266 15.957 1.00 16.89 351 LYS B N 1
ATOM 2547 C CA . LYS B 1 166 ? 11.417 -4.200 17.082 1.00 18.81 351 LYS B CA 1
ATOM 2548 C C . LYS B 1 166 ? 11.193 -3.006 17.987 1.00 19.50 351 LYS B C 1
ATOM 2549 O O . LYS B 1 166 ? 11.632 -3.012 19.143 1.00 19.17 351 LYS B O 1
ATOM 2555 N N . HIS B 1 167 ? 10.553 -1.969 17.456 1.00 20.08 352 HIS B N 1
ATOM 2556 C CA . HIS B 1 167 ? 10.330 -0.752 18.223 1.00 21.05 352 HIS B CA 1
ATOM 2557 C C . HIS B 1 167 ? 8.888 -0.253 18.117 1.00 21.16 352 HIS B C 1
ATOM 2558 O O . HIS B 1 167 ? 8.543 0.707 18.796 1.00 21.31 352 HIS B O 1
ATOM 2565 N N . LYS C 1 8 ? -30.374 30.551 -7.108 1.00 25.63 193 LYS C N 1
ATOM 2566 C CA . LYS C 1 8 ? -30.397 29.261 -7.859 1.00 25.57 193 LYS C CA 1
ATOM 2567 C C . LYS C 1 8 ? -29.660 28.173 -7.096 1.00 25.63 193 LYS C C 1
ATOM 2568 O O . LYS C 1 8 ? -28.667 28.450 -6.418 1.00 26.25 193 LYS C O 1
ATOM 2574 N N . SER C 1 9 ? -30.133 26.935 -7.232 1.00 25.73 194 SER C N 1
ATOM 2575 C CA . SER C 1 9 ? -29.448 25.782 -6.654 1.00 25.61 194 SER C CA 1
ATOM 2576 C C . SER C 1 9 ? -28.259 25.380 -7.522 1.00 25.54 194 SER C C 1
ATOM 2577 O O . SER C 1 9 ? -28.124 25.843 -8.659 1.00 25.32 194 SER C O 1
ATOM 2580 N N . LYS C 1 10 ? -27.409 24.502 -6.997 1.00 25.00 195 LYS C N 1
ATOM 2581 C CA . LYS C 1 10 ? -26.311 23.945 -7.787 1.00 24.73 195 LYS C CA 1
ATOM 2582 C C . LYS C 1 10 ? -26.851 23.166 -8.989 1.00 24.16 195 LYS C C 1
ATOM 2583 O O . LYS C 1 10 ? -26.310 23.258 -10.097 1.00 24.02 195 LYS C O 1
ATOM 2589 N N . ALA C 1 11 ? -27.930 22.416 -8.776 1.00 23.75 196 ALA C N 1
ATOM 2590 C CA . ALA C 1 11 ? -28.546 21.629 -9.836 1.00 23.29 196 ALA C CA 1
ATOM 2591 C C . ALA C 1 11 ? -29.016 22.531 -10.979 1.00 22.95 196 ALA C C 1
ATOM 2592 O O . ALA C 1 11 ? -28.820 22.202 -12.149 1.00 22.40 196 ALA C O 1
ATOM 2594 N N . GLU C 1 12 ? -29.629 23.659 -10.623 1.00 22.71 197 GLU C N 1
ATOM 2595 C CA . GLU C 1 12 ? -30.103 24.639 -11.610 1.00 22.78 197 GLU C CA 1
ATOM 2596 C C . GLU C 1 12 ? -28.946 25.231 -12.410 1.00 21.64 197 GLU C C 1
ATOM 2597 O O . GLU C 1 12 ? -29.004 25.273 -13.639 1.00 20.95 197 GLU C O 1
ATOM 2603 N N . LEU C 1 13 ? -27.897 25.662 -11.712 1.00 20.57 198 LEU C N 1
ATOM 2604 C CA . LEU C 1 13 ? -26.692 26.203 -12.354 1.00 20.17 198 LEU C CA 1
ATOM 2605 C C . LEU C 1 13 ? -26.023 25.180 -13.276 1.00 20.03 198 LEU C C 1
ATOM 2606 O O . LEU C 1 13 ? -25.614 25.519 -14.385 1.00 18.98 198 LEU C O 1
ATOM 2611 N N . GLN C 1 14 ? -25.920 23.931 -12.827 1.00 19.86 199 GLN C N 1
ATOM 2612 C CA . GLN C 1 14 ? -25.344 22.860 -13.650 1.00 20.51 199 GLN C CA 1
ATOM 2613 C C . GLN C 1 14 ? -26.153 22.592 -14.921 1.00 19.50 199 GLN C C 1
ATOM 2614 O O . GLN C 1 14 ? -25.591 22.477 -16.012 1.00 18.93 199 GLN C O 1
ATOM 2620 N N . SER C 1 15 ? -27.472 22.485 -14.779 1.00 19.03 200 SER C N 1
ATOM 2621 C CA . SER C 1 15 ? -28.324 22.174 -15.921 1.00 18.65 200 SER C CA 1
ATOM 2622 C C . SER C 1 15 ? -28.332 23.325 -16.919 1.00 17.54 200 SER C C 1
ATOM 2623 O O . SER C 1 15 ? -28.338 23.094 -18.129 1.00 16.87 200 SER C O 1
ATOM 2626 N N . GLU C 1 16 ? -28.323 24.558 -16.412 1.00 15.80 201 GLU C N 1
ATOM 2627 C CA . GLU C 1 16 ? -28.262 25.720 -17.294 1.00 15.11 201 GLU C CA 1
ATOM 2628 C C . GLU C 1 16 ? -26.947 25.735 -18.078 1.00 14.43 201 GLU C C 1
ATOM 2629 O O . GLU C 1 16 ? -26.945 25.995 -19.286 1.00 13.24 201 GLU C O 1
ATOM 2635 N N . GLU C 1 17 ? -25.844 25.441 -17.392 1.00 14.36 202 GLU C N 1
ATOM 2636 C CA . GLU C 1 17 ? -24.534 25.333 -18.038 1.00 14.82 202 GLU C CA 1
ATOM 2637 C C . GLU C 1 17 ? -24.503 24.214 -19.092 1.00 15.27 202 GLU C C 1
ATOM 2638 O O . GLU C 1 17 ? -24.035 24.431 -20.215 1.00 15.67 202 GLU C O 1
ATOM 2644 N N . ARG C 1 18 ? -25.003 23.028 -18.740 1.00 15.60 203 ARG C N 1
ATOM 2645 C CA . ARG C 1 18 ? -25.031 21.886 -19.658 1.00 17.15 203 ARG C CA 1
ATOM 2646 C C . ARG C 1 18 ? -25.793 22.237 -20.924 1.00 15.83 203 ARG C C 1
ATOM 2647 O O . ARG C 1 18 ? -25.343 21.947 -22.032 1.00 15.26 203 ARG C O 1
ATOM 2655 N N . LYS C 1 19 ? -26.962 22.849 -20.750 1.00 14.90 204 LYS C N 1
ATOM 2656 C CA . LYS C 1 19 ? -27.797 23.228 -21.890 1.00 14.74 204 LYS C CA 1
ATOM 2657 C C . LYS C 1 19 ? -27.113 24.234 -22.803 1.00 13.63 204 LYS C C 1
ATOM 2658 O O . LYS C 1 19 ? -27.206 24.126 -24.025 1.00 13.76 204 LYS C O 1
ATOM 2664 N N . ARG C 1 20 ? -26.419 25.205 -22.220 1.00 12.90 205 ARG C N 1
ATOM 2665 C CA . ARG C 1 20 ? -25.693 26.160 -23.055 1.00 12.66 205 ARG C CA 1
ATOM 2666 C C . ARG C 1 20 ? -24.625 25.464 -23.886 1.00 12.53 205 ARG C C 1
ATOM 2667 O O . ARG C 1 20 ? -24.474 25.751 -25.080 1.00 12.37 205 ARG C O 1
ATOM 2675 N N . ILE C 1 21 ? -23.841 24.587 -23.259 1.00 12.77 206 ILE C N 1
ATOM 2676 C CA . ILE C 1 21 ? -22.794 23.895 -24.011 1.00 12.86 206 ILE C CA 1
ATOM 2677 C C . ILE C 1 21 ? -23.390 22.949 -25.049 1.00 12.58 206 ILE C C 1
ATOM 2678 O O . ILE C 1 21 ? -22.935 22.924 -26.198 1.00 12.94 206 ILE C O 1
ATOM 2683 N N . ASP C 1 22 ? -24.419 22.194 -24.660 1.00 13.25 207 ASP C N 1
ATOM 2684 C CA . ASP C 1 22 ? -25.122 21.331 -25.605 1.00 14.04 207 ASP C CA 1
ATOM 2685 C C . ASP C 1 22 ? -25.563 22.127 -26.834 1.00 14.34 207 ASP C C 1
ATOM 2686 O O . ASP C 1 22 ? -25.443 21.654 -27.960 1.00 14.76 207 ASP C O 1
ATOM 2691 N N . GLU C 1 23 ? -26.096 23.330 -26.604 1.00 14.72 208 GLU C N 1
ATOM 2692 C CA . GLU C 1 23 ? -26.651 24.143 -27.693 1.00 16.31 208 GLU C CA 1
ATOM 2693 C C . GLU C 1 23 ? -25.567 24.773 -28.571 1.00 15.37 208 GLU C C 1
ATOM 2694 O O . GLU C 1 23 ? -25.741 24.896 -29.791 1.00 15.18 208 GLU C O 1
ATOM 2700 N N . LEU C 1 24 ? -24.434 25.134 -27.963 1.00 13.98 209 LEU C N 1
ATOM 2701 C CA . LEU C 1 24 ? -23.281 25.615 -28.739 1.00 14.07 209 LEU C CA 1
ATOM 2702 C C . LEU C 1 24 ? -22.774 24.522 -29.673 1.00 13.99 209 LEU C C 1
ATOM 2703 O O . LEU C 1 24 ? -22.434 24.789 -30.834 1.00 14.69 209 LEU C O 1
ATOM 2708 N N . ILE C 1 25 ? -22.727 23.292 -29.163 1.00 13.85 210 ILE C N 1
ATOM 2709 C CA . ILE C 1 25 ? -22.349 22.122 -29.949 1.00 14.15 210 ILE C CA 1
ATOM 2710 C C . ILE C 1 25 ? -23.363 21.874 -31.072 1.00 15.00 210 ILE C C 1
ATOM 2711 O O . ILE C 1 25 ? -22.982 21.761 -32.242 1.00 14.60 210 ILE C O 1
ATOM 2716 N N . GLU C 1 26 ? -24.650 21.810 -30.718 1.00 15.26 211 GLU C N 1
ATOM 2717 C CA . GLU C 1 26 ? -25.667 21.400 -31.677 1.00 16.67 211 GLU C CA 1
ATOM 2718 C C . GLU C 1 26 ? -25.895 22.403 -32.796 1.00 16.50 211 GLU C C 1
ATOM 2719 O O . GLU C 1 26 ? -26.106 22.017 -33.952 1.00 17.48 211 GLU C O 1
ATOM 2725 N N . SER C 1 27 ? -25.803 23.682 -32.469 1.00 16.09 212 SER C N 1
ATOM 2726 C CA . SER C 1 27 ? -25.990 24.723 -33.480 1.00 16.63 212 SER C CA 1
ATOM 2727 C C . SER C 1 27 ? -24.790 24.842 -34.420 1.00 16.74 212 SER C C 1
ATOM 2728 O O . SER C 1 27 ? -24.946 25.198 -35.588 1.00 17.04 212 SER C O 1
ATOM 2731 N N . GLY C 1 28 ? -23.589 24.593 -33.890 1.00 16.70 213 GLY C N 1
ATOM 2732 C CA . GLY C 1 28 ? -22.369 24.590 -34.709 1.00 16.81 213 GLY C CA 1
ATOM 2733 C C . GLY C 1 28 ? -22.051 25.901 -35.415 1.00 16.63 213 GLY C C 1
ATOM 2734 O O . GLY C 1 28 ? -21.491 25.888 -36.510 1.00 16.95 213 GLY C O 1
ATOM 2735 N N . LYS C 1 29 ? -22.398 27.033 -34.800 1.00 16.88 214 LYS C N 1
ATOM 2736 C CA . LYS C 1 29 ? -22.212 28.350 -35.449 1.00 16.98 214 LYS C CA 1
ATOM 2737 C C . LYS C 1 29 ? -20.748 28.782 -35.583 1.00 16.06 214 LYS C C 1
ATOM 2738 O O . LYS C 1 29 ? -20.377 29.504 -36.525 1.00 16.91 214 LYS C O 1
ATOM 2744 N N . GLU C 1 30 ? -19.933 28.350 -34.629 1.00 14.13 215 GLU C N 1
ATOM 2745 C CA . GLU C 1 30 ? -18.487 28.558 -34.678 1.00 13.09 215 GLU C CA 1
ATOM 2746 C C . GLU C 1 30 ? -18.158 30.032 -34.845 1.00 13.71 215 GLU C C 1
ATOM 2747 O O . GLU C 1 30 ? -17.394 30.428 -35.725 1.00 15.13 215 GLU C O 1
ATOM 2753 N N . GLU C 1 31 ? -18.728 30.839 -33.962 1.00 13.70 216 GLU C N 1
ATOM 2754 C CA . GLU C 1 31 ? -18.532 32.280 -34.018 1.00 14.09 216 GLU C CA 1
ATOM 2755 C C . GLU C 1 31 ? -17.202 32.710 -33.426 1.00 13.47 216 GLU C C 1
ATOM 2756 O O . GLU C 1 31 ? -16.631 32.031 -32.570 1.00 13.21 216 GLU C O 1
ATOM 2762 N N . GLY C 1 32 ? -16.713 33.852 -33.889 1.00 12.42 217 GLY C N 1
ATOM 2763 C CA . GLY C 1 32 ? -15.539 34.468 -33.297 1.00 11.80 217 GLY C C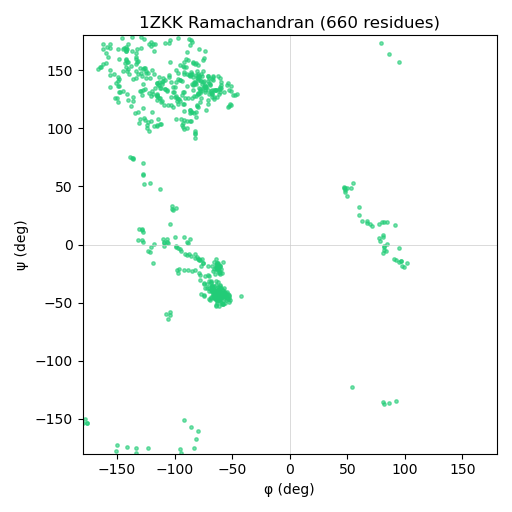A 1
ATOM 2764 C C . GLY C 1 32 ? -14.218 33.954 -33.819 1.00 11.53 217 GLY C C 1
ATOM 2765 O O . GLY C 1 32 ? -13.196 34.175 -33.188 1.00 10.71 217 GLY C O 1
ATOM 2766 N N . MET C 1 33 ? -14.240 33.318 -34.990 1.00 10.75 218 MET C N 1
ATOM 2767 C CA . MET C 1 33 ? -13.073 32.678 -35.579 1.00 11.03 218 MET C CA 1
ATOM 2768 C C . MET C 1 33 ? -13.036 32.884 -37.082 1.00 10.74 218 MET C C 1
ATOM 2769 O O . MET C 1 33 ? -14.081 32.997 -37.733 1.00 11.76 218 MET C O 1
ATOM 2774 N N . LYS C 1 34 ? -11.831 32.931 -37.638 1.00 10.38 219 LYS C N 1
ATOM 2775 C CA . LYS C 1 34 ? -11.687 32.981 -39.090 1.00 11.82 219 LYS C CA 1
ATOM 2776 C C . LYS C 1 34 ? -10.447 32.189 -39.504 1.00 10.96 219 LYS C C 1
ATOM 2777 O O . LYS C 1 34 ? -9.469 32.101 -38.752 1.00 10.65 219 LYS C O 1
ATOM 2783 N N . ILE C 1 35 ? -10.493 31.608 -40.701 1.00 10.58 220 ILE C N 1
ATOM 2784 C CA . ILE C 1 35 ? -9.340 30.919 -41.256 1.00 11.13 220 ILE C CA 1
ATOM 2785 C C . ILE C 1 35 ? -8.310 31.942 -41.730 1.00 11.36 220 ILE C C 1
ATOM 2786 O O . ILE C 1 35 ? -8.661 32.992 -42.282 1.00 12.03 220 ILE C O 1
ATOM 2791 N N . ASP C 1 36 ? -7.037 31.644 -41.501 1.00 11.08 221 ASP C N 1
ATOM 2792 C CA . ASP C 1 36 ? -5.964 32.483 -42.037 1.00 11.96 221 ASP C CA 1
ATOM 2793 C C . ASP C 1 36 ? -4.814 31.580 -42.445 1.00 11.59 221 ASP C C 1
ATOM 2794 O O . ASP C 1 36 ? -4.701 30.446 -41.961 1.00 12.47 221 ASP C O 1
ATOM 2799 N N . LEU C 1 37 ? -3.982 32.046 -43.368 1.00 11.31 222 LEU C N 1
ATOM 2800 C CA . LEU C 1 37 ? -2.743 31.340 -43.644 1.00 11.32 222 LEU C CA 1
ATOM 2801 C C . LEU C 1 37 ? -1.748 31.707 -42.561 1.00 10.68 222 LEU C C 1
ATOM 2802 O O . LEU C 1 37 ? -1.539 32.884 -42.268 1.00 11.85 222 LEU C O 1
ATOM 2807 N N . ILE C 1 38 ? -1.144 30.683 -41.970 1.00 9.82 223 ILE C N 1
ATOM 2808 C CA . ILE C 1 38 ? -0.191 30.859 -40.883 1.00 9.22 223 ILE C CA 1
ATOM 2809 C C . ILE C 1 38 ? 1.203 30.402 -41.300 1.00 9.66 223 ILE C C 1
ATOM 2810 O O . ILE C 1 38 ? 1.393 29.270 -41.770 1.00 9.43 223 ILE C O 1
ATOM 2815 N N . ASP C 1 39 ? 2.180 31.279 -41.096 1.00 9.99 224 ASP C N 1
ATOM 2816 C CA . ASP C 1 39 ? 3.547 31.029 -41.550 1.00 10.45 224 ASP C CA 1
ATOM 2817 C C . ASP C 1 39 ? 4.082 29.687 -41.034 1.00 10.13 224 ASP C C 1
ATOM 2818 O O . ASP C 1 39 ? 4.150 29.455 -39.811 1.00 10.86 224 ASP C O 1
ATOM 2823 N N . GLY C 1 40 ? 4.405 28.791 -41.969 1.00 10.35 225 GLY C N 1
ATOM 2824 C CA . GLY C 1 40 ? 4.995 27.509 -41.646 1.00 11.03 225 GLY C CA 1
ATOM 2825 C C . GLY C 1 40 ? 4.017 26.429 -41.207 1.00 10.65 225 GLY C C 1
ATOM 2826 O O . GLY C 1 40 ? 4.427 25.300 -40.959 1.00 11.92 225 GLY C O 1
ATOM 2827 N N . LYS C 1 41 ? 2.724 26.753 -41.115 1.00 9.98 226 LYS C N 1
ATOM 2828 C CA . LYS C 1 41 ? 1.756 25.799 -40.547 1.00 10.06 226 LYS C CA 1
ATOM 2829 C C . LYS C 1 41 ? 0.630 25.409 -41.497 1.00 10.00 226 LYS C C 1
ATOM 2830 O O . LYS C 1 41 ? -0.198 24.581 -41.135 1.00 11.30 226 LYS C O 1
ATOM 2836 N N . GLY C 1 42 ? 0.598 25.988 -42.699 1.00 9.55 227 GLY C N 1
ATOM 2837 C CA . GLY C 1 42 ? -0.554 25.820 -43.584 1.00 9.74 227 GLY C CA 1
ATOM 2838 C C . GLY C 1 42 ? -1.663 26.783 -43.199 1.00 9.17 227 GLY C C 1
ATOM 2839 O O . GLY C 1 42 ? -1.408 27.972 -42.926 1.00 10.11 227 GLY C O 1
ATOM 2840 N N . ARG C 1 43 ? -2.907 26.296 -43.194 1.00 8.74 228 ARG C N 1
ATOM 2841 C CA . ARG C 1 43 ? -4.015 27.096 -42.706 1.00 8.99 228 ARG C CA 1
ATOM 2842 C C . ARG C 1 43 ? -4.058 27.014 -41.186 1.00 8.91 228 ARG C C 1
ATOM 2843 O O . ARG C 1 43 ? -3.571 26.052 -40.600 1.00 8.61 228 ARG C O 1
ATOM 2851 N N . GLY C 1 44 ? -4.656 28.020 -40.567 1.00 8.95 229 GLY C N 1
ATOM 2852 C CA . GLY C 1 44 ? -4.932 27.977 -39.141 1.00 8.62 229 GLY C CA 1
ATOM 2853 C C . GLY C 1 44 ? -6.165 28.797 -38.851 1.00 8.41 229 GLY C C 1
ATOM 2854 O O . GLY C 1 44 ? -6.833 29.267 -39.783 1.00 8.81 229 GLY C O 1
ATOM 2855 N N . VAL C 1 45 ? -6.460 28.981 -37.567 1.00 8.02 230 VAL C N 1
ATOM 2856 C CA . VAL C 1 45 ? -7.682 29.683 -37.173 1.00 7.47 230 VAL C CA 1
ATOM 2857 C C . VAL C 1 45 ? -7.301 30.786 -36.205 1.00 8.22 230 VAL C C 1
ATOM 2858 O O . VAL C 1 45 ? -6.578 30.532 -35.235 1.00 8.66 230 VAL C O 1
ATOM 2862 N N . ILE C 1 46 ? -7.770 32.002 -36.493 1.00 8.81 231 ILE C N 1
ATOM 2863 C CA . ILE C 1 46 ? -7.496 33.174 -35.663 1.00 10.14 231 ILE C CA 1
ATOM 2864 C C . ILE C 1 46 ? -8.780 33.603 -34.956 1.00 9.79 231 ILE C C 1
ATOM 2865 O O . ILE C 1 46 ? -9.869 33.501 -35.498 1.00 10.54 231 ILE C O 1
ATOM 2870 N N . ALA C 1 47 ? -8.645 34.060 -33.714 1.00 10.04 232 ALA C N 1
ATOM 2871 C CA . ALA C 1 47 ? -9.778 34.639 -32.992 1.00 10.21 232 ALA C CA 1
ATOM 2872 C C . ALA C 1 47 ? -10.161 35.977 -33.614 1.00 10.91 232 ALA C C 1
ATOM 2873 O O . ALA C 1 47 ? -9.288 36.790 -33.927 1.00 10.71 232 ALA C O 1
ATOM 2875 N N . THR C 1 48 ? -11.457 36.229 -33.771 1.00 11.25 233 THR C N 1
ATOM 2876 C CA . THR C 1 48 ? -11.910 37.541 -34.254 1.00 12.54 233 THR C CA 1
ATOM 2877 C C . THR C 1 48 ? -12.597 38.327 -33.141 1.00 12.86 233 THR C C 1
ATOM 2878 O O . THR C 1 48 ? -13.080 39.448 -33.359 1.00 14.99 233 THR C O 1
ATOM 2882 N N . LYS C 1 49 ? -12.650 37.731 -31.952 1.00 12.62 234 LYS C N 1
ATOM 2883 C CA . LYS C 1 49 ? -13.206 38.372 -30.762 1.00 13.23 234 LYS C CA 1
ATOM 2884 C C . LYS C 1 49 ? -12.386 37.899 -29.585 1.00 13.12 234 LYS C C 1
ATOM 2885 O O . LYS C 1 49 ? -11.590 36.961 -29.719 1.00 12.83 234 LYS C O 1
ATOM 2891 N N . GLN C 1 50 ? -12.573 38.541 -28.437 1.00 12.58 235 GLN C N 1
ATOM 2892 C CA . GLN C 1 50 ? -11.967 38.062 -27.200 1.00 13.34 235 GLN C CA 1
ATOM 2893 C C . GLN C 1 50 ? -12.642 36.768 -26.750 1.00 12.53 235 GLN C C 1
ATOM 2894 O O . GLN C 1 50 ? -13.868 36.621 -26.838 1.00 13.33 235 GLN C O 1
ATOM 2900 N N . PHE C 1 51 ? -11.835 35.827 -26.271 1.00 11.99 236 PHE C N 1
ATOM 2901 C CA . PHE C 1 51 ? -12.359 34.705 -25.503 1.00 11.78 236 PHE C CA 1
ATOM 2902 C C . PHE C 1 51 ? -11.762 34.814 -24.121 1.00 12.46 236 PHE C C 1
ATOM 2903 O O . PHE C 1 51 ? -10.573 35.098 -23.971 1.00 13.56 236 PHE C O 1
ATOM 2911 N N . SER C 1 52 ? -12.582 34.640 -23.101 1.00 12.44 237 SER C N 1
ATOM 2912 C CA . SER C 1 52 ? -12.069 34.633 -21.750 1.00 12.92 237 SER C CA 1
ATOM 2913 C C . SER C 1 52 ? -11.740 33.215 -21.315 1.00 12.24 237 SER C C 1
ATOM 2914 O O . SER C 1 52 ? -12.333 32.252 -21.805 1.00 11.42 237 SER C O 1
ATOM 2917 N N . ARG C 1 53 ? -10.798 33.083 -20.384 1.00 12.22 238 ARG C N 1
ATOM 2918 C CA . ARG C 1 53 ? -10.432 31.787 -19.841 1.00 12.66 238 ARG C CA 1
ATOM 2919 C C . ARG C 1 53 ? -11.700 31.036 -19.464 1.00 12.90 238 ARG C C 1
ATOM 2920 O O . ARG C 1 53 ? -12.576 31.577 -18.778 1.00 13.79 238 ARG C O 1
ATOM 2928 N N . GLY C 1 54 ? -11.798 29.804 -19.951 1.00 12.25 239 GLY C N 1
ATOM 2929 C CA . GLY C 1 54 ? -12.923 28.937 -19.633 1.00 12.61 239 GLY C CA 1
ATOM 2930 C C . GLY C 1 54 ? -14.039 28.929 -20.662 1.00 12.41 239 GLY C C 1
ATOM 2931 O O . GLY C 1 54 ? -14.889 28.033 -20.628 1.00 13.93 239 GLY C O 1
ATOM 2932 N N . ASP C 1 55 ? -14.038 29.902 -21.582 1.00 11.41 240 ASP C N 1
ATOM 2933 C CA . ASP C 1 55 ? -15.097 30.018 -22.578 1.00 10.97 240 ASP C CA 1
ATOM 2934 C C . ASP C 1 55 ? -15.026 28.891 -23.612 1.00 10.17 240 ASP C C 1
ATOM 2935 O O . ASP C 1 55 ? -13.936 28.485 -24.029 1.00 9.79 240 ASP C O 1
ATOM 2940 N N . PHE C 1 56 ? -16.193 28.419 -24.043 1.00 10.04 241 PHE C N 1
ATOM 2941 C CA . PHE C 1 56 ? -16.306 27.545 -25.204 1.00 9.39 241 PHE C CA 1
ATOM 2942 C C . PHE C 1 56 ? -15.699 28.232 -26.421 1.00 9.56 241 PHE C C 1
ATOM 2943 O O . PHE C 1 56 ? -16.004 29.390 -26.692 1.00 9.74 241 PHE C O 1
ATOM 2951 N N . VAL C 1 57 ? -14.840 27.509 -27.141 1.00 8.44 242 VAL C N 1
ATOM 2952 C CA . VAL C 1 57 ? -14.277 28.019 -28.390 1.00 8.40 242 VAL C CA 1
ATOM 2953 C C . VAL C 1 57 ? -14.946 27.311 -29.584 1.00 8.22 242 VAL C C 1
ATOM 2954 O O . VAL C 1 57 ? -15.628 27.957 -30.402 1.00 8.81 242 VAL C O 1
ATOM 2958 N N . VAL C 1 58 ? -14.754 25.994 -29.693 1.00 7.68 243 VAL C N 1
ATOM 2959 C CA . VAL C 1 58 ? -15.270 25.261 -30.854 1.00 7.94 243 VAL C CA 1
ATOM 2960 C C . VAL C 1 58 ? -15.266 23.765 -30.588 1.00 7.79 243 VAL C C 1
ATOM 2961 O O . VAL C 1 58 ? -14.470 23.285 -29.790 1.00 8.36 243 VAL C O 1
ATOM 2965 N N . GLU C 1 59 ? -16.154 23.025 -31.241 1.00 7.54 244 GLU C N 1
ATOM 2966 C CA . GLU C 1 59 ? -16.043 21.570 -31.210 1.00 7.94 244 GLU C CA 1
ATOM 2967 C C . GLU C 1 59 ? -14.928 21.105 -32.148 1.00 7.30 244 GLU C C 1
ATOM 2968 O O . GLU C 1 59 ? -14.706 21.716 -33.204 1.00 7.96 244 GLU C O 1
ATOM 2974 N N . TYR C 1 60 ? -14.237 20.022 -31.790 1.00 7.56 245 TYR C N 1
ATOM 2975 C CA . TYR C 1 60 ? -13.447 19.294 -32.777 1.00 7.74 245 TYR C CA 1
ATOM 2976 C C . TYR C 1 60 ? -1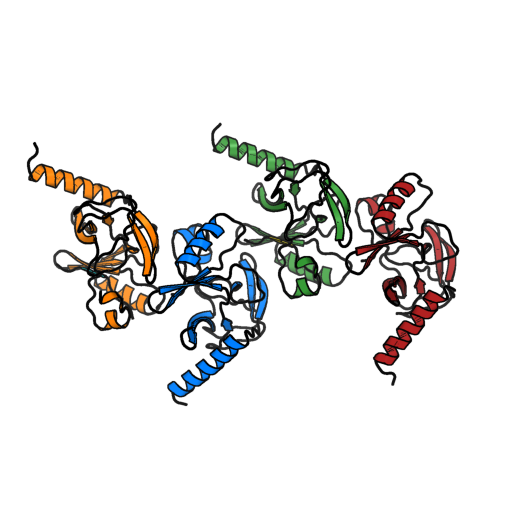4.413 18.367 -33.505 1.00 8.55 245 TYR C C 1
ATOM 2977 O O . TYR C 1 60 ? -14.694 17.261 -33.047 1.00 9.15 245 TYR C O 1
ATOM 2986 N N . HIS C 1 61 ? -14.973 18.865 -34.606 1.00 9.37 246 HIS C N 1
ATOM 2987 C CA . HIS C 1 61 ? -16.096 18.185 -35.270 1.00 9.60 246 HIS C CA 1
ATOM 2988 C C . HIS C 1 61 ? -15.618 17.385 -36.461 1.00 9.71 246 HIS C C 1
ATOM 2989 O O . HIS C 1 61 ? -14.786 17.864 -37.259 1.00 9.72 246 HIS C O 1
ATOM 2996 N N . GLY C 1 62 ? -16.133 16.163 -36.570 1.00 9.73 247 GLY C N 1
ATOM 2997 C CA . GLY C 1 62 ? -15.845 15.297 -37.696 1.00 9.78 247 GLY C CA 1
ATOM 2998 C C . GLY C 1 62 ? -16.595 13.993 -37.517 1.00 11.23 247 GLY C C 1
ATOM 2999 O O . GLY C 1 62 ? -17.612 13.960 -36.843 1.00 13.25 247 GLY C O 1
ATOM 3000 N N . ASP C 1 63 ? -16.077 12.922 -38.104 1.00 10.92 248 ASP C N 1
ATOM 3001 C CA . ASP C 1 63 ? -16.773 11.647 -38.063 1.00 12.19 248 ASP C CA 1
ATOM 3002 C C . ASP C 1 63 ? -16.325 10.810 -36.878 1.00 11.77 248 ASP C C 1
ATOM 3003 O O . ASP C 1 63 ? -15.170 10.384 -36.818 1.00 12.33 248 ASP C O 1
ATOM 3008 N N . LEU C 1 64 ? -17.246 10.572 -35.944 1.00 11.04 249 LEU C N 1
ATOM 3009 C CA . LEU C 1 64 ? -16.921 9.818 -34.744 1.00 11.47 249 LEU C CA 1
ATOM 3010 C C . LEU C 1 64 ? -16.878 8.319 -35.069 1.00 11.41 249 LEU C C 1
ATOM 3011 O O . LEU C 1 64 ? -17.850 7.751 -35.581 1.00 12.80 249 LEU C O 1
ATOM 3016 N N . ILE C 1 65 ? -15.734 7.697 -34.803 1.00 11.35 250 ILE C N 1
ATOM 3017 C CA . ILE C 1 65 ? -15.544 6.264 -35.051 1.00 11.87 250 ILE C CA 1
ATOM 3018 C C . ILE C 1 65 ? -14.890 5.605 -33.834 1.00 12.48 250 ILE C C 1
ATOM 3019 O O . ILE C 1 65 ? -14.372 6.285 -32.941 1.00 12.54 250 ILE C O 1
ATOM 3024 N N . GLU C 1 66 ? -14.947 4.279 -33.784 1.00 13.55 251 GLU C N 1
ATOM 3025 C CA . GLU C 1 66 ? -14.236 3.533 -32.751 1.00 15.13 251 GLU C CA 1
ATOM 3026 C C . GLU C 1 66 ? -12.808 3.177 -33.179 1.00 13.92 251 GLU C C 1
ATOM 3027 O O . GLU C 1 66 ? -12.438 3.275 -34.350 1.00 12.83 251 GLU C O 1
ATOM 3033 N N . ILE C 1 67 ? -12.007 2.766 -32.204 1.00 13.96 252 ILE C N 1
ATOM 3034 C CA . ILE C 1 67 ? -10.570 2.580 -32.397 1.00 15.02 252 ILE C CA 1
ATOM 3035 C C . ILE C 1 67 ? -10.197 1.607 -33.529 1.00 15.38 252 ILE C C 1
ATOM 3036 O O . ILE C 1 67 ? -9.252 1.855 -34.261 1.00 14.82 252 ILE C O 1
ATOM 3041 N N . THR C 1 68 ? -10.914 0.501 -33.662 1.00 16.87 253 THR C N 1
ATOM 3042 C CA . THR C 1 68 ? -10.493 -0.474 -34.663 1.00 18.00 253 THR C CA 1
ATOM 3043 C C . THR C 1 68 ? -10.687 0.061 -36.086 1.00 17.53 253 THR C C 1
ATOM 3044 O O . THR C 1 68 ? -9.825 -0.134 -36.937 1.00 17.49 253 THR C O 1
ATOM 3048 N N . ASP C 1 69 ? -11.795 0.752 -36.327 1.00 17.53 254 ASP C N 1
ATOM 3049 C CA . ASP C 1 69 ? -11.979 1.422 -37.611 1.00 17.56 254 ASP C CA 1
ATOM 3050 C C . ASP C 1 69 ? -10.953 2.535 -37.809 1.00 16.44 254 ASP C C 1
ATOM 3051 O O . ASP C 1 69 ? -10.421 2.712 -38.903 1.00 16.62 254 ASP C O 1
ATOM 3056 N N . ALA C 1 70 ? -10.669 3.284 -36.749 1.00 14.97 255 ALA C N 1
ATOM 3057 C CA . ALA C 1 70 ? -9.642 4.331 -36.845 1.00 14.01 255 ALA C CA 1
ATOM 3058 C C . ALA C 1 70 ? -8.302 3.756 -37.320 1.00 14.14 255 ALA C C 1
ATOM 3059 O O . ALA C 1 70 ? -7.647 4.321 -38.208 1.00 14.12 255 ALA C O 1
ATOM 3061 N N . LYS C 1 71 ? -7.910 2.613 -36.746 1.00 14.55 256 LYS C N 1
ATOM 3062 C CA . LYS C 1 71 ? -6.658 1.973 -37.124 1.00 14.94 256 LYS C CA 1
ATOM 3063 C C . LYS C 1 71 ? -6.684 1.554 -38.596 1.00 14.82 256 LYS C C 1
ATOM 3064 O O . LYS C 1 71 ? -5.682 1.708 -39.297 1.00 15.18 256 LYS C O 1
ATOM 3070 N N . LYS C 1 72 ? -7.835 1.063 -39.058 1.00 15.59 257 LYS C N 1
ATOM 3071 C CA . LYS C 1 72 ? -8.004 0.718 -40.474 1.00 16.66 257 LYS C CA 1
ATOM 3072 C C . LYS C 1 72 ? -7.827 1.945 -41.372 1.00 16.62 257 LYS C C 1
ATOM 3073 O O . LYS C 1 72 ? -7.121 1.896 -42.383 1.00 17.02 257 LYS C O 1
ATOM 3079 N N . ARG C 1 73 ? -8.458 3.050 -40.983 1.00 16.11 258 ARG C N 1
ATOM 3080 C CA . ARG C 1 73 ? -8.378 4.277 -41.767 1.00 16.09 258 ARG C CA 1
ATOM 3081 C C . ARG C 1 73 ? -6.954 4.828 -41.803 1.00 16.49 258 ARG C C 1
ATOM 3082 O O . ARG C 1 73 ? -6.506 5.292 -42.854 1.00 16.80 258 ARG C O 1
ATOM 3090 N N . GLU C 1 74 ? -6.249 4.778 -40.669 1.00 16.50 259 GLU C N 1
ATOM 3091 C CA . GLU C 1 74 ? -4.842 5.216 -40.590 1.00 17.67 259 GLU C CA 1
ATOM 3092 C C . GLU C 1 74 ? -3.989 4.552 -41.652 1.00 18.10 259 GLU C C 1
ATOM 3093 O O . GLU C 1 74 ? -3.205 5.211 -42.349 1.00 17.94 259 GLU C O 1
ATOM 3099 N N . ALA C 1 75 ? -4.143 3.237 -41.765 1.00 18.42 260 ALA C N 1
ATOM 3100 C CA . ALA C 1 75 ? -3.326 2.455 -42.677 1.00 19.18 260 ALA C CA 1
ATOM 3101 C C . ALA C 1 75 ? -3.654 2.804 -44.129 1.00 19.14 260 ALA C C 1
ATOM 3102 O O . ALA C 1 75 ? -2.753 2.861 -44.971 1.00 20.50 260 ALA C O 1
ATOM 3104 N N . LEU C 1 76 ? -4.929 3.075 -44.405 1.00 18.82 261 LEU C N 1
ATOM 3105 C CA . LEU C 1 76 ? -5.341 3.523 -45.736 1.00 19.02 261 LEU C CA 1
ATOM 3106 C C . LEU C 1 76 ? -4.845 4.936 -46.030 1.00 18.46 261 LEU C C 1
ATOM 3107 O O . LEU C 1 76 ? -4.306 5.199 -47.112 1.00 19.41 261 LEU C O 1
ATOM 3112 N N . TYR C 1 77 ? -5.027 5.850 -45.075 1.00 17.75 262 TYR C N 1
ATOM 3113 C CA . TYR C 1 77 ? -4.546 7.217 -45.264 1.00 17.38 262 TYR C CA 1
ATOM 3114 C C . TYR C 1 77 ? -3.032 7.265 -45.470 1.00 18.13 262 TYR C C 1
ATOM 3115 O O . TYR C 1 77 ? -2.542 8.084 -46.247 1.00 18.05 262 TYR C O 1
ATOM 3124 N N . ALA C 1 78 ? -2.299 6.385 -44.781 1.00 19.43 263 ALA C N 1
ATOM 3125 C CA . ALA C 1 78 ? -0.831 6.361 -44.861 1.00 20.22 263 ALA C CA 1
ATOM 3126 C C . ALA C 1 78 ? -0.332 6.033 -46.272 1.00 20.98 263 ALA C C 1
ATOM 3127 O O . ALA C 1 78 ? 0.819 6.345 -46.617 1.00 21.33 263 ALA C O 1
ATOM 3129 N N . GLN C 1 79 ? -1.198 5.409 -47.072 1.00 21.47 264 GLN C N 1
ATOM 3130 C CA . GLN C 1 79 ? -0.908 5.112 -48.482 1.00 22.42 264 GLN C CA 1
ATOM 3131 C C . GLN C 1 79 ? -0.748 6.359 -49.339 1.00 21.86 264 GLN C C 1
ATOM 3132 O O . GLN C 1 79 ? -0.094 6.317 -50.383 1.00 22.19 264 GLN C O 1
ATOM 3138 N N . ASP C 1 80 ? -1.374 7.456 -48.913 1.00 20.93 265 ASP C N 1
ATOM 3139 C CA . ASP C 1 80 ? -1.362 8.702 -49.667 1.00 20.23 265 ASP C CA 1
ATOM 3140 C C . ASP C 1 80 ? -0.772 9.788 -48.762 1.00 19.52 265 ASP C C 1
ATOM 3141 O O . ASP C 1 80 ? -1.471 10.335 -47.914 1.00 18.79 265 ASP C O 1
ATOM 3146 N N . PRO C 1 81 ? 0.532 10.079 -48.919 1.00 19.17 266 PRO C N 1
ATOM 3147 C CA . PRO C 1 81 ? 1.215 11.087 -48.100 1.00 18.77 266 PRO C CA 1
ATOM 3148 C C . PRO C 1 81 ? 0.587 12.483 -48.174 1.00 17.89 266 PRO C C 1
ATOM 3149 O O . PRO C 1 81 ? 0.860 13.324 -47.314 1.00 17.64 266 PRO C O 1
ATOM 3153 N N . SER C 1 82 ? -0.267 12.710 -49.167 1.00 17.10 267 SER C N 1
ATOM 3154 C CA . SER C 1 82 ? -0.914 14.009 -49.319 1.00 16.54 267 SER C CA 1
ATOM 3155 C C . SER C 1 82 ? -2.138 14.180 -48.414 1.00 16.15 267 SER C C 1
ATOM 3156 O O . SER C 1 82 ? -2.693 15.266 -48.337 1.00 15.57 267 SER C O 1
ATOM 3159 N N . THR C 1 83 ? -2.571 13.116 -47.738 1.00 15.64 268 THR C N 1
ATOM 3160 C CA . THR C 1 83 ? -3.844 13.156 -47.006 1.00 15.56 268 THR C CA 1
ATOM 3161 C C . THR C 1 83 ? -3.956 14.252 -45.934 1.00 15.20 268 THR C C 1
ATOM 3162 O O . THR C 1 83 ? -4.921 15.033 -45.918 1.00 15.79 268 THR C O 1
ATOM 3166 N N . GLY C 1 84 ? -2.968 14.314 -45.056 1.00 14.56 269 GLY C N 1
ATOM 3167 C CA . GLY C 1 84 ? -3.047 15.194 -43.895 1.00 13.12 269 GLY C CA 1
ATOM 3168 C C . GLY C 1 84 ? -3.563 14.442 -42.684 1.00 12.99 269 GLY C C 1
ATOM 3169 O O . GLY C 1 84 ? -4.222 13.392 -42.823 1.00 12.84 269 GLY C O 1
ATOM 3170 N N . CYS C 1 85 ? -3.244 14.976 -41.508 1.00 12.87 270 CYS C N 1
ATOM 3171 C CA . CYS C 1 85 ? -3.557 14.339 -40.218 1.00 12.29 270 CYS C CA 1
ATOM 3172 C C . CYS C 1 85 ? -4.610 15.116 -39.420 1.00 11.79 270 CYS C C 1
ATOM 3173 O O . CYS C 1 85 ? -4.316 16.147 -38.793 1.00 11.37 270 CYS C O 1
ATOM 3176 N N . TYR C 1 86 ? -5.826 14.573 -39.430 1.00 10.95 271 TYR C N 1
ATOM 3177 C CA . TYR C 1 86 ? -7.014 15.202 -38.840 1.00 10.84 271 TYR C CA 1
ATOM 3178 C C . TYR C 1 86 ? -7.773 14.283 -37.878 1.00 10.69 271 TYR C C 1
ATOM 3179 O O . TYR C 1 86 ? -8.909 14.577 -37.503 1.00 10.52 271 TYR C O 1
ATOM 3188 N N . MET C 1 87 ? -7.140 13.185 -37.487 1.00 10.32 272 MET C N 1
ATOM 3189 C CA . MET C 1 87 ? -7.745 12.207 -36.584 1.00 10.21 272 MET C CA 1
ATOM 3190 C C . MET C 1 87 ? -7.396 12.490 -35.124 1.00 10.02 272 MET C C 1
ATOM 3191 O O . MET C 1 87 ? -6.213 12.662 -34.796 1.00 10.41 272 MET C O 1
ATOM 3196 N N . TYR C 1 88 ? -8.419 12.493 -34.253 1.00 8.82 273 TYR C N 1
ATOM 3197 C CA . TYR C 1 88 ? -8.253 12.893 -32.840 1.00 8.84 273 TYR C CA 1
ATOM 3198 C C . TYR C 1 88 ? -8.776 11.782 -31.924 1.00 9.14 273 TYR C C 1
ATOM 3199 O O . TYR C 1 88 ? -9.992 11.573 -31.796 1.00 9.02 273 TYR C O 1
ATOM 3208 N N . TYR C 1 89 ? -7.843 11.084 -31.285 1.00 9.36 274 TYR C N 1
ATOM 3209 C CA . TYR C 1 89 ? -8.155 9.940 -30.434 1.00 9.99 274 TYR C CA 1
ATOM 3210 C C . TYR C 1 89 ? -8.448 10.384 -29.008 1.00 10.26 274 TYR C C 1
ATOM 3211 O O . TYR C 1 89 ? -7.869 11.359 -28.510 1.00 10.84 274 TYR C O 1
ATOM 3220 N N . PHE C 1 90 ? -9.363 9.672 -28.349 1.00 10.44 275 PHE C N 1
ATOM 3221 C CA . PHE C 1 90 ? -9.722 9.990 -26.976 1.00 10.41 275 PHE C CA 1
ATOM 3222 C C . PHE C 1 90 ? -10.429 8.812 -26.340 1.00 11.16 275 PHE C C 1
ATOM 3223 O O . PHE C 1 90 ? -10.813 7.863 -27.027 1.00 11.12 275 PHE C O 1
ATOM 3231 N N . GLN C 1 91 ? -10.588 8.885 -25.023 1.00 11.69 276 GLN C N 1
ATOM 3232 C CA . GLN C 1 91 ? -11.239 7.835 -24.260 1.00 12.53 276 GLN C CA 1
ATOM 3233 C C . GLN C 1 91 ? -12.605 8.281 -23.765 1.00 12.27 276 GLN C C 1
ATOM 3234 O O . GLN C 1 91 ? -12.798 9.430 -23.364 1.00 12.76 276 GLN C O 1
ATOM 3240 N N . TYR C 1 92 ? -13.556 7.354 -23.786 1.00 11.71 277 TYR C N 1
ATOM 3241 C CA . TYR C 1 92 ? -14.897 7.610 -23.279 1.00 12.78 277 TYR C CA 1
ATOM 3242 C C . TYR C 1 92 ? -15.484 6.302 -22.795 1.00 12.94 277 TYR C C 1
ATOM 3243 O O . TYR C 1 92 ? -15.514 5.328 -23.544 1.00 11.44 277 TYR C O 1
ATOM 3252 N N . LEU C 1 93 ? -15.938 6.284 -21.538 1.00 14.23 278 LEU C N 1
ATOM 3253 C CA . LEU C 1 93 ? -16.598 5.097 -20.953 1.00 15.15 278 LEU C CA 1
ATOM 3254 C C . LEU C 1 93 ? -15.829 3.797 -21.188 1.00 15.57 278 LEU C C 1
ATOM 3255 O O . LEU C 1 93 ? -16.394 2.787 -21.606 1.00 16.02 278 LEU C O 1
ATOM 3260 N N . SER C 1 94 ? -14.540 3.838 -20.903 1.00 15.68 279 SER C N 1
ATOM 3261 C CA . SER C 1 94 ? -13.686 2.649 -20.966 1.00 15.03 279 SER C CA 1
ATOM 3262 C C . SER C 1 94 ? -13.426 2.111 -22.370 1.00 14.32 279 SER C C 1
ATOM 3263 O O . SER C 1 94 ? -12.950 0.987 -22.551 1.00 14.12 279 SER C O 1
ATOM 3266 N N . LYS C 1 95 ? -13.681 2.960 -23.367 1.00 12.22 280 LYS C N 1
ATOM 3267 C CA . LYS C 1 95 ? -13.358 2.635 -24.749 1.00 11.85 280 LYS C CA 1
ATOM 3268 C C . LYS C 1 95 ? -12.619 3.766 -25.436 1.00 10.62 280 LYS C C 1
ATOM 3269 O O . LYS C 1 95 ? -12.727 4.926 -25.018 1.00 10.85 280 LYS C O 1
ATOM 3275 N N . THR C 1 96 ? -11.888 3.428 -26.498 1.00 9.38 281 THR C N 1
ATOM 3276 C CA . THR C 1 96 ? -11.177 4.441 -27.279 1.00 9.60 281 THR C CA 1
ATOM 3277 C C . THR C 1 96 ? -11.955 4.774 -28.536 1.00 9.75 281 THR C C 1
ATOM 3278 O O . THR C 1 96 ? -12.400 3.883 -29.274 1.00 9.92 281 THR C O 1
ATOM 3282 N N . TYR C 1 97 ? -12.120 6.073 -28.762 1.00 10.87 282 TYR C N 1
ATOM 3283 C CA . TYR C 1 97 ? -12.794 6.601 -29.944 1.00 10.88 282 TYR C CA 1
ATOM 3284 C C . TYR C 1 97 ? -11.875 7.532 -30.711 1.00 10.29 282 TYR C C 1
ATOM 3285 O O . TYR C 1 97 ? -10.777 7.847 -30.251 1.00 10.29 282 TYR C O 1
ATOM 3294 N N . CYS C 1 98 ? -12.323 7.952 -31.891 1.00 10.03 283 CYS C N 1
ATOM 3295 C CA . CYS C 1 98 ? -11.567 8.899 -32.702 1.00 9.35 283 CYS C CA 1
ATOM 3296 C C . CYS C 1 98 ? -12.539 9.805 -33.419 1.00 9.25 283 CYS C C 1
ATOM 3297 O O . CYS C 1 98 ? -13.508 9.307 -34.005 1.00 9.39 283 CYS C O 1
ATOM 3300 N N . VAL C 1 99 ? -12.298 11.118 -33.362 1.00 8.37 284 VAL C N 1
ATOM 3301 C CA . VAL C 1 99 ? -12.997 12.021 -34.269 1.00 8.31 284 VAL C CA 1
ATOM 3302 C C . VAL C 1 99 ? -12.129 12.122 -35.532 1.00 8.75 284 VAL C C 1
ATOM 3303 O O . VAL C 1 99 ? -11.034 12.725 -35.522 1.00 9.40 284 VAL C O 1
ATOM 3307 N N . ASP C 1 100 ? -12.593 11.478 -36.603 1.00 9.49 285 ASP C N 1
ATOM 3308 C CA . ASP C 1 100 ? -11.871 11.521 -37.866 1.00 9.48 285 ASP C CA 1
ATOM 3309 C C . ASP C 1 100 ? -12.356 12.719 -38.679 1.00 9.97 285 ASP C C 1
ATOM 3310 O O . ASP C 1 100 ? -13.425 12.660 -39.276 1.00 10.87 285 ASP C O 1
ATOM 3315 N N . ALA C 1 101 ? -11.587 13.810 -38.658 1.00 9.76 286 ALA C N 1
ATOM 3316 C CA . ALA C 1 101 ? -11.962 15.014 -39.400 1.00 9.97 286 ALA C CA 1
ATOM 3317 C C . ALA C 1 101 ? -11.195 15.169 -40.729 1.00 10.40 286 ALA C C 1
ATOM 3318 O O . ALA C 1 101 ? -10.987 16.278 -41.211 1.00 11.01 286 ALA C O 1
ATOM 3320 N N . THR C 1 102 ? -10.804 14.054 -41.339 1.00 11.83 287 THR C N 1
ATOM 3321 C CA . THR C 1 102 ? -10.065 14.120 -42.600 1.00 12.99 287 THR C CA 1
ATOM 3322 C C . THR C 1 102 ? -10.854 14.799 -43.697 1.00 13.71 287 THR C C 1
ATOM 3323 O O . THR C 1 102 ? -10.298 15.589 -44.466 1.00 14.06 287 THR C O 1
ATOM 3327 N N . ARG C 1 103 ? -12.143 14.500 -43.774 1.00 14.10 288 ARG C N 1
ATOM 3328 C CA . ARG C 1 103 ? -12.937 15.057 -44.858 1.00 15.10 288 ARG C CA 1
ATOM 3329 C C . ARG C 1 103 ? -13.019 16.560 -44.707 1.00 14.51 288 ARG C C 1
ATOM 3330 O O . ARG C 1 103 ? -13.288 17.073 -43.619 1.00 13.59 288 ARG C O 1
ATOM 3338 N N . GLU C 1 104 ? -12.780 17.270 -45.810 1.00 14.56 289 GLU C N 1
ATOM 3339 C CA . GLU C 1 104 ? -12.842 18.717 -45.795 1.00 14.42 289 GLU C CA 1
ATOM 3340 C C . GLU C 1 104 ? -14.275 19.218 -45.702 1.00 14.00 289 GLU C C 1
ATOM 3341 O O . GLU C 1 104 ? -15.092 19.024 -46.598 1.00 15.51 289 GLU C O 1
ATOM 3347 N N . THR C 1 105 ? -14.557 19.883 -44.593 1.00 13.25 290 THR C N 1
ATOM 3348 C CA . THR C 1 105 ? -15.873 20.448 -44.300 1.00 11.69 290 THR C CA 1
ATOM 3349 C C . THR C 1 105 ? -15.696 21.948 -44.045 1.00 11.01 290 THR C C 1
ATOM 3350 O O . THR C 1 105 ? -14.575 22.467 -44.129 1.00 11.27 290 THR C O 1
ATOM 3354 N N . ASN C 1 106 ? -16.771 22.635 -43.668 1.00 10.39 291 ASN C N 1
ATOM 3355 C CA . ASN C 1 106 ? -16.647 24.046 -43.288 1.00 11.53 291 ASN C CA 1
ATOM 3356 C C . ASN C 1 106 ? -16.296 24.241 -41.810 1.00 10.52 291 ASN C C 1
ATOM 3357 O O . ASN C 1 106 ? -16.236 25.376 -41.334 1.00 11.06 291 ASN C O 1
ATOM 3362 N N . ARG C 1 107 ? -16.050 23.140 -41.092 1.00 9.64 292 ARG C N 1
ATOM 3363 C CA . ARG C 1 107 ? -15.835 23.231 -39.641 1.00 9.26 292 ARG C CA 1
ATOM 3364 C C . ARG C 1 107 ? -14.408 23.634 -39.314 1.00 9.09 292 ARG C C 1
ATOM 3365 O O . ARG C 1 107 ? -13.479 23.231 -40.006 1.00 10.07 292 ARG C O 1
ATOM 3373 N N . LEU C 1 108 ? -14.229 24.400 -38.238 1.00 7.74 293 LEU C N 1
ATOM 3374 C CA . LEU C 1 108 ? -12.934 25.029 -37.995 1.00 8.14 293 LEU C CA 1
ATOM 3375 C C . LEU C 1 108 ? -12.016 24.293 -37.018 1.00 7.31 293 LEU C C 1
ATOM 3376 O O . LEU C 1 108 ? -10.797 24.493 -37.050 1.00 7.74 293 LEU C O 1
ATOM 3381 N N . GLY C 1 109 ? -12.569 23.441 -36.151 1.00 6.70 294 GLY C N 1
ATOM 3382 C CA . GLY C 1 109 ? -11.723 22.826 -35.125 1.00 7.10 294 GLY C CA 1
ATOM 3383 C C . GLY C 1 109 ? -10.577 22.044 -35.737 1.00 6.41 294 GLY C C 1
ATOM 3384 O O . GLY C 1 109 ? -9.446 22.066 -35.220 1.00 7.05 294 GLY C O 1
ATOM 3385 N N . ARG C 1 110 ? -10.874 21.353 -36.837 1.00 6.92 295 ARG C N 1
ATOM 3386 C CA . ARG C 1 110 ? -9.920 20.519 -37.558 1.00 7.24 295 ARG C CA 1
ATOM 3387 C C . ARG C 1 110 ? -8.760 21.313 -38.146 1.00 6.85 295 ARG C C 1
ATOM 3388 O O . ARG C 1 110 ? -7.737 20.722 -38.481 1.00 8.06 295 ARG C O 1
ATOM 3396 N N . LEU C 1 111 ? -8.912 22.641 -38.226 1.00 6.79 296 LEU C N 1
ATOM 3397 C CA . LEU C 1 111 ? -7.887 23.512 -38.829 1.00 6.77 296 LEU C CA 1
ATOM 3398 C C . LEU C 1 111 ? -6.998 24.182 -37.800 1.00 7.01 296 LEU C C 1
ATOM 3399 O O . LEU C 1 111 ? -6.051 24.884 -38.156 1.00 8.22 296 LEU C O 1
ATOM 3404 N N . ILE C 1 112 ? -7.277 23.937 -36.527 1.00 6.74 297 ILE C N 1
ATOM 3405 C CA . ILE C 1 112 ? -6.497 24.586 -35.462 1.00 6.92 297 ILE C CA 1
ATOM 3406 C C . ILE C 1 112 ? -5.139 23.904 -35.289 1.00 7.08 297 ILE C C 1
ATOM 3407 O O . ILE C 1 112 ? -5.046 22.679 -35.212 1.00 7.75 297 ILE C O 1
ATOM 3412 N N . ASN C 1 113 ? -4.079 24.713 -35.233 1.00 6.70 298 ASN C N 1
ATOM 3413 C CA . ASN C 1 113 ? -2.722 24.194 -35.163 1.00 6.80 298 ASN C CA 1
ATOM 3414 C C . ASN C 1 113 ? -2.250 23.855 -33.740 1.00 7.06 298 ASN C C 1
ATOM 3415 O O . ASN C 1 113 ? -2.953 24.104 -32.749 1.00 7.15 298 ASN C O 1
ATOM 3420 N N . HIS C 1 114 ? -1.055 23.262 -33.687 1.00 6.90 299 HIS C N 1
ATOM 3421 C CA . HIS C 1 114 ? -0.461 22.732 -32.472 1.00 7.04 299 HIS C CA 1
ATOM 3422 C C . HIS C 1 114 ? 0.489 23.697 -31.795 1.00 7.83 299 HIS C C 1
ATOM 3423 O O . HIS C 1 114 ? 1.279 24.362 -32.454 1.00 7.92 299 HIS C O 1
ATOM 3430 N N . SER C 1 115 ? 0.440 23.708 -30.465 1.00 7.97 300 SER C N 1
ATOM 3431 C CA . SER C 1 115 ? 1.469 24.315 -29.622 1.00 8.74 300 SER C CA 1
ATOM 3432 C C . SER C 1 115 ? 1.420 23.643 -28.256 1.00 9.10 300 SER C C 1
ATOM 3433 O O . SER C 1 115 ? 0.356 23.244 -27.801 1.00 9.36 300 SER C O 1
ATOM 3436 N N . LYS C 1 116 ? 2.558 23.573 -27.585 1.00 9.53 301 LYS C N 1
ATOM 3437 C CA . LYS C 1 116 ? 2.589 23.203 -26.169 1.00 9.79 301 LYS C CA 1
ATOM 3438 C C . LYS C 1 116 ? 2.376 24.423 -25.272 1.00 10.99 301 LYS C C 1
ATOM 3439 O O . LYS C 1 116 ? 2.215 24.280 -24.052 1.00 11.98 301 LYS C O 1
ATOM 3445 N N . CYS C 1 117 ? 2.398 25.627 -25.857 1.00 9.68 302 CYS C N 1
ATOM 3446 C CA . CYS C 1 117 ? 2.017 26.831 -25.117 1.00 10.67 302 CYS C CA 1
ATOM 3447 C C . CYS C 1 117 ? 0.853 27.525 -25.806 1.00 9.71 302 CYS C C 1
ATOM 3448 O O . CYS C 1 117 ? 0.841 28.746 -26.051 1.00 10.43 302 CYS C O 1
ATOM 3451 N N . GLY C 1 118 ? -0.177 26.723 -26.043 1.00 8.67 303 GLY C N 1
ATOM 3452 C CA . GLY C 1 118 ? -1.359 27.199 -26.720 1.00 8.59 303 GLY C CA 1
ATOM 3453 C C . GLY C 1 118 ? -2.319 27.932 -25.809 1.00 8.67 303 GLY C C 1
ATOM 3454 O O . GLY C 1 118 ? -2.010 28.265 -24.648 1.00 9.66 303 GLY C O 1
ATOM 3455 N N . ASN C 1 119 ? -3.522 28.145 -26.334 1.00 7.78 304 ASN C N 1
ATOM 3456 C CA . ASN C 1 119 ? -4.538 28.916 -25.630 1.00 7.86 304 ASN C CA 1
ATOM 3457 C C . ASN C 1 119 ? -5.871 28.190 -25.520 1.00 8.16 304 ASN C C 1
ATOM 3458 O O . ASN C 1 119 ? -6.833 28.753 -24.984 1.00 8.21 304 ASN C O 1
ATOM 3463 N N . CYS C 1 120 ? -5.911 26.939 -25.989 1.00 7.55 305 CYS C N 1
ATOM 3464 C CA . CYS C 1 120 ? -7.113 26.115 -25.867 1.00 8.51 305 CYS C CA 1
ATOM 3465 C C . CYS C 1 120 ? -6.770 24.791 -25.226 1.00 8.17 305 CYS C C 1
ATOM 3466 O O . CYS C 1 120 ? -5.657 24.290 -25.388 1.00 8.62 305 CYS C O 1
ATOM 3469 N N . GLN C 1 121 ? -7.753 24.228 -24.519 1.00 8.48 306 GLN C N 1
ATOM 3470 C CA . GLN C 1 121 ? -7.655 22.909 -23.912 1.00 9.36 306 GLN C CA 1
ATOM 3471 C C . GLN C 1 121 ? -8.837 22.076 -24.395 1.00 8.90 306 GLN C C 1
ATOM 3472 O O . GLN C 1 121 ? -9.977 22.545 -24.377 1.00 9.47 306 GLN C O 1
ATOM 3478 N N . THR C 1 122 ? -8.568 20.841 -24.802 1.00 8.84 307 THR C N 1
ATOM 3479 C CA . THR C 1 122 ? -9.626 19.948 -25.253 1.00 9.71 307 THR C CA 1
ATOM 3480 C C . THR C 1 122 ? -10.265 19.228 -24.058 1.00 9.90 307 THR C C 1
ATOM 3481 O O . THR C 1 122 ? -9.570 18.790 -23.143 1.00 10.47 307 THR C O 1
ATOM 3485 N N . LYS C 1 123 ? -11.590 19.129 -24.089 1.00 10.14 308 LYS C N 1
ATOM 3486 C CA . LYS C 1 123 ? -12.397 18.526 -23.031 1.00 11.46 308 LYS C CA 1
ATOM 3487 C C . LYS C 1 123 ? -13.397 17.584 -23.695 1.00 10.87 308 LYS C C 1
ATOM 3488 O O . LYS C 1 123 ? -13.863 17.832 -24.809 1.00 10.71 308 LYS C O 1
ATOM 3494 N N . LEU C 1 124 ? -13.750 16.528 -22.981 1.00 10.95 309 LEU C N 1
ATOM 3495 C CA . LEU C 1 124 ? -14.854 15.664 -23.354 1.00 11.82 309 LEU C CA 1
ATOM 3496 C C . LEU C 1 124 ? -16.166 16.251 -22.846 1.00 11.61 309 LEU C C 1
ATOM 3497 O O . LEU C 1 124 ? -16.268 16.621 -21.672 1.00 13.04 309 LEU C O 1
ATOM 3502 N N . HIS C 1 125 ? -17.169 16.298 -23.717 1.00 11.31 310 HIS C N 1
ATOM 3503 C CA . HIS C 1 125 ? -18.523 16.699 -23.334 1.00 12.31 310 HIS C CA 1
ATOM 3504 C C . HIS C 1 125 ? -19.511 15.725 -23.944 1.00 13.27 310 HIS C C 1
ATOM 3505 O O . HIS C 1 125 ? -19.646 15.660 -25.166 1.00 13.88 310 HIS C O 1
ATOM 3512 N N . ASP C 1 126 ? -20.201 14.951 -23.115 1.00 14.13 311 ASP C N 1
ATOM 3513 C CA . ASP C 1 126 ? -21.153 14.013 -23.710 1.00 15.32 311 ASP C CA 1
ATOM 3514 C C . ASP C 1 126 ? -22.589 14.517 -23.687 1.00 15.42 311 ASP C C 1
ATOM 3515 O O . ASP C 1 126 ? -22.977 15.292 -22.812 1.00 16.17 311 ASP C O 1
ATOM 3520 N N . ILE C 1 127 ? -23.347 14.085 -24.689 1.00 15.28 312 ILE C N 1
ATOM 3521 C CA . ILE C 1 127 ? -24.754 14.443 -24.825 1.00 15.53 312 ILE C CA 1
ATOM 3522 C C . ILE C 1 127 ? -25.503 13.158 -25.098 1.00 15.91 312 ILE C C 1
ATOM 3523 O O . ILE C 1 127 ? -25.291 12.518 -26.133 1.00 15.89 312 ILE C O 1
ATOM 3528 N N . ASP C 1 128 ? -26.348 12.768 -24.143 1.00 17.54 313 ASP C N 1
ATOM 3529 C CA . ASP C 1 128 ? -27.159 11.545 -24.261 1.00 18.27 313 ASP C CA 1
ATOM 3530 C C . ASP C 1 128 ? -26.324 10.350 -24.696 1.00 17.73 313 ASP C C 1
ATOM 3531 O O . ASP C 1 128 ? -26.704 9.603 -25.598 1.00 18.28 313 ASP C O 1
ATOM 3536 N N . GLY C 1 129 ? -25.179 10.183 -24.048 1.00 16.80 314 GLY C N 1
ATOM 3537 C CA . GLY C 1 129 ? -24.293 9.057 -24.332 1.00 15.83 314 GLY C CA 1
ATOM 3538 C C . GLY C 1 129 ? -23.448 9.165 -25.590 1.00 15.83 314 GLY C C 1
ATOM 3539 O O . GLY C 1 129 ? -22.754 8.215 -25.944 1.00 16.16 314 GLY C O 1
ATOM 3540 N N . VAL C 1 130 ? -23.499 10.317 -26.266 1.00 14.32 315 VAL C N 1
ATOM 3541 C CA . VAL C 1 130 ? -22.656 10.543 -27.443 1.00 14.21 315 VAL C CA 1
ATOM 3542 C C . VAL C 1 130 ? -21.542 11.506 -27.044 1.00 12.60 315 VAL C C 1
ATOM 3543 O O . VAL C 1 130 ? -21.809 12.629 -26.596 1.00 13.01 315 VAL C O 1
ATOM 3547 N N . PRO C 1 131 ? -20.286 11.056 -27.165 1.00 12.16 316 PRO C N 1
ATOM 3548 C CA . PRO C 1 131 ? -19.181 11.933 -26.763 1.00 11.47 316 PRO C CA 1
ATOM 3549 C C . PRO C 1 131 ? -18.843 12.972 -27.827 1.00 11.54 316 PRO C C 1
ATOM 3550 O O . PRO C 1 131 ? -18.897 12.675 -29.027 1.00 12.74 316 PRO C O 1
ATOM 3554 N N . HIS C 1 132 ? -18.494 14.169 -27.362 1.00 10.29 317 HIS C N 1
ATOM 3555 C CA . HIS C 1 132 ? -17.974 15.232 -28.223 1.00 10.64 317 HIS C CA 1
ATOM 3556 C C . HIS C 1 132 ? -16.676 15.768 -27.635 1.00 10.75 317 HIS C C 1
ATOM 3557 O O . HIS C 1 132 ? -16.528 15.839 -26.418 1.00 11.45 317 HIS C O 1
ATOM 3564 N N . LEU C 1 133 ? -15.740 16.138 -28.506 1.00 9.89 318 LEU C N 1
ATOM 3565 C CA . LEU C 1 133 ? -14.539 16.855 -28.083 1.00 9.56 318 LEU C CA 1
ATOM 3566 C C . LEU C 1 133 ? -14.740 18.328 -28.321 1.00 9.39 318 LEU C C 1
ATOM 3567 O O . LEU C 1 133 ? -15.080 18.728 -29.436 1.00 9.44 318 LEU C O 1
ATOM 3572 N N . ILE C 1 134 ? -14.551 19.130 -27.274 1.00 8.69 319 ILE C N 1
ATOM 3573 C CA . ILE C 1 134 ? -14.671 20.571 -27.399 1.00 9.10 319 ILE C CA 1
ATOM 3574 C C . ILE C 1 134 ? -13.408 21.256 -26.926 1.00 8.72 319 ILE C C 1
ATOM 3575 O O . ILE C 1 134 ? -12.696 20.747 -26.060 1.00 9.68 319 ILE C O 1
ATOM 3580 N N . LEU C 1 135 ? -13.106 22.385 -27.552 1.00 7.99 320 LEU C N 1
ATOM 3581 C CA . LEU C 1 135 ? -11.981 23.208 -27.132 1.00 8.11 320 LEU C CA 1
ATOM 3582 C C . LEU C 1 135 ? -12.502 24.374 -26.324 1.00 9.17 320 LEU C C 1
ATOM 3583 O O . LEU C 1 135 ? -13.430 25.066 -26.748 1.00 8.71 320 LEU C O 1
ATOM 3588 N N . ILE C 1 136 ? -11.886 24.582 -25.164 1.00 9.04 321 ILE C N 1
ATOM 3589 C CA . ILE C 1 136 ? -12.209 25.722 -24.307 1.00 10.39 321 ILE C CA 1
ATOM 3590 C C . ILE C 1 136 ? -10.956 26.582 -24.123 1.00 9.27 321 ILE C C 1
ATOM 3591 O O . ILE C 1 136 ? -9.838 26.083 -24.174 1.00 9.97 321 ILE C O 1
ATOM 3596 N N . ALA C 1 137 ? -11.138 27.875 -23.928 1.00 8.25 322 ALA C N 1
ATOM 3597 C CA . ALA C 1 137 ? -9.982 28.753 -23.755 1.00 8.52 322 ALA C CA 1
ATOM 3598 C C . ALA C 1 137 ? -9.282 28.448 -22.432 1.00 9.15 322 ALA C C 1
ATOM 3599 O O . ALA C 1 137 ? -9.922 28.378 -21.369 1.00 10.24 322 ALA C O 1
ATOM 3601 N N . SER C 1 138 ? -7.966 28.278 -22.487 1.00 9.16 323 SER C N 1
ATOM 3602 C CA . SER C 1 138 ? -7.191 28.015 -21.271 1.00 9.90 323 SER C CA 1
ATOM 3603 C C . SER C 1 138 ? -6.597 29.283 -20.654 1.00 10.14 323 SER C C 1
ATOM 3604 O O . SER C 1 138 ? -6.007 29.225 -19.573 1.00 11.46 323 SER C O 1
ATOM 3607 N N . ARG C 1 139 ? -6.759 30.403 -21.350 1.00 10.27 324 ARG C N 1
ATOM 3608 C CA . ARG C 1 139 ? -6.374 31.735 -20.877 1.00 9.63 324 ARG C CA 1
ATOM 3609 C C . ARG C 1 139 ? -7.236 32.727 -21.657 1.00 9.65 324 ARG C C 1
ATOM 3610 O O . ARG C 1 139 ? -7.964 32.324 -22.582 1.00 9.62 324 ARG C O 1
ATOM 3618 N N . ASP C 1 140 ? -7.189 34.012 -21.304 1.00 9.98 325 ASP C N 1
ATOM 3619 C CA . ASP C 1 140 ? -7.804 35.023 -22.142 1.00 10.00 325 ASP C CA 1
ATOM 3620 C C . ASP C 1 140 ? -7.096 35.083 -23.478 1.00 9.81 325 ASP C C 1
ATOM 3621 O O . ASP C 1 140 ? -5.854 35.099 -23.543 1.00 9.99 325 ASP C O 1
ATOM 3626 N N . ILE C 1 141 ? -7.894 35.098 -24.542 1.00 9.72 326 ILE C N 1
ATOM 3627 C CA . ILE C 1 141 ? -7.397 35.161 -25.904 1.00 9.35 326 ILE C CA 1
ATOM 3628 C C . ILE C 1 141 ? -7.813 36.496 -26.517 1.00 9.66 326 ILE C C 1
ATOM 3629 O O . ILE C 1 141 ? -8.993 36.833 -26.514 1.00 9.64 326 ILE C O 1
ATOM 3634 N N . ALA C 1 142 ? -6.846 37.248 -27.033 1.00 9.66 327 ALA C N 1
ATOM 3635 C CA . ALA C 1 142 ? -7.130 38.534 -27.673 1.00 9.65 327 ALA C CA 1
ATOM 3636 C C . ALA C 1 142 ? -7.504 38.322 -29.132 1.00 9.67 327 ALA C C 1
ATOM 3637 O O . ALA C 1 142 ? -6.988 37.410 -29.799 1.00 9.24 327 ALA C O 1
ATOM 3639 N N . ALA C 1 143 ? -8.394 39.166 -29.644 1.00 10.02 328 ALA C N 1
ATOM 3640 C CA . ALA C 1 143 ? -8.674 39.154 -31.073 1.00 10.04 328 ALA C CA 1
ATOM 3641 C C . ALA C 1 143 ? -7.367 39.226 -31.856 1.00 10.40 328 ALA C C 1
ATOM 3642 O O . ALA C 1 143 ? -6.442 39.980 -31.502 1.00 11.36 328 ALA C O 1
ATOM 3644 N N . GLY C 1 144 ? -7.286 38.404 -32.902 1.00 10.39 329 GLY C N 1
ATOM 3645 C CA . GLY C 1 144 ? -6.119 38.364 -33.768 1.00 10.45 329 GLY C CA 1
ATOM 3646 C C . GLY C 1 144 ? -5.128 37.257 -33.437 1.00 9.98 329 GLY C C 1
ATOM 3647 O O . GLY C 1 144 ? -4.291 36.909 -34.267 1.00 11.01 329 GLY C O 1
ATOM 3648 N N . GLU C 1 145 ? -5.197 36.709 -32.225 1.00 9.01 330 GLU C N 1
ATOM 3649 C CA . GLU C 1 145 ? -4.312 35.596 -31.880 1.00 8.55 330 GLU C CA 1
ATOM 3650 C C . GLU C 1 145 ? -4.699 34.326 -32.617 1.00 8.25 330 GLU C C 1
ATOM 3651 O O . GLU C 1 145 ? -5.895 34.039 -32.782 1.00 8.55 330 GLU C O 1
ATOM 3657 N N . GLU C 1 146 ? -3.699 33.533 -32.982 1.00 7.82 331 GLU C N 1
ATOM 3658 C CA . GLU C 1 146 ? -3.974 32.201 -33.503 1.00 7.33 331 GLU C CA 1
ATOM 3659 C C . GLU C 1 146 ? -4.406 31.272 -32.369 1.00 7.82 331 GLU C C 1
ATOM 3660 O O . GLU C 1 146 ? -3.762 31.217 -31.301 1.00 8.35 331 GLU C O 1
ATOM 3666 N N . LEU C 1 147 ? -5.489 30.538 -32.612 1.00 7.58 332 LEU C N 1
ATOM 3667 C CA . LEU C 1 147 ? -5.914 29.480 -31.702 1.00 6.66 332 LEU C CA 1
ATOM 3668 C C . LEU C 1 147 ? -4.955 28.314 -31.833 1.00 7.20 332 LEU C C 1
ATOM 3669 O O . LEU C 1 147 ? -4.595 27.925 -32.943 1.00 7.57 332 LEU C O 1
ATOM 3674 N N . LEU C 1 148 ? -4.554 27.757 -30.691 1.00 6.60 333 LEU C N 1
ATOM 3675 C CA . LEU C 1 148 ? -3.582 26.671 -30.659 1.00 6.57 333 LEU C CA 1
ATOM 3676 C C . LEU C 1 148 ? -3.853 25.774 -29.473 1.00 6.66 333 LEU C C 1
ATOM 3677 O O . LEU C 1 148 ? -4.248 26.260 -28.400 1.00 7.17 333 LEU C O 1
ATOM 3682 N N . TYR C 1 149 ? -3.628 24.473 -29.656 1.00 7.13 334 TYR C N 1
ATOM 3683 C CA . TYR C 1 149 ? -3.704 23.530 -28.514 1.00 7.67 334 TYR C CA 1
ATOM 3684 C C . TYR C 1 149 ? -2.653 22.451 -28.676 1.00 7.99 334 TYR C C 1
ATOM 3685 O O . TYR C 1 149 ? -2.051 22.326 -29.739 1.00 8.10 334 TYR C O 1
ATOM 3694 N N . ASP C 1 150 ? -2.447 21.664 -27.629 1.00 8.67 335 ASP C N 1
ATOM 3695 C CA . ASP C 1 150 ? -1.433 20.620 -27.646 1.00 9.14 335 ASP C CA 1
ATOM 3696 C C . ASP C 1 150 ? -2.028 19.378 -28.282 1.00 9.02 335 ASP C C 1
ATOM 3697 O O . ASP C 1 150 ? -2.979 18.802 -27.744 1.00 9.86 335 ASP C O 1
ATOM 3702 N N . TYR C 1 151 ? -1.506 18.989 -29.445 1.00 8.83 336 TYR C N 1
ATOM 3703 C CA . TYR C 1 151 ? -1.954 17.775 -30.142 1.00 9.51 336 TYR C CA 1
ATOM 3704 C C . TYR C 1 151 ? -1.709 16.515 -29.323 1.00 9.98 336 TYR C C 1
ATOM 3705 O O . TYR C 1 151 ? -2.328 15.487 -29.588 1.00 10.46 336 TYR C O 1
ATOM 3714 N N . GLY C 1 152 ? -0.780 16.580 -28.363 1.00 10.52 337 GLY C N 1
ATOM 3715 C CA . GLY C 1 152 ? -0.583 15.478 -27.419 1.00 11.78 337 GLY C CA 1
ATOM 3716 C C . GLY C 1 152 ? 0.248 14.307 -27.920 1.00 13.14 337 GLY C C 1
ATOM 3717 O O . GLY C 1 152 ? 0.567 13.404 -27.135 1.00 15.33 337 GLY C O 1
ATOM 3718 N N . ASP C 1 153 ? 0.606 14.300 -29.204 1.00 12.63 338 ASP C N 1
ATOM 3719 C CA . ASP C 1 153 ? 1.380 13.197 -29.785 1.00 13.45 338 ASP C CA 1
ATOM 3720 C C . ASP C 1 153 ? 2.853 13.389 -29.471 1.00 14.38 338 ASP C C 1
ATOM 3721 O O . ASP C 1 153 ? 3.509 14.288 -30.014 1.00 14.27 338 ASP C O 1
ATOM 3726 N N . ARG C 1 154 ? 3.362 12.520 -28.599 1.00 16.61 339 ARG C N 1
ATOM 3727 C CA . ARG C 1 154 ? 4.714 12.627 -28.066 1.00 18.71 339 ARG C CA 1
ATOM 3728 C C . ARG C 1 154 ? 5.605 11.536 -28.614 1.00 19.66 339 ARG C C 1
ATOM 3729 O O . ARG C 1 154 ? 6.775 11.426 -28.218 1.00 21.43 339 ARG C O 1
ATOM 3737 N N . SER C 1 155 ? 5.068 10.702 -29.492 1.00 20.34 340 SER C N 1
ATOM 3738 C CA . SER C 1 155 ? 5.837 9.551 -29.940 1.00 21.07 340 SER C CA 1
ATOM 3739 C C . SER C 1 155 ? 7.085 9.978 -30.700 1.00 21.23 340 SER C C 1
ATOM 3740 O O . SER C 1 155 ? 7.040 10.854 -31.574 1.00 21.07 340 SER C O 1
ATOM 3743 N N . LYS C 1 156 ? 8.203 9.361 -30.328 1.00 21.36 341 LYS C N 1
ATOM 3744 C CA . LYS C 1 156 ? 9.495 9.580 -30.977 1.00 21.25 341 LYS C CA 1
ATOM 3745 C C . LYS C 1 156 ? 9.362 9.633 -32.509 1.00 20.77 341 LYS C C 1
ATOM 3746 O O . LYS C 1 156 ? 9.920 10.513 -33.156 1.00 20.83 341 LYS C O 1
ATOM 3752 N N . ALA C 1 157 ? 8.584 8.711 -33.072 1.00 20.27 342 ALA C N 1
ATOM 3753 C CA . ALA C 1 157 ? 8.387 8.606 -34.521 1.00 19.84 342 ALA C CA 1
ATOM 3754 C C . ALA C 1 157 ? 7.642 9.806 -35.126 1.00 19.49 342 ALA C C 1
ATOM 3755 O O . ALA C 1 157 ? 7.982 10.297 -36.211 1.00 19.58 342 ALA C O 1
ATOM 3757 N N . SER C 1 158 ? 6.600 10.253 -34.432 1.00 18.97 343 SER C N 1
ATOM 3758 C CA . SER C 1 158 ? 5.848 11.419 -34.887 1.00 18.18 343 SER C CA 1
ATOM 3759 C C . SER C 1 158 ? 6.706 12.674 -34.838 1.00 18.39 343 SER C C 1
ATOM 3760 O O . SER C 1 158 ? 6.651 13.500 -35.745 1.00 17.65 343 SER C O 1
ATOM 3763 N N . ILE C 1 159 ? 7.493 12.804 -33.775 1.00 18.77 344 ILE C N 1
ATOM 3764 C CA . ILE C 1 159 ? 8.343 13.974 -33.585 1.00 19.88 344 ILE C CA 1
ATOM 3765 C C . ILE C 1 159 ? 9.476 14.042 -34.616 1.00 19.81 344 ILE C C 1
ATOM 3766 O O . ILE C 1 159 ? 9.853 15.126 -35.068 1.00 19.65 344 ILE C O 1
ATOM 3771 N N . GLU C 1 160 ? 10.006 12.884 -34.998 1.00 20.42 345 GLU C N 1
ATOM 3772 C CA . GLU C 1 160 ? 11.015 12.819 -36.053 1.00 21.15 345 GLU C CA 1
ATOM 3773 C C . GLU C 1 160 ? 10.435 13.299 -37.391 1.00 20.15 345 GLU C C 1
ATOM 3774 O O . GLU C 1 160 ? 11.067 14.077 -38.115 1.00 20.06 345 GLU C O 1
ATOM 3780 N N . ALA C 1 161 ? 9.217 12.852 -37.695 1.00 19.37 346 ALA C N 1
ATOM 3781 C CA . ALA C 1 161 ? 8.544 13.209 -38.938 1.00 18.17 346 ALA C CA 1
ATOM 3782 C C . ALA C 1 161 ? 7.914 14.622 -38.925 1.00 17.48 346 ALA C C 1
ATOM 3783 O O . ALA C 1 161 ? 7.748 15.239 -39.980 1.00 17.39 346 ALA C O 1
ATOM 3785 N N . HIS C 1 162 ? 7.599 15.119 -37.730 1.00 16.29 347 HIS C N 1
ATOM 3786 C CA . HIS C 1 162 ? 6.880 16.394 -37.543 1.00 14.98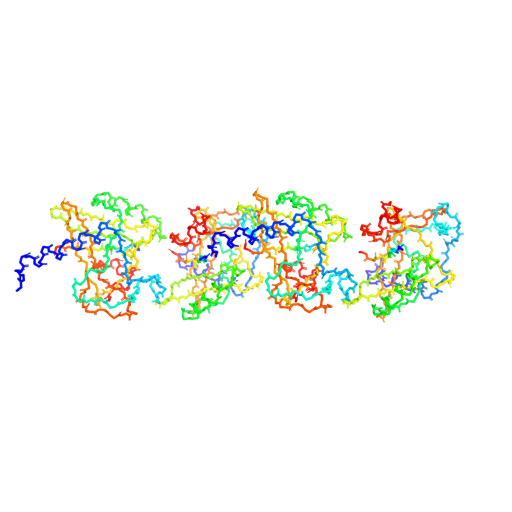 347 HIS C CA 1
ATOM 3787 C C . HIS C 1 162 ? 7.519 17.146 -36.378 1.00 14.25 347 HIS C C 1
ATOM 3788 O O . HIS C 1 162 ? 6.969 17.173 -35.274 1.00 14.07 347 HIS C O 1
ATOM 3795 N N . PRO C 1 163 ? 8.710 17.736 -36.604 1.00 14.52 348 PRO C N 1
ATOM 3796 C CA . PRO C 1 163 ? 9.507 18.292 -35.508 1.00 14.15 348 PRO C CA 1
ATOM 3797 C C . PRO C 1 163 ? 8.831 19.422 -34.736 1.00 13.05 348 PRO C C 1
ATOM 3798 O O . PRO C 1 163 ? 9.157 19.654 -33.568 1.00 13.50 348 PRO C O 1
ATOM 3802 N N . TRP C 1 164 ? 7.880 20.090 -35.376 1.00 12.74 349 TRP C N 1
ATOM 3803 C CA . TRP C 1 164 ? 7.092 21.141 -34.725 1.00 12.03 349 TRP C CA 1
ATOM 3804 C C . TRP C 1 164 ? 6.274 20.613 -33.532 1.00 11.71 349 TRP C C 1
ATOM 3805 O O . TRP C 1 164 ? 5.860 21.391 -32.677 1.00 11.63 349 TRP C O 1
ATOM 3816 N N . LEU C 1 165 ? 6.074 19.295 -33.457 1.00 11.78 350 LEU C N 1
ATOM 3817 C CA . LEU C 1 165 ? 5.400 18.700 -32.300 1.00 11.98 350 LEU C CA 1
ATOM 3818 C C . LEU C 1 165 ? 6.148 18.903 -30.990 1.00 12.69 350 LEU C C 1
ATOM 3819 O O . LEU C 1 165 ? 5.555 18.800 -29.916 1.00 12.96 350 LEU C O 1
ATOM 3824 N N . LYS C 1 166 ? 7.444 19.214 -31.091 1.00 12.98 351 LYS C N 1
ATOM 3825 C CA . LYS C 1 166 ? 8.304 19.356 -29.914 1.00 14.66 351 LYS C CA 1
ATOM 3826 C C . LYS C 1 166 ? 8.004 20.598 -29.076 1.00 14.46 351 LYS C C 1
ATOM 3827 O O . LYS C 1 166 ? 8.423 20.687 -27.915 1.00 15.09 351 LYS C O 1
ATOM 3833 N N . HIS C 1 167 ? 7.318 21.575 -29.666 1.00 13.23 352 HIS C N 1
ATOM 3834 C CA . HIS C 1 167 ? 7.060 22.852 -28.968 1.00 13.47 352 HIS C CA 1
ATOM 3835 C C . HIS C 1 167 ? 5.605 23.303 -29.120 1.00 12.65 352 HIS C C 1
ATOM 3836 O O . HIS C 1 167 ? 4.838 22.613 -29.785 1.00 12.16 352 HIS C O 1
ATOM 3843 N N . ARG D 1 7 ? 29.566 0.567 -63.530 1.00 28.55 192 ARG D N 1
ATOM 3844 C CA . ARG D 1 7 ? 28.279 1.207 -63.129 1.00 28.06 192 ARG D CA 1
ATOM 3845 C C . ARG D 1 7 ? 28.503 2.590 -62.521 1.00 27.79 192 ARG D C 1
ATOM 3846 O O . ARG D 1 7 ? 29.560 2.879 -61.952 1.00 27.72 192 ARG D O 1
ATOM 3848 N N . LYS D 1 8 ? 27.498 3.450 -62.648 1.00 27.32 193 LYS D N 1
ATOM 3849 C CA . LYS D 1 8 ? 27.540 4.756 -62.007 1.00 26.61 193 LYS D CA 1
ATOM 3850 C C . LYS D 1 8 ? 27.282 4.597 -60.512 1.00 26.34 193 LYS D C 1
ATOM 3851 O O . LYS D 1 8 ? 26.462 3.774 -60.099 1.00 26.28 193 LYS D O 1
ATOM 3857 N N . SER D 1 9 ? 28.017 5.358 -59.706 1.00 25.78 194 SER D N 1
ATOM 3858 C CA . SER D 1 9 ? 27.827 5.357 -58.252 1.00 25.72 194 SER D CA 1
ATOM 3859 C C . SER D 1 9 ? 26.557 6.119 -57.892 1.00 25.78 194 SER D C 1
ATOM 3860 O O . SER D 1 9 ? 26.057 6.910 -58.692 1.00 24.79 194 SER D O 1
ATOM 3863 N N . LYS D 1 10 ? 26.043 5.876 -56.686 1.00 26.01 195 LYS D N 1
ATOM 3864 C CA . LYS D 1 10 ? 24.909 6.627 -56.151 1.00 26.67 195 LYS D CA 1
ATOM 3865 C C . LYS D 1 10 ? 25.180 8.136 -56.229 1.00 25.84 195 LYS D C 1
ATOM 3866 O O . LYS D 1 10 ? 24.323 8.896 -56.679 1.00 25.43 195 LYS D O 1
ATOM 3872 N N . ALA D 1 11 ? 26.380 8.557 -55.824 1.00 25.35 196 ALA D N 1
ATOM 3873 C CA . ALA D 1 11 ? 26.760 9.975 -55.868 1.00 24.58 196 ALA D CA 1
ATOM 3874 C C . ALA D 1 11 ? 26.719 10.531 -57.285 1.00 23.97 196 ALA D C 1
ATOM 3875 O O . ALA D 1 11 ? 26.205 11.633 -57.501 1.00 23.62 196 ALA D O 1
ATOM 3877 N N . GLU D 1 12 ? 27.264 9.777 -58.239 1.00 22.97 197 GLU D N 1
ATOM 3878 C CA . GLU D 1 12 ? 27.219 10.159 -59.648 1.00 22.53 197 GLU D CA 1
ATOM 3879 C C . GLU D 1 12 ? 25.770 10.261 -60.107 1.00 21.63 197 GLU D C 1
ATOM 3880 O O . GLU D 1 12 ? 25.404 11.234 -60.749 1.00 21.02 197 GLU D O 1
ATOM 3886 N N . LEU D 1 13 ? 24.964 9.249 -59.783 1.00 20.59 198 LEU D N 1
ATOM 3887 C CA . LEU D 1 13 ? 23.548 9.242 -60.154 1.00 19.70 198 LEU D CA 1
ATOM 3888 C C . LEU D 1 13 ? 22.786 10.435 -59.590 1.00 19.25 198 LEU D C 1
ATOM 3889 O O . LEU D 1 13 ? 22.006 11.051 -60.309 1.00 17.77 198 LEU D O 1
ATOM 3894 N N . GLN D 1 14 ? 23.018 10.754 -58.318 1.00 19.06 199 GLN D N 1
ATOM 3895 C CA . GLN D 1 14 ? 22.368 11.912 -57.687 1.00 18.90 199 GLN D CA 1
ATOM 3896 C C . GLN D 1 14 ? 22.842 13.205 -58.322 1.00 18.37 199 GLN D C 1
ATOM 3897 O O . GLN D 1 14 ? 22.029 14.089 -58.616 1.00 17.30 199 GLN D O 1
ATOM 3903 N N . SER D 1 15 ? 24.147 13.335 -58.529 1.00 17.90 200 SER D N 1
ATOM 3904 C CA . SER D 1 15 ? 24.665 14.570 -59.118 1.00 18.45 200 SER D CA 1
ATOM 3905 C C . SER D 1 15 ? 24.224 14.738 -60.584 1.00 18.45 200 SER D C 1
ATOM 3906 O O . SER D 1 15 ? 23.933 15.849 -61.019 1.00 17.99 200 SER D O 1
ATOM 3909 N N . GLU D 1 16 ? 24.157 13.625 -61.319 1.00 18.23 201 GLU D N 1
ATOM 3910 C CA . GLU D 1 16 ? 23.685 13.631 -62.705 1.00 18.10 201 GLU D CA 1
ATOM 3911 C C . GLU D 1 16 ? 22.195 13.967 -62.776 1.00 16.92 201 GLU D C 1
ATOM 3912 O O . GLU D 1 16 ? 21.776 14.672 -63.684 1.00 17.12 201 GLU D O 1
ATOM 3918 N N . GLU D 1 17 ? 21.423 13.468 -61.812 1.00 16.20 202 GLU D N 1
ATOM 3919 C CA . GLU D 1 17 ? 19.984 13.757 -61.700 1.00 15.83 202 GLU D CA 1
ATOM 3920 C C . GLU D 1 17 ? 19.764 15.248 -61.450 1.00 15.54 202 GLU D C 1
ATOM 3921 O O . GLU D 1 17 ? 18.988 15.907 -62.153 1.00 15.21 202 GLU D O 1
ATOM 3927 N N . ARG D 1 18 ? 20.477 15.783 -60.466 1.00 14.90 203 ARG D N 1
ATOM 3928 C CA . ARG D 1 18 ? 20.400 17.214 -60.169 1.00 14.64 203 ARG D CA 1
ATOM 3929 C C . ARG D 1 18 ? 20.869 18.087 -61.335 1.00 14.26 203 ARG D C 1
ATOM 3930 O O . ARG D 1 18 ? 20.320 19.168 -61.572 1.00 13.86 203 ARG D O 1
ATOM 3938 N N . LYS D 1 19 ? 21.893 17.624 -62.051 1.00 14.65 204 LYS D N 1
ATOM 3939 C CA . LYS D 1 19 ? 22.393 18.322 -63.218 1.00 15.33 204 LYS D CA 1
ATOM 3940 C C . LYS D 1 19 ? 21.301 18.447 -64.290 1.00 15.11 204 LYS D C 1
ATOM 3941 O O . LYS D 1 19 ? 21.112 19.525 -64.841 1.00 15.31 204 LYS D O 1
ATOM 3947 N N . ARG D 1 20 ? 20.576 17.356 -64.560 1.00 14.69 205 ARG D N 1
ATOM 3948 C CA . ARG D 1 20 ? 19.491 17.403 -65.558 1.00 14.72 205 ARG D CA 1
ATOM 3949 C C . ARG D 1 20 ? 18.452 18.441 -65.149 1.00 13.93 205 ARG D C 1
ATOM 3950 O O . ARG D 1 20 ? 18.088 19.317 -65.935 1.00 14.56 205 ARG D O 1
ATOM 3958 N N . ILE D 1 21 ? 17.997 18.336 -63.903 1.00 13.44 206 ILE D N 1
ATOM 3959 C CA . ILE D 1 21 ? 16.942 19.197 -63.384 1.00 13.10 206 ILE D CA 1
ATOM 3960 C C . ILE D 1 21 ? 17.376 20.657 -63.340 1.00 13.04 206 ILE D C 1
ATOM 3961 O O . ILE D 1 21 ? 16.704 21.546 -63.875 1.00 12.78 206 ILE D O 1
ATOM 3966 N N . ASP D 1 22 ? 18.521 20.909 -62.709 1.00 13.65 207 ASP D N 1
ATOM 3967 C CA . ASP D 1 22 ? 18.924 22.283 -62.441 1.00 14.27 207 ASP D CA 1
ATOM 3968 C C . ASP D 1 22 ? 19.270 23.021 -63.735 1.00 14.14 207 ASP D C 1
ATOM 3969 O O . ASP D 1 22 ? 19.004 24.218 -63.870 1.00 15.05 207 ASP D O 1
ATOM 3974 N N . GLU D 1 23 ? 19.791 22.295 -64.721 1.00 14.76 208 GLU D N 1
ATOM 3975 C CA . GLU D 1 23 ? 20.078 22.923 -66.003 1.00 14.97 208 GLU D CA 1
ATOM 3976 C C . GLU D 1 23 ? 18.816 23.276 -66.819 1.00 14.59 208 GLU D C 1
ATOM 3977 O O . GLU D 1 23 ? 18.765 24.307 -67.490 1.00 15.11 208 GLU D O 1
ATOM 3983 N N . LEU D 1 24 ? 17.771 22.450 -66.700 1.00 13.39 209 LEU D N 1
ATOM 3984 C CA . LEU D 1 24 ? 16.458 22.779 -67.280 1.00 12.72 209 LEU D CA 1
ATOM 3985 C C . LEU D 1 24 ? 15.764 23.934 -66.544 1.00 12.21 209 LEU D C 1
ATOM 3986 O O . LEU D 1 24 ? 15.142 24.795 -67.181 1.00 12.50 209 LEU D O 1
ATOM 3991 N N . ILE D 1 25 ? 15.869 23.954 -65.214 1.00 12.11 210 ILE D N 1
ATOM 3992 C CA . ILE D 1 25 ? 15.364 25.084 -64.425 1.00 12.53 210 ILE D CA 1
ATOM 3993 C C . ILE D 1 25 ? 16.023 26.389 -64.849 1.00 13.15 210 ILE D C 1
ATOM 3994 O O . ILE D 1 25 ? 15.337 27.384 -65.132 1.00 13.92 210 ILE D O 1
ATOM 3999 N N . GLU D 1 26 ? 17.355 26.382 -64.891 1.00 13.81 211 GLU D N 1
ATOM 4000 C CA . GLU D 1 26 ? 18.091 27.605 -65.163 1.00 15.28 211 GLU D CA 1
ATOM 4001 C C . GLU D 1 26 ? 17.920 28.123 -66.584 1.00 14.79 211 GLU D C 1
ATOM 4002 O O . GLU D 1 26 ? 17.800 29.335 -66.782 1.00 14.98 211 GLU D O 1
ATOM 4008 N N . SER D 1 27 ? 17.878 27.213 -67.557 1.00 14.46 212 SER D N 1
ATOM 4009 C CA . SER D 1 27 ? 17.698 27.612 -68.952 1.00 15.11 212 SER D CA 1
ATOM 4010 C C . SER D 1 27 ? 16.278 28.090 -69.226 1.00 14.94 212 SER D C 1
ATOM 4011 O O . SER D 1 27 ? 16.066 29.028 -69.987 1.00 15.58 212 SER D O 1
ATOM 4014 N N . GLY D 1 28 ? 15.305 27.430 -68.598 1.00 14.51 213 GLY D N 1
ATOM 4015 C CA . GLY D 1 28 ? 13.900 27.804 -68.759 1.00 14.43 213 GLY D CA 1
ATOM 4016 C C . GLY D 1 28 ? 13.345 27.732 -70.171 1.00 14.15 213 GLY D C 1
ATOM 4017 O O . GLY D 1 28 ? 12.381 28.416 -70.476 1.00 15.02 213 GLY D O 1
ATOM 4018 N N . LYS D 1 29 ? 13.931 26.888 -71.025 1.00 14.68 214 LYS D N 1
ATOM 4019 C CA . LYS D 1 29 ? 13.482 26.784 -72.427 1.00 14.79 214 LYS D CA 1
ATOM 4020 C C . LYS D 1 29 ? 12.146 26.062 -72.606 1.00 14.09 214 LYS D C 1
ATOM 4021 O O . LYS D 1 29 ? 11.422 26.287 -73.584 1.00 14.86 214 LYS D O 1
ATOM 4027 N N . GLU D 1 30 ? 11.837 25.173 -71.668 1.00 12.44 215 GLU D N 1
ATOM 4028 C CA . GLU D 1 30 ? 10.524 24.498 -71.638 1.00 12.17 215 GLU D CA 1
ATOM 4029 C C . GLU D 1 30 ? 10.177 23.837 -72.973 1.00 12.96 215 GLU D C 1
ATOM 4030 O O . GLU D 1 30 ? 9.078 23.996 -73.511 1.00 13.09 215 GLU D O 1
ATOM 4036 N N . GLU D 1 31 ? 11.146 23.084 -73.488 1.00 13.90 216 GLU D N 1
ATOM 4037 C CA . GLU D 1 31 ? 11.005 22.364 -74.750 1.00 15.53 216 GLU D CA 1
ATOM 4038 C C . GLU D 1 31 ? 10.124 21.133 -74.578 1.00 13.81 216 GLU D C 1
ATOM 4039 O O . GLU D 1 31 ? 10.088 20.541 -73.499 1.00 14.53 216 GLU D O 1
ATOM 4045 N N . GLY D 1 32 ? 9.407 20.765 -75.635 1.00 12.92 217 GLY D N 1
ATOM 4046 C CA . GLY D 1 32 ? 8.603 19.542 -75.635 1.00 12.14 217 GLY D CA 1
ATOM 4047 C C . GLY D 1 32 ? 7.168 19.740 -75.173 1.00 11.74 217 GLY D C 1
ATOM 4048 O O . GLY D 1 32 ? 6.460 18.776 -74.861 1.00 11.77 217 GLY D O 1
ATOM 4049 N N . MET D 1 33 ? 6.727 21.002 -75.168 1.00 11.20 218 MET D N 1
ATOM 4050 C CA . MET D 1 33 ? 5.380 21.363 -74.739 1.00 11.60 218 MET D CA 1
ATOM 4051 C C . MET D 1 33 ? 4.848 22.476 -75.614 1.00 11.18 218 MET D C 1
ATOM 4052 O O . MET D 1 33 ? 5.626 23.266 -76.135 1.00 11.82 218 MET D O 1
ATOM 4057 N N . LYS D 1 34 ? 3.526 22.536 -75.748 1.00 10.87 219 LYS D N 1
ATOM 4058 C CA . LYS D 1 34 ? 2.870 23.660 -76.416 1.00 11.53 219 LYS D CA 1
ATOM 4059 C C . LYS D 1 34 ? 1.569 24.012 -75.719 1.00 11.06 219 LYS D C 1
ATOM 4060 O O . LYS D 1 34 ? 0.999 23.209 -74.992 1.00 10.60 219 LYS D O 1
ATOM 4066 N N . ILE D 1 35 ? 1.111 25.230 -75.948 1.00 11.05 220 ILE D N 1
ATOM 4067 C CA . ILE D 1 35 ? -0.187 25.658 -75.482 1.00 11.49 220 ILE D CA 1
ATOM 4068 C C . ILE D 1 35 ? -1.265 25.191 -76.446 1.00 12.41 220 ILE D C 1
ATOM 4069 O O . ILE D 1 35 ? -1.073 25.221 -77.666 1.00 13.16 220 ILE D O 1
ATOM 4074 N N . ASP D 1 36 ? -2.391 24.752 -75.891 1.00 12.89 221 ASP D N 1
ATOM 4075 C CA . ASP D 1 36 ? -3.613 24.676 -76.677 1.00 14.15 221 ASP D CA 1
ATOM 4076 C C . ASP D 1 36 ? -4.800 25.112 -75.841 1.00 12.86 221 ASP D C 1
ATOM 4077 O O . ASP D 1 36 ? -4.685 25.354 -74.629 1.00 11.87 221 ASP D O 1
ATOM 4082 N N . LEU D 1 37 ? -5.934 25.232 -76.514 1.00 12.26 222 LEU D N 1
ATOM 4083 C CA . LEU D 1 37 ? -7.175 25.573 -75.861 1.00 11.33 222 LEU D CA 1
ATOM 4084 C C . LEU D 1 37 ? -7.918 24.292 -75.565 1.00 11.15 222 LEU D C 1
ATOM 4085 O O . LEU D 1 37 ? -8.169 23.466 -76.450 1.00 12.35 222 LEU D O 1
ATOM 4090 N N . ILE D 1 38 ? -8.234 24.107 -74.294 1.00 10.50 223 ILE D N 1
ATOM 4091 C CA . ILE D 1 38 ? -8.860 22.893 -73.831 1.00 9.95 223 ILE D CA 1
ATOM 4092 C C . ILE D 1 38 ? -10.282 2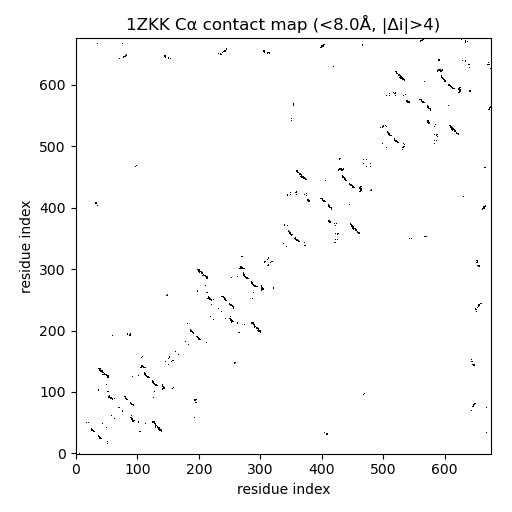3.242 -73.411 1.00 9.89 223 ILE D C 1
ATOM 4093 O O . ILE D 1 38 ? -10.491 24.117 -72.556 1.00 9.62 223 ILE D O 1
ATOM 4098 N N . ASP D 1 39 ? -11.258 22.575 -74.017 1.00 10.62 224 ASP D N 1
ATOM 4099 C CA . ASP D 1 39 ? -12.665 22.882 -73.792 1.00 10.19 224 ASP D CA 1
ATOM 4100 C C . ASP D 1 39 ? -12.996 22.895 -72.298 1.00 10.49 224 ASP D C 1
ATOM 4101 O O . ASP D 1 39 ? -12.774 21.906 -71.588 1.00 11.33 224 ASP D O 1
ATOM 4106 N N . GLY D 1 40 ? -13.488 24.043 -71.827 1.00 10.39 225 GLY D N 1
ATOM 4107 C CA . GLY D 1 40 ? -13.896 24.178 -70.432 1.00 10.35 225 GLY D CA 1
ATOM 4108 C C . GLY D 1 40 ? -12.784 24.385 -69.424 1.00 10.45 225 GLY D C 1
ATOM 4109 O O . GLY D 1 40 ? -13.055 24.469 -68.216 1.00 11.19 225 GLY D O 1
ATOM 4110 N N . LYS D 1 41 ? -11.543 24.494 -69.900 1.00 9.37 226 LYS D N 1
ATOM 4111 C CA . LYS D 1 41 ? -10.417 24.730 -68.978 1.00 9.12 226 LYS D CA 1
ATOM 4112 C C . LYS D 1 41 ? -9.690 26.034 -69.233 1.00 9.08 226 LYS D C 1
ATOM 4113 O O . LYS D 1 41 ? -8.936 26.480 -68.372 1.00 10.11 226 LYS D O 1
ATOM 4119 N N . GLY D 1 42 ? -9.898 26.649 -70.398 1.00 8.84 227 GLY D N 1
ATOM 4120 C CA . GLY D 1 42 ? -9.061 27.768 -70.799 1.00 8.77 227 GLY D CA 1
ATOM 4121 C C . GLY D 1 42 ? -7.896 27.275 -71.629 1.00 8.42 227 GLY D C 1
ATOM 4122 O O . GLY D 1 42 ? -8.064 26.437 -72.523 1.00 9.82 227 GLY D O 1
ATOM 4123 N N . ARG D 1 43 ? -6.707 27.779 -71.334 1.00 7.89 228 ARG D N 1
ATOM 4124 C CA . ARG D 1 43 ? -5.489 27.238 -71.934 1.00 8.12 228 ARG D CA 1
ATOM 4125 C C . ARG D 1 43 ? -5.071 26.008 -71.150 1.00 7.88 228 ARG D C 1
ATOM 4126 O O . ARG D 1 43 ? -5.374 25.887 -69.957 1.00 8.49 228 ARG D O 1
ATOM 4134 N N . GLY D 1 44 ? -4.337 25.130 -71.824 1.00 7.77 229 GLY D N 1
ATOM 4135 C CA . GLY D 1 44 ? -3.679 24.007 -71.193 1.00 8.10 229 GLY D CA 1
ATOM 4136 C C . GLY D 1 44 ? -2.378 23.761 -71.918 1.00 8.17 229 GLY D C 1
ATOM 4137 O O . GLY D 1 44 ? -2.072 24.442 -72.906 1.00 9.50 229 GLY D O 1
ATOM 4138 N N . VAL D 1 45 ? -1.618 22.782 -71.429 1.00 7.75 230 VAL D N 1
ATOM 4139 C CA . VAL D 1 45 ? -0.322 22.478 -72.019 1.00 8.07 230 VAL D CA 1
ATOM 4140 C C . VAL D 1 45 ? -0.325 21.025 -72.498 1.00 7.91 230 VAL D C 1
ATOM 4141 O O . VAL D 1 45 ? -0.695 20.119 -71.746 1.00 8.29 230 VAL D O 1
ATOM 4145 N N . ILE D 1 46 ? 0.055 20.839 -73.761 1.00 8.39 231 ILE D N 1
ATOM 4146 C CA . ILE D 1 46 ? 0.133 19.518 -74.397 1.00 9.15 231 ILE D CA 1
ATOM 4147 C C . ILE D 1 46 ? 1.592 19.108 -74.566 1.00 9.79 231 ILE D C 1
ATOM 4148 O O . ILE D 1 46 ? 2.420 19.900 -75.028 1.00 10.37 231 ILE D O 1
ATOM 4153 N N . ALA D 1 47 ? 1.904 17.870 -74.194 1.00 9.69 232 ALA D N 1
ATOM 4154 C CA . ALA D 1 47 ? 3.229 17.310 -74.456 1.00 10.54 232 ALA D CA 1
ATOM 4155 C C . ALA D 1 47 ? 3.420 17.126 -75.964 1.00 11.35 232 ALA D C 1
ATOM 4156 O O . ALA D 1 47 ? 2.561 16.540 -76.629 1.00 12.19 232 ALA D O 1
ATOM 4158 N N . THR D 1 48 ? 4.533 17.624 -76.505 1.00 11.13 233 THR D N 1
ATOM 4159 C CA . THR D 1 48 ? 4.834 17.420 -77.934 1.00 12.26 233 THR D CA 1
ATOM 4160 C C . THR D 1 48 ? 5.940 16.381 -78.128 1.00 12.45 233 THR D C 1
ATOM 4161 O O . THR D 1 48 ? 6.344 16.088 -79.254 1.00 14.57 233 THR D O 1
ATOM 4165 N N . LYS D 1 49 ? 6.422 15.832 -77.016 1.00 12.69 234 LYS D N 1
ATOM 4166 C CA . LYS D 1 49 ? 7.379 14.722 -77.023 1.00 13.05 234 LYS D CA 1
ATOM 4167 C C . LYS D 1 49 ? 7.029 13.791 -75.880 1.00 13.27 234 LYS D C 1
ATOM 4168 O O . LYS D 1 49 ? 6.252 14.154 -74.999 1.00 12.79 234 LYS D O 1
ATOM 4174 N N . GLN D 1 50 ? 7.610 12.596 -75.895 1.00 13.90 235 GLN D N 1
ATOM 4175 C CA . GLN D 1 50 ? 7.488 11.689 -74.766 1.00 14.55 235 GLN D CA 1
ATOM 4176 C C . GLN D 1 50 ? 8.300 12.206 -73.590 1.00 13.88 235 GLN D C 1
ATOM 4177 O O . GLN D 1 50 ? 9.376 12.776 -73.765 1.00 14.30 235 GLN D O 1
ATOM 4183 N N . PHE D 1 51 ? 7.786 11.973 -72.389 1.00 13.24 236 PHE D N 1
ATOM 4184 C CA . PHE D 1 51 ? 8.558 12.134 -71.152 1.00 12.87 236 PHE D CA 1
ATOM 4185 C C . PHE D 1 51 ? 8.538 10.782 -70.453 1.00 13.06 236 PHE D C 1
ATOM 4186 O O . PHE D 1 51 ? 7.535 10.082 -70.486 1.00 13.59 236 PHE D O 1
ATOM 4194 N N . SER D 1 52 ? 9.644 10.425 -69.818 1.00 12.80 237 SER D N 1
ATOM 4195 C CA . SER D 1 52 ? 9.691 9.206 -69.033 1.00 12.82 237 SER D CA 1
ATOM 4196 C C . SER D 1 52 ? 9.405 9.461 -67.559 1.00 12.12 237 SER D C 1
ATOM 4197 O O . SER D 1 52 ? 9.653 10.563 -67.038 1.00 12.29 237 SER D O 1
ATOM 4200 N N . ARG D 1 53 ? 8.915 8.432 -66.875 1.00 12.50 238 ARG D N 1
ATOM 4201 C CA . ARG D 1 53 ? 8.666 8.517 -65.450 1.00 12.55 238 ARG D CA 1
ATOM 4202 C C . ARG D 1 53 ? 9.903 9.085 -64.751 1.00 12.61 238 ARG D C 1
ATOM 4203 O O . ARG D 1 53 ? 11.026 8.613 -64.971 1.00 12.93 238 ARG D O 1
ATOM 4211 N N . GLY D 1 54 ? 9.697 10.111 -63.930 1.00 11.96 239 GLY D N 1
ATOM 4212 C CA . GLY D 1 54 ? 10.787 10.694 -63.166 1.00 12.42 239 GLY D CA 1
ATOM 4213 C C . GLY D 1 54 ? 11.412 11.896 -63.834 1.00 12.33 239 GLY D C 1
ATOM 4214 O O . GLY D 1 54 ? 12.138 12.645 -63.180 1.00 13.50 239 GLY D O 1
ATOM 4215 N N . ASP D 1 55 ? 11.136 12.087 -65.127 1.00 12.18 240 ASP D N 1
ATOM 4216 C CA . ASP D 1 55 ? 11.708 13.210 -65.875 1.00 12.37 240 ASP D CA 1
ATOM 4217 C C . ASP D 1 55 ? 11.186 14.553 -65.382 1.00 11.47 240 ASP D C 1
ATOM 4218 O O . ASP D 1 55 ? 10.000 14.699 -65.071 1.00 11.88 240 ASP D O 1
ATOM 4223 N N . PHE D 1 56 ? 12.073 15.543 -65.344 1.00 11.61 241 PHE D N 1
ATOM 4224 C CA . PHE D 1 56 ? 11.663 16.931 -65.183 1.00 10.96 241 PHE D CA 1
ATOM 4225 C C . PHE D 1 56 ? 10.764 17.299 -66.356 1.00 11.07 241 PHE D C 1
ATOM 4226 O O . PHE D 1 56 ? 11.105 17.034 -67.516 1.00 11.59 241 PHE D O 1
ATOM 4234 N N . VAL D 1 57 ? 9.620 17.905 -66.054 1.00 10.31 242 VAL D N 1
ATOM 4235 C CA . VAL D 1 57 ? 8.727 18.371 -67.109 1.00 9.61 242 VAL D CA 1
ATOM 4236 C C . VAL D 1 57 ? 8.852 19.892 -67.251 1.00 9.67 242 VAL D C 1
ATOM 4237 O O . VAL D 1 57 ? 9.224 20.392 -68.320 1.00 9.86 242 VAL D O 1
ATOM 4241 N N . VAL D 1 58 ? 8.591 20.619 -66.165 1.00 9.29 243 VAL D N 1
ATOM 4242 C CA . VAL D 1 58 ? 8.610 22.082 -66.226 1.00 9.34 243 VAL D CA 1
ATOM 4243 C C . VAL D 1 58 ? 8.623 22.655 -64.813 1.00 9.14 243 VAL D C 1
ATOM 4244 O O . VAL D 1 58 ? 8.114 22.026 -63.878 1.00 9.36 243 VAL D O 1
ATOM 4248 N N . GLU D 1 59 ? 9.209 23.843 -64.649 1.00 9.22 244 GLU D N 1
ATOM 4249 C CA . GLU D 1 59 ? 9.107 24.538 -63.377 1.00 9.31 244 GLU D CA 1
ATOM 4250 C C . GLU D 1 59 ? 7.752 25.237 -63.250 1.00 8.76 244 GLU D C 1
ATOM 4251 O O . GLU D 1 59 ? 7.203 25.717 -64.242 1.00 8.98 244 GLU D O 1
ATOM 4257 N N . TYR D 1 60 ? 7.210 25.289 -62.036 1.00 9.24 245 TYR D N 1
ATOM 4258 C CA . TYR D 1 60 ? 6.124 26.228 -61.777 1.00 8.46 245 TYR D CA 1
ATOM 4259 C C . TYR D 1 60 ? 6.814 27.566 -61.491 1.00 9.27 245 TYR D C 1
ATOM 4260 O O . TYR D 1 60 ? 7.250 27.827 -60.359 1.00 9.32 245 TYR D O 1
ATOM 4269 N N . HIS D 1 61 ? 6.920 28.393 -62.531 1.00 9.11 246 HIS D N 1
ATOM 4270 C CA . HIS D 1 61 ? 7.764 29.596 -62.505 1.00 9.51 246 HIS D CA 1
ATOM 4271 C C . HIS D 1 61 ? 6.916 30.859 -62.413 1.00 9.47 246 HIS D C 1
ATOM 4272 O O . HIS D 1 61 ? 5.959 31.024 -63.172 1.00 9.69 246 HIS D O 1
ATOM 4279 N N . GLY D 1 62 ? 7.296 31.743 -61.491 1.00 9.59 247 GLY D N 1
ATOM 4280 C CA . GLY D 1 62 ? 6.611 33.016 -61.264 1.00 10.71 247 GLY D CA 1
ATOM 4281 C C . GLY D 1 62 ? 7.373 33.797 -60.202 1.00 11.42 247 GLY D C 1
ATOM 4282 O O . GLY D 1 62 ? 8.595 33.615 -60.033 1.00 13.20 247 GLY D O 1
ATOM 4283 N N . ASP D 1 63 ? 6.666 34.668 -59.490 1.00 11.93 248 ASP D N 1
ATOM 4284 C CA . ASP D 1 63 ? 7.302 35.507 -58.463 1.00 12.82 248 ASP D CA 1
ATOM 4285 C C . ASP D 1 63 ? 7.344 34.738 -57.149 1.00 12.62 248 ASP D C 1
ATOM 4286 O O . ASP D 1 63 ? 6.293 34.430 -56.590 1.00 12.53 248 ASP D O 1
ATOM 4291 N N . LEU D 1 64 ? 8.536 34.426 -56.656 1.00 12.35 249 LEU D N 1
ATOM 4292 C CA . LEU D 1 64 ? 8.681 33.789 -55.361 1.00 12.58 249 LEU D CA 1
ATOM 4293 C C . LEU D 1 64 ? 8.554 34.834 -54.260 1.00 12.53 249 LEU D C 1
ATOM 4294 O O . LEU D 1 64 ? 9.363 35.771 -54.187 1.00 12.55 249 LEU D O 1
ATOM 4299 N N . ILE D 1 65 ? 7.545 34.660 -53.407 1.00 12.16 250 ILE D N 1
ATOM 4300 C CA . ILE D 1 65 ? 7.215 35.620 -52.359 1.00 12.17 250 ILE D CA 1
ATOM 4301 C C . ILE D 1 65 ? 6.980 34.909 -51.024 1.00 12.44 250 ILE D C 1
ATOM 4302 O O . ILE D 1 65 ? 6.746 33.693 -50.986 1.00 11.83 250 ILE D O 1
ATOM 4307 N N . GLU D 1 66 ? 7.090 35.671 -49.939 1.00 12.39 251 GLU D N 1
ATOM 4308 C CA . GLU D 1 66 ? 6.832 35.142 -48.604 1.00 13.14 251 GLU D CA 1
ATOM 4309 C C . GLU D 1 66 ? 5.392 35.428 -48.192 1.00 13.10 251 GLU D C 1
ATOM 4310 O O . GLU D 1 66 ? 4.625 36.018 -48.948 1.00 12.86 251 GLU D O 1
ATOM 4316 N N . ILE D 1 67 ? 5.025 35.003 -46.989 1.00 13.38 252 ILE D N 1
ATOM 4317 C CA . ILE D 1 67 ? 3.621 34.946 -46.626 1.00 14.07 252 ILE D CA 1
ATOM 4318 C C . ILE D 1 67 ? 2.928 36.306 -46.523 1.00 14.26 252 ILE D C 1
ATOM 4319 O O . ILE D 1 67 ? 1.767 36.436 -46.895 1.00 14.05 252 ILE D O 1
ATOM 4324 N N . THR D 1 68 ? 3.621 37.315 -46.006 1.00 14.84 253 THR D N 1
ATOM 4325 C CA . THR D 1 68 ? 2.951 38.592 -45.803 1.00 15.99 253 THR D CA 1
ATOM 4326 C C . THR D 1 68 ? 2.574 39.202 -47.153 1.00 15.59 253 THR D C 1
ATOM 4327 O O . THR D 1 68 ? 1.450 39.671 -47.329 1.00 15.90 253 THR D O 1
ATOM 4331 N N . ASP D 1 69 ? 3.499 39.153 -48.111 1.00 15.45 254 ASP D N 1
ATOM 4332 C CA . ASP D 1 69 ? 3.202 39.656 -49.444 1.00 15.84 254 ASP D CA 1
ATOM 4333 C C . ASP D 1 69 ? 2.144 38.809 -50.139 1.00 14.83 254 ASP D C 1
ATOM 4334 O O . ASP D 1 69 ? 1.269 39.344 -50.812 1.00 14.58 254 ASP D O 1
ATOM 4339 N N . ALA D 1 70 ? 2.204 37.493 -49.954 1.00 14.04 255 ALA D N 1
ATOM 4340 C CA . ALA D 1 70 ? 1.179 36.624 -50.561 1.00 14.03 255 ALA D CA 1
ATOM 4341 C C . ALA D 1 70 ? -0.229 36.995 -50.091 1.00 14.20 255 ALA D C 1
ATOM 4342 O O . ALA D 1 70 ? -1.155 37.100 -50.896 1.00 14.48 255 ALA D O 1
ATOM 4344 N N . LYS D 1 71 ? -0.387 37.216 -48.787 1.00 14.35 256 LYS D N 1
ATOM 4345 C CA . LYS D 1 71 ? -1.676 37.590 -48.230 1.00 15.39 256 LYS D CA 1
ATOM 4346 C C . LYS D 1 71 ? -2.147 38.929 -48.763 1.00 15.71 256 LYS D C 1
ATOM 4347 O O . LYS D 1 71 ? -3.330 39.102 -49.070 1.00 15.46 256 LYS D O 1
ATOM 4353 N N . LYS D 1 72 ? -1.209 39.866 -48.876 1.00 16.34 257 LYS D N 1
ATOM 4354 C CA . LYS D 1 72 ? -1.500 41.172 -49.457 1.00 17.57 257 LYS D CA 1
ATOM 4355 C C . LYS D 1 72 ? -2.011 41.035 -50.886 1.00 17.16 257 LYS D C 1
ATOM 4356 O O . LYS D 1 72 ? -3.047 41.600 -51.249 1.00 17.25 257 LYS D O 1
ATOM 4362 N N . ARG D 1 73 ? -1.276 40.269 -51.686 1.00 17.08 258 ARG D N 1
ATOM 4363 C CA . ARG D 1 73 ? -1.640 40.051 -53.089 1.00 16.80 258 ARG D CA 1
ATOM 4364 C C . ARG D 1 73 ? -2.978 39.340 -53.245 1.00 16.97 258 ARG D C 1
ATOM 4365 O O . ARG D 1 73 ? -3.784 39.716 -54.089 1.00 16.94 258 ARG D O 1
ATOM 4373 N N . GLU D 1 74 ? -3.224 38.325 -52.420 1.00 16.59 259 GLU D N 1
ATOM 4374 C CA . GLU D 1 74 ? -4.515 37.633 -52.428 1.00 17.20 259 GLU D CA 1
ATOM 4375 C C . GLU D 1 74 ? -5.681 38.588 -52.272 1.00 17.17 259 GLU D C 1
ATOM 4376 O O . GLU D 1 74 ? -6.682 38.495 -52.981 1.00 16.96 259 GLU D O 1
ATOM 4382 N N . ALA D 1 75 ? -5.557 39.494 -51.304 1.00 16.81 260 ALA D N 1
ATOM 4383 C CA . ALA D 1 75 ? -6.638 40.413 -50.994 1.00 17.07 260 ALA D CA 1
ATOM 4384 C C . ALA D 1 75 ? -6.852 41.406 -52.135 1.00 16.85 260 ALA D C 1
ATOM 4385 O O . ALA D 1 75 ? -7.981 41.811 -52.394 1.00 17.41 260 ALA D O 1
ATOM 4387 N N . LEU D 1 76 ? -5.776 41.776 -52.825 1.00 16.43 261 LEU D N 1
ATOM 4388 C CA . LEU D 1 76 ? -5.902 42.589 -54.041 1.00 16.72 261 LEU D CA 1
ATOM 4389 C C . LEU D 1 76 ? -6.539 41.825 -55.214 1.00 16.20 261 LEU D C 1
ATOM 4390 O O . LEU D 1 76 ? -7.475 42.319 -55.856 1.00 15.94 261 LEU D O 1
ATOM 4395 N N . TYR D 1 77 ? -6.049 40.611 -55.475 1.00 15.72 262 TYR D N 1
ATOM 4396 C CA . TYR D 1 77 ? -6.574 39.808 -56.578 1.00 15.48 262 TYR D CA 1
ATOM 4397 C C . TYR D 1 77 ? -8.056 39.507 -56.388 1.00 16.10 262 TYR D C 1
ATOM 4398 O O . TYR D 1 77 ? -8.823 39.475 -57.353 1.00 16.39 262 TYR D O 1
ATOM 4407 N N . ALA D 1 78 ? -8.453 39.278 -55.136 1.00 16.93 263 ALA D N 1
ATOM 4408 C CA . ALA D 1 78 ? -9.838 38.946 -54.813 1.00 18.06 263 ALA D CA 1
ATOM 4409 C C . ALA D 1 78 ? -10.832 40.030 -55.237 1.00 18.93 263 ALA D C 1
ATOM 4410 O O . ALA D 1 78 ? -12.028 39.753 -55.401 1.00 19.63 263 ALA D O 1
ATOM 4412 N N . GLN D 1 79 ? -10.332 41.249 -55.420 1.00 19.42 264 GLN D N 1
ATOM 4413 C CA . GLN D 1 79 ? -11.179 42.369 -55.833 1.00 20.92 264 GLN D CA 1
ATOM 4414 C C . GLN D 1 79 ? -11.487 42.366 -57.334 1.00 20.97 264 GLN D C 1
ATOM 4415 O O . GLN D 1 79 ? -12.382 43.084 -57.782 1.00 21.28 264 GLN D O 1
ATOM 4421 N N . ASP D 1 80 ? -10.758 41.551 -58.096 1.00 21.04 265 ASP D N 1
ATOM 4422 C CA . ASP D 1 80 ? -10.888 41.489 -59.559 1.00 21.08 265 ASP D CA 1
ATOM 4423 C C . ASP D 1 80 ? -11.049 40.033 -60.032 1.00 21.37 265 ASP D C 1
ATOM 4424 O O . ASP D 1 80 ? -10.077 39.277 -60.029 1.00 20.64 265 ASP D O 1
ATOM 4429 N N . PRO D 1 81 ? -12.263 39.652 -60.481 1.00 21.91 266 PRO D N 1
ATOM 4430 C CA . PRO D 1 81 ? -12.572 38.278 -60.925 1.00 22.19 266 PRO D CA 1
ATOM 4431 C C . PRO D 1 81 ? -11.783 37.837 -62.157 1.00 22.32 266 PRO D C 1
ATOM 4432 O O . PRO D 1 81 ? -11.637 36.633 -62.399 1.00 22.48 266 PRO D O 1
ATOM 4436 N N . SER D 1 82 ? -11.251 38.790 -62.914 1.00 22.06 267 SER D N 1
ATOM 4437 C CA . SER D 1 82 ? -10.492 38.453 -64.124 1.00 21.84 267 SER D CA 1
ATOM 4438 C C . SER D 1 82 ? -9.085 37.928 -63.827 1.00 20.79 267 SER D C 1
ATOM 4439 O O . SER D 1 82 ? -8.418 37.370 -64.705 1.00 21.28 267 SER D O 1
ATOM 4442 N N . THR D 1 83 ? -8.645 38.090 -62.582 1.00 18.72 268 THR D N 1
ATOM 4443 C CA . THR D 1 83 ? -7.289 37.751 -62.204 1.00 17.06 268 THR D CA 1
ATOM 4444 C C . THR D 1 83 ? -6.979 36.260 -62.442 1.00 15.75 268 THR D C 1
ATOM 4445 O O . THR D 1 83 ? -5.944 35.907 -63.017 1.00 16.10 268 THR D O 1
ATOM 4449 N N . GLY D 1 84 ? -7.857 35.392 -61.960 1.00 13.90 269 GLY D N 1
ATOM 4450 C CA . GLY D 1 84 ? -7.582 33.958 -62.000 1.00 12.39 269 GLY D CA 1
ATOM 4451 C C . GLY D 1 84 ? -6.646 33.561 -60.876 1.00 11.03 269 GLY D C 1
ATOM 4452 O O . GLY D 1 84 ? -6.119 34.426 -60.147 1.00 10.60 269 GLY D O 1
ATOM 4453 N N . CYS D 1 85 ? -6.440 32.250 -60.743 1.00 9.38 270 CYS D N 1
ATOM 4454 C CA . CYS D 1 85 ? -5.795 31.656 -59.572 1.00 9.22 270 CYS D CA 1
ATOM 4455 C C . CYS D 1 85 ? -4.500 30.959 -59.967 1.00 8.81 270 CYS D C 1
ATOM 4456 O O . CYS D 1 85 ? -4.514 29.851 -60.509 1.00 8.68 270 CYS D O 1
ATOM 4459 N N . TYR D 1 86 ? -3.389 31.642 -59.693 1.00 8.71 271 TYR D N 1
ATOM 4460 C CA . TYR D 1 86 ? -2.046 31.208 -60.123 1.00 9.01 271 TYR D CA 1
ATOM 4461 C C . TYR D 1 86 ? -1.048 31.153 -58.971 1.00 9.30 271 TYR D C 1
ATOM 4462 O O . TYR D 1 86 ? 0.155 30.995 -59.196 1.00 10.26 271 TYR D O 1
ATOM 4471 N N . MET D 1 87 ? -1.544 31.266 -57.742 1.00 9.36 272 MET D N 1
ATOM 4472 C CA . MET D 1 87 ? -0.671 31.306 -56.565 1.00 9.24 272 MET D CA 1
ATOM 4473 C C . MET D 1 87 ? -0.463 29.905 -56.033 1.00 9.05 272 MET D C 1
ATOM 4474 O O . MET D 1 87 ? -1.445 29.199 -55.749 1.00 9.54 272 MET D O 1
ATOM 4479 N N . TYR D 1 88 ? 0.804 29.506 -55.887 1.00 8.92 273 TYR D N 1
ATOM 4480 C CA . TYR D 1 88 ? 1.144 28.152 -55.506 1.00 7.84 273 TYR D CA 1
ATOM 4481 C C . TYR D 1 88 ? 1.936 28.188 -54.199 1.00 8.22 273 TYR D C 1
ATOM 4482 O O . TYR D 1 88 ? 3.124 28.556 -54.178 1.00 8.72 273 TYR D O 1
ATOM 4491 N N . TYR D 1 89 ? 1.261 27.779 -53.126 1.00 8.09 274 TYR D N 1
ATOM 4492 C CA . TYR D 1 89 ? 1.808 27.828 -51.770 1.00 8.81 274 TYR D CA 1
ATOM 4493 C C . TYR D 1 89 ? 2.553 26.564 -51.406 1.00 9.23 274 TYR D C 1
ATOM 4494 O O . TYR D 1 89 ? 2.182 25.470 -51.812 1.00 10.11 274 TYR D O 1
ATOM 4503 N N . PHE D 1 90 ? 3.600 26.708 -50.600 1.00 9.87 275 PHE D N 1
ATOM 4504 C CA . PHE D 1 90 ? 4.350 25.547 -50.128 1.00 10.76 275 PHE D CA 1
ATOM 4505 C C . PHE D 1 90 ? 5.097 25.904 -48.856 1.00 11.86 275 PHE D C 1
ATOM 4506 O O . PHE D 1 90 ? 5.272 27.083 -48.556 1.00 12.04 275 PHE D O 1
ATOM 4514 N N . GLN D 1 91 ? 5.509 24.887 -48.104 1.00 12.81 276 GLN D N 1
ATOM 4515 C CA . GLN D 1 91 ? 6.325 25.131 -46.916 1.00 14.51 276 GLN D CA 1
ATOM 4516 C C . GLN D 1 91 ? 7.789 24.790 -47.213 1.00 14.57 276 GLN D C 1
ATOM 4517 O O . GLN D 1 91 ? 8.107 23.815 -47.917 1.00 14.69 276 GLN D O 1
ATOM 4523 N N . TYR D 1 92 ? 8.681 25.633 -46.699 1.00 14.69 277 TYR D N 1
ATOM 4524 C CA . TYR D 1 92 ? 10.112 25.462 -46.922 1.00 15.17 277 TYR D CA 1
ATOM 4525 C C . TYR D 1 92 ? 10.827 26.010 -45.704 1.00 15.16 277 TYR D C 1
ATOM 4526 O O . TYR D 1 92 ? 10.621 27.163 -45.323 1.00 13.96 277 TYR D O 1
ATOM 4535 N N . LEU D 1 93 ? 11.631 25.152 -45.079 1.00 15.94 278 LEU D N 1
ATOM 4536 C CA . LEU D 1 93 ? 12.372 25.511 -43.860 1.00 17.18 278 LEU D CA 1
ATOM 4537 C C . LEU D 1 93 ? 11.493 26.213 -42.802 1.00 16.71 278 LEU D C 1
ATOM 4538 O O . LEU D 1 93 ? 11.828 27.278 -42.285 1.00 17.02 278 LEU D O 1
ATOM 4543 N N . SER D 1 94 ? 10.338 25.601 -42.526 1.00 16.39 279 SER D N 1
ATOM 4544 C CA . SER D 1 94 ? 9.399 26.064 -41.492 1.00 15.98 279 SER D CA 1
ATOM 4545 C C . SER D 1 94 ? 8.715 27.394 -41.762 1.00 15.29 279 SER D C 1
ATOM 4546 O O . SER D 1 94 ? 8.172 28.004 -40.839 1.00 15.49 279 SER D O 1
ATOM 4549 N N . LYS D 1 95 ? 8.707 27.832 -43.024 1.00 14.13 280 LYS D N 1
ATOM 4550 C CA . LYS D 1 95 ? 8.018 29.064 -43.396 1.00 14.30 280 LYS D CA 1
ATOM 4551 C C . LYS D 1 95 ? 7.176 28.813 -44.634 1.00 12.85 280 LYS D C 1
ATOM 4552 O O . LYS D 1 95 ? 7.458 27.895 -45.403 1.00 12.82 280 LYS D O 1
ATOM 4558 N N . THR D 1 96 ? 6.159 29.649 -44.826 1.00 11.82 281 THR D N 1
ATOM 4559 C CA . THR D 1 96 ? 5.293 29.526 -45.999 1.00 11.31 281 THR D CA 1
ATOM 4560 C C . THR D 1 96 ? 5.799 30.425 -47.113 1.00 11.14 281 THR D C 1
ATOM 4561 O O . THR D 1 96 ? 6.026 31.613 -46.912 1.00 12.15 281 THR D O 1
ATOM 4565 N N . TYR D 1 97 ? 5.963 29.843 -48.298 1.00 10.50 282 TYR D N 1
ATOM 4566 C CA . TYR D 1 97 ? 6.276 30.619 -49.487 1.00 11.09 282 TYR D CA 1
ATOM 4567 C C . TYR D 1 97 ? 5.206 30.432 -50.545 1.00 10.32 282 TYR D C 1
ATOM 4568 O O . TYR D 1 97 ? 4.322 29.574 -50.424 1.00 10.16 282 TYR D O 1
ATOM 4577 N N . CYS D 1 98 ? 5.301 31.237 -51.593 1.00 9.81 283 CYS D N 1
ATOM 4578 C CA . CYS D 1 98 ? 4.322 31.170 -52.649 1.00 9.48 283 CYS D CA 1
ATOM 4579 C C . CYS D 1 98 ? 4.984 31.523 -53.960 1.00 9.07 283 CYS D C 1
ATOM 4580 O O . CYS D 1 98 ? 5.711 32.521 -54.037 1.00 9.83 283 CYS D O 1
ATOM 4583 N N . VAL D 1 99 ? 4.768 30.699 -54.983 1.00 8.61 284 VAL D N 1
ATOM 4584 C CA . VAL D 1 99 ? 5.142 31.102 -56.327 1.00 8.81 284 VAL D CA 1
ATOM 4585 C C . VAL D 1 99 ? 3.906 31.746 -56.928 1.00 8.92 284 VAL D C 1
ATOM 4586 O O . VAL D 1 99 ? 2.920 31.069 -57.257 1.00 9.53 284 VAL D O 1
ATOM 4590 N N . ASP D 1 100 ? 3.931 33.068 -57.013 1.00 9.73 285 ASP D N 1
ATOM 4591 C CA . ASP D 1 100 ? 2.790 33.797 -57.533 1.00 9.44 285 ASP D CA 1
ATOM 4592 C C . ASP D 1 100 ? 2.968 33.989 -59.040 1.00 10.12 285 ASP D C 1
ATOM 4593 O O . ASP D 1 100 ? 3.720 34.865 -59.468 1.00 10.28 285 ASP D O 1
ATOM 4598 N N . ALA D 1 101 ? 2.303 33.139 -59.834 1.00 9.84 286 ALA D N 1
ATOM 4599 C CA . ALA D 1 101 ? 2.391 33.240 -61.295 1.00 9.57 286 ALA D CA 1
ATOM 4600 C C . ALA D 1 101 ? 1.195 33.975 -61.907 1.00 9.56 286 ALA D C 1
ATOM 4601 O O . ALA D 1 101 ? 0.810 33.719 -63.049 1.00 9.60 286 ALA D O 1
ATOM 4603 N N . THR D 1 102 ? 0.634 34.934 -61.173 1.00 10.05 287 THR D N 1
ATOM 4604 C CA . THR D 1 102 ? -0.544 35.650 -61.671 1.00 10.55 287 THR D CA 1
ATOM 4605 C C . THR D 1 102 ? -0.256 36.474 -62.927 1.00 10.73 287 THR D C 1
ATOM 4606 O O . THR D 1 102 ? -1.056 36.490 -63.854 1.00 11.21 287 THR D O 1
ATOM 4610 N N . ARG D 1 103 ? 0.880 37.164 -62.938 1.00 11.24 288 ARG D N 1
ATOM 4611 C CA . ARG D 1 103 ? 1.289 37.954 -64.096 1.00 12.16 288 ARG D CA 1
ATOM 4612 C C . ARG D 1 103 ? 1.466 37.073 -65.325 1.00 11.68 288 ARG D C 1
ATOM 4613 O O . ARG D 1 103 ? 2.141 36.039 -65.280 1.00 11.09 288 ARG D O 1
ATOM 4621 N N . GLU D 1 104 ? 0.903 37.535 -66.440 1.00 11.40 289 GLU D N 1
ATOM 4622 C CA . GLU D 1 104 ? 1.038 36.823 -67.696 1.00 11.34 289 GLU D CA 1
ATOM 4623 C C . GLU D 1 104 ? 2.476 36.869 -68.157 1.00 11.46 289 GLU D C 1
ATOM 4624 O O . GLU D 1 104 ? 3.100 37.940 -68.174 1.00 13.05 289 GLU D O 1
ATOM 4630 N N . THR D 1 105 ? 2.998 35.702 -68.507 1.00 10.98 290 THR D N 1
ATOM 4631 C CA . THR D 1 105 ? 4.337 35.544 -69.068 1.00 10.62 290 THR D CA 1
ATOM 4632 C C . THR D 1 105 ? 4.225 34.472 -70.150 1.00 10.92 290 THR D C 1
ATOM 4633 O O . THR D 1 105 ? 3.121 34.010 -70.434 1.00 10.72 290 THR D O 1
ATOM 4637 N N . ASN D 1 106 ? 5.359 34.077 -70.729 1.00 10.78 291 ASN D N 1
ATOM 4638 C CA . ASN D 1 106 ? 5.391 32.983 -71.696 1.00 10.91 291 ASN D CA 1
ATOM 4639 C C . ASN D 1 106 ? 5.665 31.619 -71.066 1.00 10.62 291 ASN D C 1
ATOM 4640 O O . ASN D 1 106 ? 5.852 30.634 -71.789 1.00 10.86 291 ASN D O 1
ATOM 4648 N N . ARG D 1 107 ? 5.706 31.567 -69.735 1.00 10.00 292 ARG D N 1
ATOM 4649 C CA . ARG D 1 107 ? 6.040 30.330 -69.032 1.00 9.92 292 ARG D CA 1
ATOM 4650 C C . ARG D 1 107 ? 4.856 29.382 -68.972 1.00 9.23 292 ARG D C 1
ATOM 4651 O O . ARG D 1 107 ? 3.701 29.823 -68.872 1.00 9.17 292 ARG D O 1
ATOM 4659 N N . LEU D 1 108 ? 5.144 28.082 -69.041 1.00 8.82 293 LEU D N 1
ATOM 4660 C CA . LEU D 1 108 ? 4.086 27.100 -69.235 1.00 8.37 293 LEU D CA 1
ATOM 4661 C C . LEU D 1 108 ? 3.571 26.434 -67.981 1.00 7.29 293 LEU D C 1
ATOM 4662 O O . LEU D 1 108 ? 2.446 25.936 -67.976 1.00 7.82 293 LEU D O 1
ATOM 4667 N N . GLY D 1 109 ? 4.388 26.385 -66.932 1.00 7.47 294 GLY D N 1
ATOM 4668 C CA . GLY D 1 109 ? 3.957 25.699 -65.709 1.00 7.14 294 GLY D CA 1
ATOM 4669 C C . GLY D 1 109 ? 2.643 26.257 -65.179 1.00 6.78 294 GLY D C 1
ATOM 4670 O O . GLY D 1 109 ? 1.747 25.505 -64.733 1.00 7.05 294 GLY D O 1
ATOM 4671 N N . ARG D 1 110 ? 2.538 27.588 -65.202 1.00 6.84 295 ARG D N 1
ATOM 4672 C CA . ARG D 1 110 ? 1.351 28.301 -64.731 1.00 7.35 295 ARG D CA 1
ATOM 4673 C C . ARG D 1 110 ? 0.092 27.982 -65.550 1.00 7.45 295 ARG D C 1
ATOM 4674 O O . ARG D 1 110 ? -1.032 28.243 -65.089 1.00 8.85 295 ARG D O 1
ATOM 4682 N N . LEU D 1 111 ? 0.280 27.423 -66.760 1.00 7.37 296 LEU D N 1
ATOM 4683 C CA . LEU D 1 111 ? -0.841 27.102 -67.643 1.00 6.92 296 LEU D CA 1
ATOM 4684 C C . LEU D 1 111 ? -1.323 25.659 -67.544 1.00 6.91 296 LEU D C 1
ATOM 4685 O O . LEU D 1 111 ? -2.316 25.299 -68.186 1.00 7.45 296 LEU D O 1
ATOM 4690 N N . ILE D 1 112 ? -0.644 24.839 -66.737 1.00 6.97 297 ILE D N 1
ATOM 4691 C CA . ILE D 1 112 ? -1.006 23.428 -66.649 1.00 6.75 297 ILE D CA 1
ATOM 4692 C C . ILE D 1 112 ? -2.239 23.252 -65.765 1.00 6.73 297 ILE D C 1
ATOM 4693 O O . ILE D 1 112 ? -2.336 23.820 -64.669 1.00 6.76 297 ILE D O 1
ATOM 4698 N N . ASN D 1 113 ? -3.175 22.454 -66.264 1.00 6.80 298 ASN D N 1
ATOM 4699 C CA . ASN D 1 113 ? -4.446 22.244 -65.587 1.00 6.26 298 ASN D CA 1
ATOM 4700 C C . ASN D 1 113 ? -4.424 21.127 -64.527 1.00 6.73 298 ASN D C 1
ATOM 4701 O O . ASN D 1 113 ? -3.425 20.426 -64.378 1.00 7.36 298 ASN D O 1
ATOM 4706 N N . HIS D 1 114 ? -5.521 21.027 -63.784 1.00 6.89 299 HIS D N 1
ATOM 4707 C CA . HIS D 1 114 ? -5.637 20.153 -62.628 1.00 6.84 299 HIS D CA 1
ATOM 4708 C C . HIS D 1 114 ? -6.236 18.810 -62.973 1.00 8.05 299 HIS D C 1
ATOM 4709 O O . HIS D 1 114 ? -7.206 18.736 -63.718 1.00 8.16 299 HIS D O 1
ATOM 4716 N N . SER D 1 115 ? -5.703 17.765 -62.355 1.00 8.47 300 SER D N 1
ATOM 4717 C CA . SER D 1 115 ? -6.369 16.463 -62.308 1.00 10.32 300 SER D CA 1
ATOM 4718 C C . SER D 1 115 ? -5.820 15.749 -61.096 1.00 11.37 300 SER D C 1
ATOM 4719 O O . SER D 1 115 ? -4.610 15.752 -60.895 1.00 12.35 300 SER D O 1
ATOM 4722 N N . LYS D 1 116 ? -6.676 15.109 -60.306 1.00 12.02 301 LYS D N 1
ATOM 4723 C CA . LYS D 1 116 ? -6.151 14.311 -59.182 1.00 13.18 301 LYS D CA 1
ATOM 4724 C C . LYS D 1 116 ? -5.312 13.135 -59.670 1.00 14.56 301 LYS D C 1
ATOM 4725 O O . LYS D 1 116 ? -4.351 12.748 -59.001 1.00 16.89 301 LYS D O 1
ATOM 4731 N N . CYS D 1 117 ? -5.667 12.598 -60.837 1.00 14.54 302 CYS D N 1
ATOM 4732 C CA . CYS D 1 117 ? -5.008 11.417 -61.409 1.00 15.67 302 CYS D CA 1
ATOM 4733 C C . CYS D 1 117 ? -4.251 11.786 -62.672 1.00 14.77 302 CYS D C 1
ATOM 4734 O O . CYS D 1 117 ? -4.345 11.123 -63.697 1.00 16.21 302 CYS D O 1
ATOM 4737 N N . GLY D 1 118 ? -3.490 12.862 -62.567 1.00 13.39 303 GLY D N 1
ATOM 4738 C CA . GLY D 1 118 ? -2.747 13.374 -63.709 1.00 12.15 303 GLY D CA 1
ATOM 4739 C C . GLY D 1 118 ? -1.462 12.616 -63.976 1.00 11.77 303 GLY D C 1
ATOM 4740 O O . GLY D 1 118 ? -1.276 11.477 -63.542 1.00 14.15 303 GLY D O 1
ATOM 4741 N N . ASN D 1 119 ? -0.576 13.258 -64.719 1.00 9.25 304 ASN D N 1
ATOM 4742 C CA . ASN D 1 119 ? 0.673 12.636 -65.145 1.00 9.02 304 ASN D CA 1
ATOM 4743 C C . ASN D 1 119 ? 1.924 13.333 -64.610 1.00 9.12 304 ASN D C 1
ATOM 4744 O O . ASN D 1 119 ? 3.034 12.914 -64.907 1.00 9.56 304 ASN D O 1
ATOM 4749 N N . CYS D 1 120 ? 1.729 14.399 -63.835 1.00 9.21 305 CYS D N 1
ATOM 4750 C CA . CYS D 1 120 ? 2.832 15.110 -63.198 1.00 9.70 305 CYS D CA 1
ATOM 4751 C C . CYS D 1 120 ? 2.598 15.217 -61.703 1.00 9.44 305 CYS D C 1
ATOM 4752 O O . CYS D 1 120 ? 1.446 15.238 -61.234 1.00 10.01 305 CYS D O 1
ATOM 4755 N N . GLN D 1 121 ? 3.702 15.296 -60.960 1.00 10.91 306 GLN D N 1
ATOM 4756 C CA . GLN D 1 121 ? 3.652 15.535 -59.518 1.00 12.16 306 GLN D CA 1
ATOM 4757 C C . GLN D 1 121 ? 4.575 16.718 -59.227 1.00 11.58 306 GLN D C 1
ATOM 4758 O O . GLN D 1 121 ? 5.697 16.770 -59.714 1.00 11.45 306 GLN D O 1
ATOM 4768 N N . THR D 1 122 ? 4.092 17.670 -58.445 1.00 11.13 307 THR D N 1
ATOM 4769 C CA . THR D 1 122 ? 4.921 18.807 -58.056 1.00 11.44 307 THR D CA 1
ATOM 4770 C C . THR D 1 122 ? 5.816 18.418 -56.890 1.00 11.95 307 THR D C 1
ATOM 4771 O O . THR D 1 122 ? 5.370 17.760 -55.947 1.00 12.82 307 THR D O 1
ATOM 4775 N N . LYS D 1 123 ? 7.070 18.850 -56.964 1.00 11.52 308 LYS D N 1
ATOM 4776 C CA . LYS D 1 123 ? 8.043 18.581 -55.907 1.00 13.18 308 LYS D CA 1
ATOM 4777 C C . LYS D 1 123 ? 8.752 19.861 -55.543 1.00 13.37 308 LYS D C 1
ATOM 4778 O O . LYS D 1 123 ? 8.972 20.729 -56.394 1.00 12.15 308 LYS D O 1
ATOM 4784 N N . LEU D 1 124 ? 9.096 19.966 -54.265 1.00 14.06 309 LEU D N 1
ATOM 4785 C CA . LEU D 1 124 ? 9.948 21.032 -53.769 1.00 15.40 309 LEU D CA 1
ATOM 4786 C C . LEU D 1 124 ? 11.395 20.665 -54.054 1.00 15.74 309 LEU D C 1
ATOM 4787 O O . LEU D 1 124 ? 11.839 19.575 -53.684 1.00 16.52 309 LEU D O 1
ATOM 4792 N N . HIS D 1 125 ? 12.114 21.584 -54.688 1.00 15.32 310 HIS D N 1
ATOM 4793 C CA . HIS D 1 125 ? 13.491 21.371 -55.107 1.00 16.19 310 HIS D CA 1
ATOM 4794 C C . HIS D 1 125 ? 14.372 22.578 -54.803 1.00 16.62 310 HIS D C 1
ATOM 4795 O O . HIS D 1 125 ? 14.111 23.692 -55.281 1.00 18.20 310 HIS D O 1
ATOM 4802 N N . ASP D 1 126 ? 15.437 22.335 -54.045 1.00 16.01 311 ASP D N 1
ATOM 4803 C CA . ASP D 1 126 ? 16.317 23.382 -53.534 1.00 16.45 311 ASP D CA 1
ATOM 4804 C C . ASP D 1 126 ? 17.564 23.476 -54.411 1.00 16.00 311 ASP D C 1
ATOM 4805 O O . ASP D 1 126 ? 18.217 22.462 -54.653 1.00 16.52 311 ASP D O 1
ATOM 4810 N N . ILE D 1 127 ? 17.884 24.674 -54.903 1.00 14.95 312 ILE D N 1
ATOM 4811 C CA . ILE D 1 127 ? 19.201 24.919 -55.520 1.00 14.95 312 ILE D CA 1
ATOM 4812 C C . ILE D 1 127 ? 19.922 25.997 -54.744 1.00 14.69 312 ILE D C 1
ATOM 4813 O O . ILE D 1 127 ? 19.494 27.155 -54.746 1.00 14.66 312 ILE D O 1
ATOM 4818 N N . ASP D 1 128 ? 21.028 25.615 -54.099 1.00 14.97 313 ASP D N 1
ATOM 4819 C CA . ASP D 1 128 ? 21.867 26.577 -53.368 1.00 15.28 313 ASP D CA 1
ATOM 4820 C C . ASP D 1 128 ? 21.031 27.483 -52.461 1.00 15.11 313 ASP D C 1
ATOM 4821 O O . ASP D 1 128 ? 21.221 28.703 -52.429 1.00 15.45 313 ASP D O 1
ATOM 4826 N N . GLY D 1 129 ? 20.098 26.871 -51.735 1.00 14.63 314 GLY D N 1
ATOM 4827 C CA . GLY D 1 129 ? 19.289 27.592 -50.748 1.00 15.02 314 GLY D CA 1
ATOM 4828 C C . GLY D 1 129 ? 18.100 28.383 -51.290 1.00 15.08 314 GLY D C 1
ATOM 4829 O O . GLY D 1 129 ? 17.467 29.141 -50.537 1.00 16.27 314 GLY D O 1
ATOM 4830 N N . VAL D 1 130 ? 17.802 28.223 -52.583 1.00 13.88 315 VAL D N 1
ATOM 4831 C CA . VAL D 1 130 ? 16.628 28.841 -53.190 1.00 13.15 315 VAL D CA 1
ATOM 4832 C C . VAL D 1 130 ? 15.641 27.724 -53.545 1.00 12.25 315 VAL D C 1
ATOM 4833 O O . VAL D 1 130 ? 16.000 26.797 -54.263 1.00 11.85 315 VAL D O 1
ATOM 4837 N N . PRO D 1 131 ? 14.400 27.801 -53.031 1.00 11.97 316 PRO D N 1
ATOM 4838 C CA . PRO D 1 131 ? 13.416 26.773 -53.363 1.00 11.81 316 PRO D CA 1
ATOM 4839 C C . PRO D 1 131 ? 12.787 26.985 -54.729 1.00 11.68 316 PRO D C 1
ATOM 4840 O O . PRO D 1 131 ? 12.571 28.125 -55.151 1.00 12.51 316 PRO D O 1
ATOM 4844 N N . HIS D 1 132 ? 12.471 25.872 -55.380 1.00 11.00 317 HIS D N 1
ATOM 4845 C CA . HIS D 1 132 ? 11.765 25.865 -56.665 1.00 11.16 317 HIS D CA 1
ATOM 4846 C C . HIS D 1 132 ? 10.696 24.801 -56.614 1.00 11.02 317 HIS D C 1
ATOM 4847 O O . HIS D 1 132 ? 10.909 23.731 -56.027 1.00 12.66 317 HIS D O 1
ATOM 4854 N N . LEU D 1 133 ? 9.555 25.102 -57.230 1.00 10.10 318 LEU D N 1
ATOM 4855 C CA . LEU D 1 133 ? 8.515 24.107 -57.449 1.00 9.84 318 LEU D CA 1
ATOM 4856 C C . LEU D 1 133 ? 8.653 23.551 -58.839 1.00 9.78 318 LEU D C 1
ATOM 4857 O O . LEU D 1 133 ? 8.624 24.300 -59.822 1.00 9.72 318 LEU D O 1
ATOM 4862 N N . ILE D 1 134 ? 8.855 22.241 -58.928 1.00 9.61 319 ILE D N 1
ATOM 4863 C CA . ILE D 1 134 ? 9.040 21.599 -60.225 1.00 10.60 319 ILE D CA 1
ATOM 4864 C C . ILE D 1 134 ? 8.043 20.455 -60.429 1.00 9.74 319 ILE D C 1
ATOM 4865 O O . ILE D 1 134 ? 7.693 19.744 -59.483 1.00 10.21 319 ILE D O 1
ATOM 4870 N N . LEU D 1 135 ? 7.587 20.309 -61.668 1.00 9.65 320 LEU D N 1
ATOM 4871 C CA . LEU D 1 135 ? 6.695 19.231 -62.064 1.00 10.31 320 LEU D CA 1
ATOM 4872 C C . LEU D 1 135 ? 7.524 18.119 -62.677 1.00 10.93 320 LEU D C 1
ATOM 4873 O O . LEU D 1 135 ? 8.314 18.362 -63.595 1.00 11.21 320 LEU D O 1
ATOM 4878 N N . ILE D 1 136 ? 7.352 16.923 -62.123 1.00 11.68 321 ILE D N 1
ATOM 4879 C CA . ILE D 1 136 ? 8.069 15.705 -62.498 1.00 12.52 321 ILE D CA 1
ATOM 4880 C C . ILE D 1 136 ? 7.035 14.728 -63.067 1.00 12.00 321 ILE D C 1
ATOM 4881 O O . ILE D 1 136 ? 5.931 14.628 -62.528 1.00 11.95 321 ILE D O 1
ATOM 4886 N N . ALA D 1 137 ? 7.376 14.019 -64.146 1.00 11.16 322 ALA D N 1
ATOM 4887 C CA . ALA D 1 137 ? 6.481 13.012 -64.705 1.00 10.94 322 ALA D CA 1
ATOM 4888 C C . ALA D 1 137 ? 6.264 11.890 -63.692 1.00 11.32 322 ALA D C 1
ATOM 4889 O O . ALA D 1 137 ? 7.236 11.290 -63.196 1.00 11.78 322 ALA D O 1
ATOM 4891 N N . SER D 1 138 ? 4.999 11.586 -63.394 1.00 11.99 323 SER D N 1
ATOM 4892 C CA . SER D 1 138 ? 4.702 10.547 -62.410 1.00 12.66 323 SER D CA 1
ATOM 4893 C C . SER D 1 138 ? 4.637 9.170 -63.050 1.00 12.64 323 SER D C 1
ATOM 4894 O O . SER D 1 138 ? 4.532 8.162 -62.351 1.00 13.87 323 SER D O 1
ATOM 4897 N N . ARG D 1 139 ? 4.682 9.155 -64.378 1.00 12.30 324 ARG D N 1
ATOM 4898 C CA . ARG D 1 139 ? 4.657 7.956 -65.214 1.00 11.96 324 ARG D CA 1
ATOM 4899 C C . ARG D 1 139 ? 5.164 8.388 -66.588 1.00 12.05 324 ARG D C 1
ATOM 4900 O O . ARG D 1 139 ? 5.354 9.591 -66.842 1.00 12.10 324 ARG D O 1
ATOM 4908 N N . ASP D 1 140 ? 5.383 7.438 -67.493 1.00 12.06 325 ASP D N 1
ATOM 4909 C CA . ASP D 1 140 ? 5.666 7.797 -68.873 1.00 12.79 325 ASP D CA 1
ATOM 4910 C C . ASP D 1 140 ? 4.484 8.583 -69.447 1.00 11.88 325 ASP D C 1
ATOM 4911 O O . ASP D 1 140 ? 3.320 8.225 -69.226 1.00 12.23 325 ASP D O 1
ATOM 4916 N N . ILE D 1 141 ? 4.800 9.664 -70.158 1.00 11.36 326 ILE D N 1
ATOM 4917 C CA . ILE D 1 141 ? 3.801 10.528 -70.787 1.00 11.39 326 ILE D CA 1
ATOM 4918 C C . ILE D 1 141 ? 3.962 10.457 -72.290 1.00 12.00 326 ILE D C 1
ATOM 4919 O O . ILE D 1 141 ? 5.069 10.619 -72.816 1.00 12.17 326 ILE D O 1
ATOM 4924 N N . ALA D 1 142 ? 2.859 10.203 -72.981 1.00 12.05 327 ALA D N 1
ATOM 4925 C CA . ALA D 1 142 ? 2.899 10.126 -74.425 1.00 12.23 327 ALA D CA 1
ATOM 4926 C C . ALA D 1 142 ? 2.721 11.508 -75.040 1.00 12.02 327 ALA D C 1
ATOM 4927 O O . ALA D 1 142 ? 1.972 12.349 -74.510 1.00 11.83 327 ALA D O 1
ATOM 4929 N N . ALA D 1 143 ? 3.387 11.750 -76.167 1.00 11.94 328 ALA D N 1
ATOM 4930 C CA . ALA D 1 143 ? 3.120 12.953 -76.933 1.00 12.05 328 ALA D CA 1
ATOM 4931 C C . ALA D 1 143 ? 1.622 13.038 -77.220 1.00 11.83 328 ALA D C 1
ATOM 4932 O O . ALA D 1 143 ? 0.958 12.034 -77.520 1.00 11.62 328 ALA D O 1
ATOM 4934 N N . GLY D 1 144 ? 1.084 14.249 -77.104 1.00 10.98 329 GLY D N 1
ATOM 4935 C CA . GLY D 1 144 ? -0.345 14.468 -77.307 1.00 10.64 329 GLY D CA 1
ATOM 4936 C C . GLY D 1 144 ? -1.171 14.560 -76.031 1.00 9.81 329 GLY D C 1
ATOM 4937 O O . GLY D 1 144 ? -2.297 15.056 -76.050 1.00 10.18 329 GLY D O 1
ATOM 4938 N N . GLU D 1 145 ? -0.626 14.054 -74.927 1.00 9.00 330 GLU D N 1
ATOM 4939 C CA . GLU D 1 145 ? -1.301 14.157 -73.644 1.00 8.91 330 GLU D CA 1
ATOM 4940 C C . GLU D 1 145 ? -1.367 15.605 -73.171 1.00 8.15 330 GLU D C 1
ATOM 4941 O O . GLU D 1 145 ? -0.408 16.359 -73.330 1.00 9.44 330 GLU D O 1
ATOM 4947 N N . GLU D 1 146 ? -2.489 15.968 -72.549 1.00 7.85 331 GLU D N 1
ATOM 4948 C CA . GLU D 1 146 ? -2.483 17.162 -71.727 1.00 7.52 331 GLU D CA 1
ATOM 4949 C C . GLU D 1 146 ? -1.668 16.875 -70.456 1.00 7.06 331 GLU D C 1
ATOM 4950 O O . GLU D 1 146 ? -1.851 15.843 -69.799 1.00 8.24 331 GLU D O 1
ATOM 4956 N N . LEU D 1 147 ? -0.770 17.786 -70.107 1.00 7.12 332 LEU D N 1
ATOM 4957 C CA . LEU D 1 147 ? -0.083 17.718 -68.812 1.00 7.75 332 LEU D CA 1
ATOM 4958 C C . LEU D 1 147 ? -1.051 18.129 -67.711 1.00 7.75 332 LEU D C 1
ATOM 4959 O O . LEU D 1 147 ? -1.784 19.120 -67.857 1.00 7.70 332 LEU D O 1
ATOM 4964 N N . LEU D 1 148 ? -1.030 17.387 -66.603 1.00 7.97 333 LEU D N 1
ATOM 4965 C CA . LEU D 1 148 ? -2.009 17.561 -65.541 1.00 7.71 333 LEU D CA 1
ATOM 4966 C C . LEU D 1 148 ? -1.395 17.170 -64.211 1.00 7.78 333 LEU D C 1
ATOM 4967 O O . LEU D 1 148 ? -0.660 16.195 -64.148 1.00 8.01 333 LEU D O 1
ATOM 4972 N N . TYR D 1 149 ? -1.668 17.944 -63.160 1.00 7.64 334 TYR D N 1
ATOM 4973 C CA . TYR D 1 149 ? -1.238 17.551 -61.807 1.00 7.52 334 TYR D CA 1
ATOM 4974 C C . TYR D 1 149 ? -2.293 17.924 -60.784 1.00 7.39 334 TYR D C 1
ATOM 4975 O O . TYR D 1 149 ? -3.216 18.682 -61.072 1.00 8.01 334 TYR D O 1
ATOM 4984 N N . ASP D 1 150 ? -2.145 17.411 -59.567 1.00 7.33 335 ASP D N 1
ATOM 4985 C CA . ASP D 1 150 ? -3.109 17.690 -58.512 1.00 7.78 335 ASP D CA 1
ATOM 4986 C C . ASP D 1 150 ? -2.808 19.051 -57.889 1.00 7.77 335 ASP D C 1
ATOM 4987 O O . ASP D 1 150 ? -1.754 19.223 -57.279 1.00 8.42 335 ASP D O 1
ATOM 4992 N N . TYR D 1 151 ? -3.721 20.014 -58.071 1.00 7.27 336 TYR D N 1
ATOM 4993 C CA . TYR D 1 151 ? -3.556 21.337 -57.480 1.00 7.37 336 TYR D CA 1
ATOM 4994 C C . TYR D 1 151 ? -3.498 21.301 -55.945 1.00 7.86 336 TYR D C 1
ATOM 4995 O O . TYR D 1 151 ? -2.978 22.237 -55.318 1.00 8.38 336 TYR D O 1
ATOM 5004 N N . GLY D 1 152 ? -4.081 20.267 -55.342 1.00 7.93 337 GLY D N 1
ATOM 5005 C CA . GLY D 1 152 ? -3.941 20.071 -53.882 1.00 8.17 337 GLY D CA 1
ATOM 5006 C C . GLY D 1 152 ? -4.902 20.846 -52.990 1.00 8.39 337 GLY D C 1
ATOM 5007 O O . GLY D 1 152 ? -4.923 20.657 -51.766 1.00 9.01 337 GLY D O 1
ATOM 5008 N N . ASP D 1 153 ? -5.713 21.716 -53.584 1.00 8.11 338 ASP D N 1
ATOM 5009 C CA . ASP D 1 153 ? -6.718 22.452 -52.810 1.00 7.97 338 ASP D CA 1
ATOM 5010 C C . ASP D 1 153 ? -7.969 21.596 -52.732 1.00 8.30 338 ASP D C 1
ATOM 5011 O O . ASP D 1 153 ? -8.674 21.415 -53.722 1.00 8.48 338 ASP D O 1
ATOM 5016 N N . ARG D 1 154 ? -8.198 21.030 -51.550 1.00 8.37 339 ARG D N 1
ATOM 5017 C CA . ARG D 1 154 ? -9.338 20.154 -51.272 1.00 8.61 339 ARG D CA 1
ATOM 5018 C C . ARG D 1 154 ? -10.383 20.853 -50.408 1.00 9.22 339 ARG D C 1
ATOM 5019 O O . ARG D 1 154 ? -11.360 20.227 -49.994 1.00 9.34 339 ARG D O 1
ATOM 5027 N N . SER D 1 155 ? -10.182 22.137 -50.115 1.00 9.02 340 SER D N 1
ATOM 5028 C CA . SER D 1 155 ? -11.079 22.814 -49.172 1.00 9.93 340 SER D CA 1
ATOM 5029 C C . SER D 1 155 ? -12.513 22.846 -49.690 1.00 10.54 340 SER D C 1
ATOM 5030 O O . SER D 1 155 ? -12.737 22.966 -50.895 1.00 10.33 340 SER D O 1
ATOM 5033 N N . LYS D 1 156 ? -13.484 22.734 -48.788 1.00 11.44 341 LYS D N 1
ATOM 5034 C CA . LYS D 1 156 ? -14.880 22.750 -49.179 1.00 13.03 341 LYS D CA 1
ATOM 5035 C C . LYS D 1 156 ? -15.224 23.995 -49.993 1.00 11.56 341 LYS D C 1
ATOM 5036 O O . LYS D 1 156 ? -15.903 23.908 -51.017 1.00 11.66 341 LYS D O 1
ATOM 5042 N N . ALA D 1 157 ? -14.770 25.161 -49.536 1.00 11.76 342 ALA D N 1
ATOM 5043 C CA . ALA D 1 157 ? -15.119 26.394 -50.223 1.00 11.65 342 ALA D CA 1
ATOM 5044 C C . ALA D 1 157 ? -14.550 26.402 -51.634 1.00 11.56 342 ALA D C 1
ATOM 5045 O O . ALA D 1 157 ? -15.222 26.814 -52.579 1.00 12.26 342 ALA D O 1
ATOM 5047 N N . SER D 1 158 ? -13.328 25.907 -51.797 1.00 10.25 343 SER D N 1
ATOM 5048 C CA . SER D 1 158 ? -12.749 25.871 -53.143 1.00 9.84 343 SER D CA 1
ATOM 5049 C C . SER D 1 158 ? -13.456 24.879 -54.059 1.00 9.61 343 SER D C 1
ATOM 5050 O O . SER D 1 158 ? -13.742 25.214 -55.219 1.00 10.05 343 SER D O 1
ATOM 5053 N N . ILE D 1 159 ? -13.712 23.669 -53.560 1.00 9.77 344 ILE D N 1
ATOM 5054 C CA . ILE D 1 159 ? -14.273 22.617 -54.419 1.00 11.19 344 ILE D CA 1
ATOM 5055 C C . ILE D 1 159 ? -15.726 22.908 -54.776 1.00 11.21 344 ILE D C 1
ATOM 5056 O O . ILE D 1 159 ? -16.199 22.476 -55.832 1.00 11.72 344 ILE D O 1
ATOM 5061 N N . GLU D 1 160 ? -16.432 23.655 -53.932 1.00 10.84 345 GLU D N 1
ATOM 5062 C CA . GLU D 1 160 ? -17.822 24.011 -54.267 1.00 11.26 345 GLU D CA 1
ATOM 5063 C C . GLU D 1 160 ? -17.917 25.149 -55.290 1.00 11.03 345 GLU D C 1
ATOM 5064 O O . GLU D 1 160 ? -18.859 25.196 -56.091 1.00 11.15 345 GLU D O 1
ATOM 5070 N N . ALA D 1 161 ? -16.929 26.040 -55.269 1.00 10.77 346 ALA D N 1
ATOM 5071 C CA . ALA D 1 161 ? -16.833 27.133 -56.238 1.00 10.89 346 ALA D CA 1
ATOM 5072 C C . ALA D 1 161 ? -16.137 26.720 -57.535 1.00 11.10 346 ALA D C 1
ATOM 5073 O O . ALA D 1 161 ? -16.337 27.356 -58.582 1.00 11.84 346 ALA D O 1
ATOM 5075 N N . HIS D 1 162 ? -15.319 25.667 -57.460 1.00 10.58 347 HIS D N 1
ATOM 5076 C CA . HIS D 1 162 ? -14.515 25.203 -58.594 1.00 10.05 347 HIS D CA 1
ATOM 5077 C C . HIS D 1 162 ? -14.601 23.692 -58.635 1.00 9.62 347 HIS D C 1
ATOM 5078 O O . HIS D 1 162 ? -13.667 22.996 -58.234 1.00 9.69 347 HIS D O 1
ATOM 5085 N N . PRO D 1 163 ? -15.751 23.167 -59.086 1.00 10.39 348 PRO D N 1
ATOM 5086 C CA . PRO D 1 163 ? -16.024 21.739 -58.903 1.00 9.78 348 PRO D CA 1
ATOM 5087 C C . PRO D 1 163 ? -15.071 20.780 -59.606 1.00 9.77 348 PRO D C 1
ATOM 5088 O O . PRO D 1 163 ? -14.971 19.619 -59.213 1.00 9.65 348 PRO D O 1
ATOM 5092 N N . TRP D 1 164 ? -14.399 21.266 -60.644 1.00 8.63 349 TRP D N 1
ATOM 5093 C CA . TRP D 1 164 ? -13.389 20.482 -61.354 1.00 8.66 349 TRP D CA 1
ATOM 5094 C C . TRP D 1 164 ? -12.229 20.060 -60.434 1.00 8.54 349 TRP D C 1
ATOM 5095 O O . TRP D 1 164 ? -11.514 19.123 -60.751 1.00 8.97 349 TRP D O 1
ATOM 5106 N N . LEU D 1 165 ? -12.083 20.733 -59.285 1.00 8.31 350 LEU D N 1
ATOM 5107 C CA . LEU D 1 165 ? -11.081 20.343 -58.277 1.00 8.31 350 LEU D CA 1
ATOM 5108 C C . LEU D 1 165 ? -11.350 18.955 -57.693 1.00 9.48 350 LEU D C 1
ATOM 5109 O O . LEU D 1 165 ? -10.451 18.340 -57.129 1.00 9.72 350 LEU D O 1
ATOM 5114 N N . LYS D 1 166 ? -12.587 18.464 -57.839 1.00 10.33 351 LYS D N 1
ATOM 5115 C CA . LYS D 1 166 ? -12.953 17.142 -57.307 1.00 12.53 351 LYS D CA 1
ATOM 5116 C C . LYS D 1 166 ? -12.469 16.008 -58.209 1.00 13.02 351 LYS D C 1
ATOM 5117 O O . LYS D 1 166 ? -12.499 14.837 -57.825 1.00 14.88 351 LYS D O 1
ATOM 5123 N N . HIS D 1 167 ? -12.037 16.360 -59.414 1.00 13.62 352 HIS D N 1
ATOM 5124 C CA . HIS D 1 167 ? -11.691 15.383 -60.418 1.00 14.60 352 HIS D CA 1
ATOM 5125 C C . HIS D 1 167 ? -10.201 15.034 -60.405 1.00 15.63 352 HIS D C 1
ATOM 5126 O O . HIS D 1 167 ? -9.849 13.863 -60.596 1.00 15.69 352 HIS D O 1
ATOM 5133 N N . LYS E 2 2 ? -9.033 11.690 -6.812 1.00 26.06 16 LYS E N 1
ATOM 5134 C CA . LYS E 2 2 ? -9.307 11.426 -8.252 1.00 25.01 16 LYS E CA 1
ATOM 5135 C C . LYS E 2 2 ? -8.135 10.688 -8.901 1.00 24.26 16 LYS E C 1
ATOM 5136 O O . LYS E 2 2 ? -8.270 10.128 -9.987 1.00 24.45 16 LYS E O 1
ATOM 5138 N N . ARG E 2 3 ? -6.990 10.702 -8.223 1.00 22.90 17 ARG E N 1
ATOM 5139 C CA . ARG E 2 3 ? -5.764 10.086 -8.724 1.00 21.46 17 ARG E CA 1
ATOM 5140 C C . ARG E 2 3 ? -5.474 8.778 -8.013 1.00 20.25 17 ARG E C 1
ATOM 5141 O O . ARG E 2 3 ? -5.705 8.655 -6.796 1.00 21.89 17 ARG E O 1
ATOM 5149 N N . HIS E 2 4 ? -4.933 7.811 -8.753 1.00 16.97 18 HIS E N 1
ATOM 5150 C CA . HIS E 2 4 ? -4.424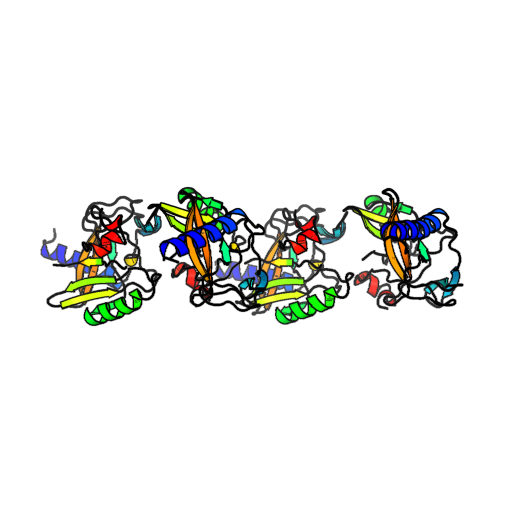 6.572 -8.155 1.00 15.00 18 HIS E CA 1
ATOM 5151 C C . HIS E 2 4 ? -2.901 6.619 -8.147 1.00 14.31 18 HIS E C 1
ATOM 5152 O O . HIS E 2 4 ? -2.295 7.549 -8.701 1.00 14.57 18 HIS E O 1
ATOM 5159 N N . ARG E 2 5 ? -2.287 5.623 -7.510 1.00 13.18 19 ARG E N 1
ATOM 5160 C CA . ARG E 2 5 ? -0.834 5.492 -7.484 1.00 13.44 19 ARG E CA 1
ATOM 5161 C C . ARG E 2 5 ? -0.408 4.205 -8.165 1.00 12.23 19 ARG E C 1
ATOM 5162 O O . ARG E 2 5 ? -1.241 3.365 -8.525 1.00 11.86 19 ARG E O 1
ATOM 5170 N N . LYS E 2 6 ? 0.903 4.059 -8.337 1.00 11.57 20 LYS E N 1
ATOM 5171 C CA . LYS E 2 6 ? 1.536 2.775 -8.575 1.00 11.70 20 LYS E CA 1
ATOM 5172 C C . LYS E 2 6 ? 2.353 2.527 -7.295 1.00 11.94 20 LYS E C 1
ATOM 5173 O O . LYS E 2 6 ? 2.994 3.460 -6.773 1.00 11.72 20 LYS E O 1
ATOM 5179 N N . VAL E 2 7 ? 2.281 1.311 -6.757 1.00 12.01 21 VAL E N 1
ATOM 5180 C CA . VAL E 2 7 ? 2.792 1.010 -5.397 1.00 13.22 21 VAL E CA 1
ATOM 5181 C C . VAL E 2 7 ? 3.459 -0.352 -5.415 1.00 12.90 21 VAL E C 1
ATOM 5182 O O . VAL E 2 7 ? 2.827 -1.327 -5.805 1.00 12.15 21 VAL E O 1
ATOM 5186 N N . LEU E 2 8 ? 4.727 -0.441 -5.010 1.00 12.75 22 LEU E N 1
ATOM 5187 C CA . LEU E 2 8 ? 5.384 -1.749 -4.949 1.00 14.33 22 LEU E CA 1
ATOM 5188 C C . LEU E 2 8 ? 4.862 -2.552 -3.764 1.00 16.04 22 LEU E C 1
ATOM 5189 O O . LEU E 2 8 ? 4.813 -2.028 -2.665 1.00 18.20 22 LEU E O 1
ATOM 5194 N N . ARG E 2 9 ? 4.496 -3.815 -4.009 1.00 17.50 23 ARG E N 1
ATOM 5195 C CA . ARG E 2 9 ? 3.946 -4.700 -2.975 1.00 19.06 23 ARG E CA 1
ATOM 5196 C C . ARG E 2 9 ? 4.781 -5.976 -2.881 1.00 20.68 23 ARG E C 1
ATOM 5197 O O . ARG E 2 9 ? 4.390 -6.950 -2.222 1.00 22.99 23 ARG E O 1
ATOM 5205 N N . LYS F 2 2 ? 8.276 -13.534 5.213 1.00 22.85 16 LYS F N 1
ATOM 5206 C CA . LYS F 2 2 ? 6.893 -14.040 5.444 1.00 21.47 16 LYS F CA 1
ATOM 5207 C C . LYS F 2 2 ? 6.000 -12.950 6.051 1.00 20.36 16 LYS F C 1
ATOM 5208 O O . LYS F 2 2 ? 6.321 -11.760 5.993 1.00 21.57 16 LYS F O 1
ATOM 5209 N N . ARG F 2 3 ? 4.879 -13.368 6.624 1.00 18.49 17 ARG F N 1
ATOM 5210 C CA . ARG F 2 3 ? 3.887 -12.427 7.152 1.00 16.13 17 ARG F CA 1
ATOM 5211 C C . ARG F 2 3 ? 4.158 -12.146 8.616 1.00 15.47 17 ARG F C 1
ATOM 5212 O O . ARG F 2 3 ? 4.797 -12.948 9.302 1.00 17.55 17 ARG F O 1
ATOM 5220 N N . HIS F 2 4 ? 3.668 -11.009 9.099 1.00 12.95 18 HIS F N 1
ATOM 5221 C CA . HIS F 2 4 ? 3.497 -10.823 10.540 1.00 11.90 18 HIS F CA 1
ATOM 5222 C C . HIS F 2 4 ? 2.001 -10.860 10.839 1.00 11.28 18 HIS F C 1
ATOM 5223 O O . HIS F 2 4 ? 1.181 -10.894 9.928 1.00 11.34 18 HIS F O 1
ATOM 5230 N N . ARG F 2 5 ? 1.659 -10.839 12.126 1.00 10.41 19 ARG F N 1
ATOM 5231 C CA . ARG F 2 5 ? 0.274 -10.723 12.565 1.00 10.14 19 ARG F CA 1
ATOM 5232 C C . ARG F 2 5 ? 0.078 -9.449 13.391 1.00 10.00 19 ARG F C 1
ATOM 5233 O O . ARG F 2 5 ? 1.041 -8.729 13.699 1.00 10.22 19 ARG F O 1
ATOM 5241 N N . LYS F 2 6 ? -1.181 -9.167 13.712 1.00 9.85 20 LYS F N 1
ATOM 5242 C CA . LYS F 2 6 ? -1.519 -8.217 14.767 1.00 9.55 20 LYS F CA 1
ATOM 5243 C C . LYS F 2 6 ? -2.213 -9.129 15.786 1.00 9.86 20 LYS F C 1
ATOM 5244 O O . LYS F 2 6 ? -3.091 -9.919 15.414 1.00 9.60 20 LYS F O 1
ATOM 5250 N N . VAL F 2 7 ? -1.772 -9.060 17.048 1.00 9.96 21 VAL F N 1
ATOM 5251 C CA . VAL F 2 7 ? -2.213 -10.006 18.092 1.00 10.56 21 VAL F CA 1
ATOM 5252 C C . VAL F 2 7 ? -2.533 -9.288 19.406 1.00 10.87 21 VAL F C 1
ATOM 5253 O O . VAL F 2 7 ? -1.699 -8.538 19.919 1.00 10.18 21 VAL F O 1
ATOM 5257 N N . LEU F 2 8 ? -3.743 -9.541 19.915 1.00 11.96 22 LEU F N 1
ATOM 5258 C CA . LEU F 2 8 ? -4.167 -9.195 21.280 1.00 13.20 22 LEU F CA 1
ATOM 5259 C C . LEU F 2 8 ? -4.352 -10.496 22.133 1.00 13.56 22 LEU F C 1
ATOM 5260 O O . LEU F 2 8 ? -4.895 -11.502 21.650 1.00 15.47 22 LEU F O 1
ATOM 5265 N N . ARG F 2 9 ? -3.903 -10.459 23.378 1.00 15.55 23 ARG F N 1
ATOM 5266 C CA . ARG F 2 9 ? -4.159 -11.534 24.344 1.00 15.58 23 ARG F CA 1
ATOM 5267 C C . ARG F 2 9 ? -4.714 -10.919 25.628 1.00 16.06 23 ARG F C 1
ATOM 5268 O O . ARG F 2 9 ? -4.745 -9.679 25.766 1.00 16.83 23 ARG F O 1
ATOM 5276 N N . ASP F 2 10 ? -5.215 -11.774 26.525 1.00 15.72 24 ASP F N 1
ATOM 5277 C CA . ASP F 2 10 ? -5.793 -11.323 27.795 1.00 15.92 24 ASP F CA 1
ATOM 5278 C C . ASP F 2 10 ? -4.818 -10.453 28.570 1.00 15.80 24 ASP F C 1
ATOM 5279 O O . ASP F 2 10 ? -3.650 -10.797 28.709 1.00 15.37 24 ASP F O 1
ATOM 5284 N N . LYS G 2 2 ? 5.664 9.522 -42.373 1.00 24.66 16 LYS G N 1
ATOM 5285 C CA . LYS G 2 2 ? 4.879 9.029 -41.207 1.00 23.69 16 LYS G CA 1
ATOM 5286 C C . LYS G 2 2 ? 3.783 10.028 -40.825 1.00 22.58 16 LYS G C 1
ATOM 5287 O O . LYS G 2 2 ? 3.936 11.252 -40.995 1.00 23.45 16 LYS G O 1
ATOM 5289 N N . ARG G 2 3 ? 2.676 9.492 -40.322 1.00 20.15 17 ARG G N 1
ATOM 5290 C CA . ARG G 2 3 ? 1.558 10.299 -39.849 1.00 17.62 17 ARG G CA 1
ATOM 5291 C C . ARG G 2 3 ? 1.682 10.506 -38.354 1.00 17.26 17 ARG G C 1
ATOM 5292 O O . ARG G 2 3 ? 2.067 9.592 -37.611 1.00 18.94 17 ARG G O 1
ATOM 5300 N N . HIS G 2 4 ? 1.333 11.701 -37.892 1.00 15.15 18 HIS G N 1
ATOM 5301 C CA . HIS G 2 4 ? 1.153 11.909 -36.464 1.00 13.86 18 HIS G CA 1
ATOM 5302 C C . HIS G 2 4 ? -0.335 11.784 -36.158 1.00 13.52 18 HIS G C 1
ATOM 5303 O O . HIS G 2 4 ? -1.153 11.602 -37.063 1.00 13.38 18 HIS G O 1
ATOM 5310 N N . ARG G 2 5 ? -0.683 11.899 -34.884 1.00 12.91 19 ARG G N 1
ATOM 5311 C CA . ARG G 2 5 ? -2.096 11.972 -34.513 1.00 13.55 19 ARG G CA 1
ATOM 5312 C C . ARG G 2 5 ? -2.375 13.202 -33.643 1.00 12.13 19 ARG G C 1
ATOM 5313 O O . ARG G 2 5 ? -1.463 13.989 -33.342 1.00 11.40 19 ARG G O 1
ATOM 5321 N N . LYS G 2 6 ? -3.649 13.386 -33.308 1.00 10.99 20 LYS G N 1
ATOM 5322 C CA . LYS G 2 6 ? -4.061 14.297 -32.249 1.00 10.39 20 LYS G CA 1
ATOM 5323 C C . LYS G 2 6 ? -4.650 13.363 -31.188 1.00 10.67 20 LYS G C 1
ATOM 5324 O O . LYS G 2 6 ? -5.345 12.403 -31.527 1.00 10.62 20 LYS G O 1
ATOM 5330 N N . VAL G 2 7 ? -4.341 13.602 -29.918 1.00 11.20 21 VAL G N 1
ATOM 5331 C CA . VAL G 2 7 ? -4.784 12.682 -28.863 1.00 12.68 21 VAL G CA 1
ATOM 5332 C C . VAL G 2 7 ? -5.034 13.402 -27.548 1.00 13.59 21 VAL G C 1
ATOM 5333 O O . VAL G 2 7 ? -4.242 14.262 -27.146 1.00 13.95 21 VAL G O 1
ATOM 5337 N N . LEU G 2 8 ? -6.138 13.054 -26.891 1.00 13.82 22 LEU G N 1
ATOM 5338 C CA . LEU G 2 8 ? -6.457 13.597 -25.581 1.00 15.65 22 LEU G CA 1
ATOM 5339 C C . LEU G 2 8 ? -6.103 12.551 -24.532 1.00 17.58 22 LEU G C 1
ATOM 5340 O O . LEU G 2 8 ? -6.662 11.455 -24.521 1.00 17.10 22 LEU G O 1
ATOM 5345 N N . ARG G 2 9 ? -5.166 12.917 -23.663 1.00 20.95 23 ARG G N 1
ATOM 5346 C CA . ARG G 2 9 ? -4.629 12.023 -22.644 1.00 24.11 23 ARG G CA 1
ATOM 5347 C C . ARG G 2 9 ? -5.498 12.066 -21.401 1.00 25.51 23 ARG G C 1
ATOM 5348 O O . ARG G 2 9 ? -6.008 13.125 -21.038 1.00 25.68 23 ARG G O 1
ATOM 5356 N N . ASP G 2 10 ? -5.620 10.910 -20.743 1.00 27.31 24 ASP G N 1
ATOM 5357 C CA . ASP G 2 10 ? -6.531 10.682 -19.617 1.00 29.10 24 ASP G CA 1
ATOM 5358 C C . ASP G 2 10 ? -7.944 10.438 -20.142 1.00 29.73 24 ASP G C 1
ATOM 5359 O O . ASP G 2 10 ? -8.279 9.328 -20.561 1.00 30.77 24 ASP G O 1
ATOM 5364 N N . LYS H 2 2 ? -14.400 34.420 -55.608 1.00 21.27 16 LYS H N 1
ATOM 5365 C CA . LYS H 2 2 ? -14.333 33.001 -55.151 1.00 20.30 16 LYS H CA 1
ATOM 5366 C C . LYS H 2 2 ? -13.075 32.360 -55.717 1.00 19.20 16 LYS H C 1
ATOM 5367 O O . LYS H 2 2 ? -13.073 31.906 -56.873 1.00 20.36 16 LYS H O 1
ATOM 5368 N N . ARG H 2 3 ? -12.017 32.337 -54.900 1.00 16.59 17 ARG H N 1
ATOM 5369 C CA . ARG H 2 3 ? -10.695 31.905 -55.348 1.00 14.69 17 ARG H CA 1
ATOM 5370 C C . ARG H 2 3 ? -10.294 30.572 -54.741 1.00 14.10 17 ARG H C 1
ATOM 5371 O O . ARG H 2 3 ? -10.527 30.315 -53.548 1.00 15.90 17 ARG H O 1
ATOM 5379 N N . HIS H 2 4 ? -9.652 29.735 -55.548 1.00 11.08 18 HIS H N 1
ATOM 5380 C CA . HIS H 2 4 ? -8.946 28.572 -55.016 1.00 9.91 18 HIS H CA 1
ATOM 5381 C C . HIS H 2 4 ? -7.454 28.859 -55.024 1.00 9.40 18 HIS H C 1
ATOM 5382 O O . HIS H 2 4 ? -7.013 29.911 -55.506 1.00 10.85 18 HIS H O 1
ATOM 5389 N N . ARG H 2 5 ? -6.680 27.917 -54.485 1.00 8.32 19 ARG H N 1
ATOM 5390 C CA . ARG H 2 5 ? -5.224 27.994 -54.532 1.00 9.73 19 ARG H CA 1
ATOM 5391 C C . ARG H 2 5 ? -4.638 26.784 -55.245 1.00 7.93 19 ARG H C 1
ATOM 5392 O O . ARG H 2 5 ? -5.357 25.838 -55.603 1.00 7.85 19 ARG H O 1
ATOM 5400 N N . LYS H 2 6 ? -3.318 26.824 -55.436 1.00 7.59 20 LYS H N 1
ATOM 5401 C CA . LYS H 2 6 ? -2.543 25.629 -55.723 1.00 7.80 20 LYS H CA 1
ATOM 5402 C C . LYS H 2 6 ? -1.668 25.463 -54.479 1.00 8.34 20 LYS H C 1
ATOM 5403 O O . LYS H 2 6 ? -1.138 26.456 -53.957 1.00 8.55 20 LYS H O 1
ATOM 5409 N N . VAL H 2 7 ? -1.580 24.238 -53.965 1.00 8.79 21 VAL H N 1
ATOM 5410 C CA . VAL H 2 7 ? -0.930 23.998 -52.673 1.00 11.14 21 VAL H CA 1
ATOM 5411 C C . VAL H 2 7 ? -0.139 22.710 -52.752 1.00 10.34 21 VAL H C 1
ATOM 5412 O O . VAL H 2 7 ? -0.673 21.679 -53.158 1.00 10.15 21 VAL H O 1
ATOM 5416 N N . LEU H 2 8 ? 1.128 22.768 -52.355 1.00 10.72 22 LEU H N 1
ATOM 5417 C CA . LEU H 2 8 ? 1.966 21.577 -52.329 1.00 12.21 22 LEU H CA 1
ATOM 5418 C C . LEU H 2 8 ? 1.605 20.736 -51.118 1.00 14.60 22 LEU H C 1
ATOM 5419 O O . LEU H 2 8 ? 1.611 21.237 -49.996 1.00 15.76 22 LEU H O 1
ATOM 5424 N N . ARG H 2 9 ? 1.296 19.465 -51.364 1.00 16.56 23 ARG H N 1
ATOM 5425 C CA . ARG H 2 9 ? 0.961 18.522 -50.287 1.00 18.71 23 ARG H CA 1
ATOM 5426 C C . ARG H 2 9 ? 2.064 17.470 -50.127 1.00 20.39 23 ARG H C 1
ATOM 5427 O O . ARG H 2 9 ? 2.779 17.120 -51.092 1.00 22.55 23 ARG H O 1
#

Sequence (676 aa):
KSKAELQSEERKRIDELIESGKEEGMKIDLIDGKGRGVIATKQFSRGDFVVEYHGDLIEITDAKKREALYAQDPSTGCYMYYFQYLSKTYCVDATRETNRLGRLINHSKCGNCQTKLHDIDGVPHLILIASRDIAAGEELLYDYGDRSKASIEAHPWLKHRKSKAELQSEERKRIDELIESGKEEGMKIDLIDGKGRGVIATKQFSRGDFVVEYHGDLIEITDAKKREALYAQDPSTGCYMYYFQYLSKTYCVDATRETNRLGRLINHSKCGNCQTKLHDIDGVPHLILIASRDIAAGEELLYDYGDRSKASIEAHPWLKHKSKAELQSEERKRIDELIESGKEEGMKIDLIDGKGRGVIATKQFSRGDFVVEYHGDLIEITDAKKREALYAQDPSTGCYMYYFQYLSKTYCVDATRETNRLGRLINHSKCGNCQTKLHDIDGVPHLILIASRDIAAGEELLYDYGDRSKASIEAHPWLKHRKSKAELQSEERKRIDELIESGKEEGMKIDLIDGKGRGVIATKQFSRGDFVVEYHGDLIEITDAKKREALYAQDPSTGCYMYYFQYLSKTYCVDATRETNRLGRLINHSKCGNCQTKLHDIDGVPHLILIASRDIAAGEELLYDYGDRSKASIEAHPWLKHKRHRKVLRKRHRKVLRDKRHRKVLRDKRHRKVLR

Radius of gyration: 34.93 Å; Cα contacts (8 Å, |Δi|>4): 1372; chains: 8; bounding box: 59×66×118 Å

CATH classification: 2.170.270.10